Protein AF-A0A3B9Q5M1-F1 (afdb_monomer)

Radius of gyration: 22.34 Å; Cα contacts (8 Å, |Δi|>4): 831; chains: 1; bounding box: 57×41×60 Å

Foldseek 3Di:
DQKDFDDKDFDAQQKWKAADPDTFGGPDGRFIFRFMDGHPPAQKDQRIWIQDPVRDTTRQWMDRPLDIDGRGDLVVDQGLSVLSVLQCVCVNQVFPDFFAFAEAEEAEDLEPPPDDLVLLVVLLCVCLVVVFAYEYEYAQKWAACPQPPHDHGDIDGLLNRVSSLVSVVVSVVRRYAYEHAWHQLAPPHGGLPHFNQADPVLRFGDPPDALVVLLVRVVNSQVSVCSRNVDGGAEYEGRVQDHDLSNLLSVLVRYQEYEGQHKAWPDLDRGDPVDDDGCRPTDIDGHQDQAWDNQDSSRHTYHGEHLEEQADPDDDDPNFDSFLVSSLVRSLSSSSRRNGYYYYYYHSPHDSVRVVSNVVSSVVSVYHRDYPVVSVPDDDTDGD

Secondary structure (DSSP, 8-state):
--EEEEEEEE--TTPEEEETTEEEE----S-EEEEEEEPTTSSEEEEEEEE-TTS-EEEEEEEESS-EEESS-TTSSSSHHHHHHHHHHHHHHT--PPP--EEEEEEEEE-TTT--HHHHHHHHHHHHHTT--EEEEE-SEEEESS-SSSSTTEEEEGGG-HHHHHHHHHHHHTTEEEEE--SSS-SSS-TTTS-SSSBTTTTB--TT-SHHHHHHHHHHHHHHHHHHHSS---EE--GGG---HHHHHHHTTT-SEEES--EEES--PPP-TT-----TTS-EEE---SS-BSS-TTS-EEE---SEEE-TTPPPBTTB-SSHHHHHHHHHHHTTSTT-EEEEEEETTS-HHHHHHHHHHHHHTT-EE--HHHHHT--PPP--

Mean predicted aligned error: 4.21 Å

Solvent-accessible surface area (backbone atoms only — not comparable to full-atom values): 20475 Å² total; per-residue (Å²): 118,33,48,45,82,73,50,74,44,69,52,62,32,80,34,27,39,39,40,88,98,41,79,28,65,42,87,57,67,85,47,61,32,51,36,44,48,74,45,89,90,43,73,48,42,77,66,26,30,34,34,40,88,87,71,49,72,43,55,36,26,36,35,43,74,94,45,75,49,60,30,49,72,40,83,77,48,75,46,47,57,23,45,54,47,60,34,48,46,40,69,74,40,54,39,76,75,62,79,41,50,33,30,42,43,30,38,45,70,46,32,52,92,76,70,59,66,69,60,46,48,53,54,48,48,55,31,41,78,71,68,38,31,32,33,31,27,34,22,27,30,25,38,27,55,82,25,88,90,60,58,60,60,46,69,40,45,32,64,75,30,64,65,59,50,50,49,53,53,48,41,44,78,45,48,34,43,71,26,34,26,40,30,35,13,26,68,83,53,40,40,73,75,35,36,49,48,31,33,79,89,77,72,30,52,45,96,74,63,34,23,60,53,40,36,51,46,54,50,52,21,47,52,40,38,23,71,43,71,75,50,75,66,58,33,35,25,58,27,89,37,38,50,46,65,36,39,46,36,32,41,46,78,71,29,62,32,35,56,40,35,56,56,48,55,82,64,88,78,83,54,45,88,88,50,88,71,84,60,66,82,53,60,64,47,74,48,51,38,56,39,68,40,84,65,42,100,50,64,29,22,35,40,38,36,61,52,48,59,48,37,90,89,49,72,62,53,97,88,30,49,21,40,39,69,31,43,38,52,46,53,59,58,52,61,62,25,45,63,18,38,45,15,35,40,31,51,72,84,45,66,63,67,52,55,54,51,29,54,52,46,39,42,75,74,62,33,42,61,42,40,71,70,62,57,70,70,60,72,83,73,62,66,110

Sequence (384 aa):
MGFEYVEADIINPDVKILYKDQELPRLESDVYFNLVTIETGSRCEELASLQFSDSTNQPYAIRCGNFYYITHNPLANFYASYLVFADLLHDLLGTDSTELHRALLRFEDLTPGNVNYDVVREQVNFLYENGIPFAFGVIPVNTDPEGIWGEPGKTVYLYEDFMLQDLIKYMIEHGGTPIMHGYTHQHDSITGVDYEFWDGEKDTPFPEDDYTWASGRIAAGTEQYEKALGYAPVIWETPHYSASPNTYFALDKYFDVVYERVMVFNDMTVIDETTHQDFSKIPYVSQTFPYQIFNSIYGLRILPENLGYLEEGGEDEFGVPPTPQGKMQLSAMYSVVRDGVVSFMFHHWQPSQNFYDTITGIEELGYTFVGVDDLLQDVPPQWK

Structure (mmCIF, N/CA/C/O backbone):
data_AF-A0A3B9Q5M1-F1
#
_entry.id   AF-A0A3B9Q5M1-F1
#
loop_
_atom_site.group_PDB
_atom_site.id
_atom_site.type_symbol
_atom_site.label_atom_id
_atom_site.label_alt_id
_atom_site.label_comp_id
_atom_site.label_asym_id
_atom_site.label_entity_id
_atom_site.label_seq_id
_atom_site.pdbx_PDB_ins_code
_atom_site.Cartn_x
_atom_site.Cartn_y
_atom_site.Cartn_z
_atom_site.occupancy
_atom_site.B_iso_or_equiv
_atom_site.auth_seq_id
_atom_site.auth_comp_id
_atom_site.auth_asym_id
_atom_site.auth_atom_id
_atom_site.pdbx_PDB_model_num
ATOM 1 N N . MET A 1 1 ? -32.065 6.777 25.407 1.00 72.25 1 MET A N 1
ATOM 2 C CA . MET A 1 1 ? -31.662 5.633 24.551 1.00 72.25 1 MET A CA 1
ATOM 3 C C . MET A 1 1 ? -30.639 4.752 25.276 1.00 72.25 1 MET A C 1
ATOM 5 O O . MET A 1 1 ? -30.069 3.868 24.648 1.00 72.25 1 MET A O 1
ATOM 9 N N . GLY A 1 2 ? -30.486 4.919 26.601 1.00 90.25 2 GLY A N 1
ATOM 10 C CA . GLY A 1 2 ? -29.441 4.278 27.394 1.00 90.25 2 GLY A CA 1
ATOM 11 C C . GLY A 1 2 ? -28.126 5.065 27.397 1.00 90.25 2 GLY A C 1
ATOM 12 O O . GLY A 1 2 ? -27.177 4.651 28.047 1.00 90.25 2 GLY A O 1
ATOM 13 N N . PHE A 1 3 ? -28.076 6.191 26.685 1.00 94.50 3 PHE A N 1
ATOM 14 C CA . PHE A 1 3 ? -26.961 7.125 26.639 1.00 94.50 3 PHE A CA 1
ATOM 15 C C . PHE A 1 3 ? -27.500 8.542 26.397 1.00 94.50 3 PHE A C 1
ATOM 17 O O . PHE A 1 3 ? -28.585 8.704 25.815 1.00 94.50 3 PHE A O 1
ATOM 24 N N . GLU A 1 4 ? -26.731 9.542 26.821 1.00 94.44 4 GLU A N 1
ATOM 25 C CA . GLU A 1 4 ? -27.036 10.967 26.685 1.00 94.44 4 GLU A CA 1
ATOM 26 C C . GLU A 1 4 ? -25.868 11.706 26.028 1.00 94.44 4 GLU A C 1
ATOM 28 O O . GLU A 1 4 ? -24.706 11.459 26.349 1.00 94.44 4 GLU A O 1
ATOM 33 N N . TYR A 1 5 ? -26.184 12.621 25.110 1.00 94.31 5 TYR A N 1
ATOM 34 C CA . TYR A 1 5 ? -25.214 13.570 24.567 1.00 94.31 5 TYR A CA 1
ATOM 35 C C . TYR A 1 5 ? -24.783 14.553 25.655 1.00 94.31 5 TYR A C 1
ATOM 37 O O . TYR A 1 5 ? -25.630 15.093 26.369 1.00 94.31 5 TYR A O 1
ATOM 45 N N . VAL A 1 6 ? -23.478 14.791 25.749 1.00 93.50 6 VAL A N 1
ATOM 46 C CA . VAL A 1 6 ? -22.881 15.724 26.705 1.00 93.50 6 VAL A CA 1
ATOM 47 C C . VAL A 1 6 ? -22.583 17.041 26.005 1.00 93.50 6 VAL A C 1
ATOM 49 O O . VAL A 1 6 ? -23.209 18.059 26.298 1.00 93.50 6 VAL A O 1
ATOM 52 N N . GLU A 1 7 ? -21.655 17.012 25.053 1.00 92.81 7 GLU A N 1
ATOM 53 C CA . GLU A 1 7 ? -21.186 18.186 24.328 1.00 92.81 7 GLU A CA 1
ATOM 54 C C . GLU A 1 7 ? -20.497 17.799 23.019 1.00 92.81 7 GLU A C 1
ATOM 56 O O . GLU A 1 7 ? -20.204 16.630 22.767 1.00 92.81 7 GLU A O 1
ATOM 61 N N . ALA A 1 8 ? -20.256 18.804 22.184 1.00 91.56 8 ALA A N 1
ATOM 62 C CA . ALA A 1 8 ? -19.447 18.692 20.989 1.00 91.56 8 ALA A CA 1
ATOM 63 C C . ALA A 1 8 ? -18.211 19.549 21.225 1.00 91.56 8 ALA A C 1
ATOM 65 O O . ALA A 1 8 ? -18.343 20.766 21.373 1.00 91.56 8 ALA A O 1
ATOM 66 N N . ASP A 1 9 ? -17.045 18.917 21.274 1.00 87.31 9 ASP A N 1
ATOM 67 C CA . ASP A 1 9 ? -15.791 19.601 21.574 1.00 87.31 9 ASP A CA 1
ATOM 68 C C . ASP A 1 9 ? -14.680 19.185 20.610 1.00 87.31 9 ASP A C 1
ATOM 70 O O . ASP A 1 9 ? -14.706 18.095 20.028 1.00 87.31 9 ASP A O 1
ATOM 74 N N . ILE A 1 10 ? -13.713 20.081 20.427 1.00 83.25 10 ILE A N 1
ATOM 75 C CA . ILE A 1 10 ? -12.479 19.785 19.708 1.00 83.25 10 ILE A CA 1
ATOM 76 C C . ILE A 1 10 ? -11.522 19.130 20.694 1.00 83.25 10 ILE A C 1
ATOM 78 O O . ILE A 1 10 ? -11.052 19.758 21.642 1.00 83.25 10 ILE A O 1
ATOM 82 N N . ILE A 1 11 ? -11.191 17.868 20.442 1.00 79.62 11 ILE A N 1
ATOM 83 C CA . ILE A 1 11 ? -10.325 17.102 21.334 1.00 79.62 11 ILE A CA 1
ATOM 84 C C . ILE A 1 11 ? -8.899 17.088 20.789 1.00 79.62 11 ILE A C 1
ATOM 86 O O . ILE A 1 11 ? -8.649 16.544 19.710 1.00 79.62 11 ILE A O 1
ATOM 90 N N . ASN A 1 12 ? -7.973 17.642 21.580 1.00 74.06 12 ASN A N 1
ATOM 91 C CA . ASN A 1 12 ? -6.534 17.698 21.298 1.00 74.06 12 ASN A CA 1
ATOM 92 C C . ASN A 1 12 ? -5.971 16.296 20.931 1.00 74.06 12 ASN A C 1
ATOM 94 O O . ASN A 1 12 ? -6.384 15.311 21.555 1.00 74.06 12 ASN A O 1
ATOM 98 N N . PRO A 1 13 ? -5.050 16.172 19.952 1.00 67.75 13 PRO A N 1
ATOM 99 C CA . PRO A 1 13 ? -4.402 14.910 19.564 1.00 67.75 13 PRO A CA 1
ATOM 100 C C . PRO A 1 13 ? -3.705 14.138 20.692 1.00 67.75 13 PRO A C 1
ATOM 102 O O . PRO A 1 13 ? -3.518 12.934 20.557 1.00 67.75 13 PRO A O 1
ATOM 105 N N . ASP A 1 14 ? -3.388 14.771 21.828 1.00 80.94 14 ASP A N 1
ATOM 106 C CA . ASP A 1 14 ? -2.820 14.080 23.003 1.00 80.94 14 ASP A CA 1
ATOM 107 C C . ASP A 1 14 ? -3.757 13.001 23.601 1.00 80.94 14 ASP A C 1
ATOM 109 O O . ASP A 1 14 ? -3.365 12.254 24.501 1.00 80.94 14 ASP A O 1
ATOM 113 N N . VAL A 1 15 ? -5.006 12.928 23.129 1.00 86.62 15 VAL A N 1
ATOM 114 C CA . VAL A 1 15 ? -5.984 11.901 23.495 1.00 86.62 15 VAL A CA 1
ATOM 115 C C . VAL A 1 15 ? -5.773 10.627 22.687 1.00 86.62 15 VAL A C 1
ATOM 117 O O . VAL A 1 15 ? -5.698 10.649 21.459 1.00 86.62 15 VAL A O 1
ATOM 120 N N . LYS A 1 16 ? -5.776 9.492 23.382 1.00 92.12 16 LYS A N 1
ATOM 121 C CA . LYS A 1 16 ? -5.668 8.161 22.775 1.00 92.12 16 LYS A CA 1
ATOM 122 C C . LYS A 1 16 ? -7.033 7.498 22.682 1.00 92.12 16 LYS A C 1
ATOM 124 O O . LYS A 1 16 ? -7.903 7.757 23.512 1.00 92.12 16 LYS A O 1
ATOM 129 N N . ILE A 1 17 ? -7.207 6.606 21.712 1.00 94.50 17 ILE A N 1
ATOM 130 C CA . ILE A 1 17 ? -8.354 5.697 21.687 1.00 94.50 17 ILE A CA 1
ATOM 131 C C . ILE A 1 17 ? -7.918 4.376 22.320 1.00 94.50 17 ILE A C 1
ATOM 133 O O . ILE A 1 17 ? -7.025 3.706 21.809 1.00 94.50 17 ILE A O 1
ATOM 137 N N . LEU A 1 18 ? -8.539 4.008 23.436 1.00 96.25 18 LEU A N 1
ATOM 138 C CA . LEU A 1 18 ? -8.412 2.685 24.033 1.00 96.25 18 LEU A CA 1
ATOM 139 C C . LEU A 1 18 ? -9.390 1.755 23.325 1.00 96.25 18 LEU A C 1
ATOM 141 O O . LEU A 1 18 ? -10.607 1.967 23.378 1.00 96.25 18 LEU A O 1
ATOM 145 N N . TYR A 1 19 ? -8.861 0.739 22.657 1.00 97.31 19 TYR A N 1
ATOM 146 C CA . TYR A 1 19 ? -9.678 -0.239 21.959 1.00 97.31 19 TYR A CA 1
ATOM 147 C C . TYR A 1 19 ? -9.060 -1.625 22.070 1.00 97.31 19 TYR A C 1
ATOM 149 O O . TYR A 1 19 ? -7.887 -1.817 21.747 1.00 97.31 19 TYR A O 1
ATOM 157 N N . LYS A 1 20 ? -9.861 -2.588 22.546 1.00 93.50 20 LYS A N 1
ATOM 158 C CA . LYS A 1 20 ? -9.365 -3.897 22.997 1.00 93.50 20 LYS A CA 1
ATOM 159 C C . LYS A 1 20 ? -8.233 -3.685 24.022 1.00 93.50 20 LYS A C 1
ATOM 161 O O . LYS A 1 20 ? -8.415 -2.906 24.954 1.00 93.50 20 LYS A O 1
ATOM 166 N N . ASP A 1 21 ? -7.083 -4.324 23.832 1.00 89.38 21 ASP A N 1
ATOM 167 C CA . ASP A 1 21 ? -5.901 -4.191 24.694 1.00 89.38 21 ASP A CA 1
ATOM 168 C C . ASP A 1 21 ? -4.849 -3.209 24.132 1.00 89.38 21 ASP A C 1
ATOM 170 O O . ASP A 1 21 ? -3.697 -3.226 24.564 1.00 89.38 21 ASP A O 1
ATOM 174 N N . GLN A 1 22 ? -5.225 -2.359 23.165 1.00 94.56 22 GLN A N 1
ATOM 175 C CA . GLN A 1 22 ? -4.320 -1.415 22.503 1.00 94.56 22 GLN A CA 1
ATOM 176 C C . GLN A 1 22 ? -4.635 0.045 22.847 1.00 94.56 22 GLN A C 1
ATOM 178 O O . GLN A 1 22 ? -5.793 0.459 22.962 1.00 94.56 22 GLN A O 1
ATOM 183 N N . GLU A 1 23 ? -3.572 0.844 22.948 1.00 93.69 23 GLU A N 1
ATOM 184 C CA . GLU A 1 23 ? -3.643 2.302 22.992 1.00 93.69 23 GLU A CA 1
ATOM 185 C C . GLU A 1 23 ? -3.338 2.864 21.601 1.00 93.69 23 GLU A C 1
ATOM 187 O O . GLU A 1 23 ? -2.202 2.802 21.133 1.00 93.69 23 GLU A O 1
ATOM 192 N N . LEU A 1 24 ? -4.342 3.433 20.937 1.00 93.81 24 LEU A N 1
ATOM 193 C CA . LEU A 1 24 ? -4.197 3.953 19.582 1.00 93.81 24 LEU A CA 1
ATOM 194 C C . LEU A 1 24 ? -3.957 5.473 19.619 1.00 93.81 24 LEU A C 1
ATOM 196 O O . LEU A 1 24 ? -4.861 6.222 20.016 1.00 93.81 24 LEU A O 1
ATOM 200 N N . PRO A 1 25 ? -2.762 5.960 19.230 1.00 90.31 25 PRO A N 1
ATOM 201 C CA . PRO A 1 25 ? -2.472 7.387 19.177 1.00 90.31 25 PRO A CA 1
ATOM 202 C C . PRO A 1 25 ? -3.268 8.072 18.064 1.00 90.31 25 PRO A C 1
ATOM 204 O O . PRO A 1 25 ? -3.443 7.530 16.973 1.00 90.31 25 PRO A O 1
ATOM 207 N N . ARG A 1 26 ? -3.718 9.300 18.320 1.00 87.31 26 ARG A N 1
ATOM 208 C CA . ARG A 1 26 ? -4.351 10.149 17.310 1.00 87.31 26 ARG A CA 1
ATOM 209 C C . ARG A 1 26 ? -3.313 11.107 16.730 1.00 87.31 26 ARG A C 1
ATOM 211 O O . ARG A 1 26 ? -2.546 11.713 17.465 1.00 87.31 26 ARG A O 1
ATOM 218 N N . LEU A 1 27 ? -3.312 11.250 15.407 1.00 80.06 27 LEU A N 1
ATOM 219 C CA . LEU A 1 27 ? -2.513 12.266 14.699 1.00 80.06 27 LEU A CA 1
ATOM 220 C C . LEU A 1 27 ? -3.346 13.491 14.315 1.00 80.06 27 LEU A C 1
ATOM 222 O O . LEU A 1 27 ? -2.822 14.522 13.914 1.00 80.06 27 LEU A O 1
ATOM 226 N N . GLU A 1 28 ? -4.663 13.360 14.413 1.00 74.69 28 GLU A N 1
ATOM 227 C CA . GLU A 1 28 ? -5.617 14.356 13.964 1.00 74.69 28 GLU A CA 1
ATOM 228 C C . GLU A 1 28 ? -5.751 15.506 14.971 1.00 74.69 28 GLU A C 1
ATOM 230 O O . GLU A 1 28 ? -6.087 15.299 16.141 1.00 74.69 28 GLU A O 1
ATOM 235 N N . SER A 1 29 ? -5.526 16.733 14.500 1.00 71.19 29 SER A N 1
ATOM 236 C CA . SER A 1 29 ? -5.890 17.955 15.215 1.00 71.19 29 SER A CA 1
ATOM 237 C C . SER A 1 29 ? -7.267 18.449 14.775 1.00 71.19 29 SER A C 1
ATOM 239 O O . SER A 1 29 ? -7.758 18.104 13.703 1.00 71.19 29 SER A O 1
ATOM 241 N N . ASP A 1 30 ? -7.905 19.262 15.617 1.00 73.12 30 ASP A N 1
ATOM 242 C CA . ASP A 1 30 ? -9.091 20.047 15.243 1.00 73.12 30 ASP A CA 1
ATOM 243 C C . ASP A 1 30 ? -10.330 19.236 14.808 1.00 73.12 30 ASP A C 1
ATOM 245 O O . ASP A 1 30 ? -11.227 19.746 14.135 1.00 73.12 30 ASP A O 1
ATOM 249 N N . VAL A 1 31 ? -10.419 17.972 15.235 1.00 80.50 31 VAL A N 1
ATOM 250 C CA . VAL A 1 31 ? -11.575 17.103 14.980 1.00 80.50 31 VAL A CA 1
ATOM 251 C C . VAL A 1 31 ? -12.603 17.235 16.101 1.00 80.50 31 VAL A C 1
ATOM 253 O O . VAL A 1 31 ? -12.274 17.139 17.285 1.00 80.50 31 VAL A O 1
ATOM 256 N N . TYR A 1 32 ? -13.865 17.433 15.712 1.00 87.62 32 TYR A N 1
ATOM 257 C CA . TYR A 1 32 ? -14.998 17.501 16.631 1.00 87.62 32 TYR A CA 1
ATOM 258 C C . TYR A 1 32 ? -15.469 16.112 17.061 1.00 87.62 32 TYR A C 1
ATOM 260 O O . TYR A 1 32 ? -15.776 15.262 16.223 1.00 87.62 32 TYR A O 1
ATOM 268 N N . PHE A 1 33 ? -15.631 15.939 18.370 1.00 90.94 33 PHE A N 1
ATOM 269 C CA . PHE A 1 33 ? -16.214 14.756 18.990 1.00 90.94 33 PHE A CA 1
ATOM 270 C C . PHE A 1 33 ? -17.531 15.127 19.649 1.00 90.94 33 PHE A C 1
ATOM 272 O O . PHE A 1 33 ? -17.595 16.043 20.461 1.00 90.94 33 PHE A O 1
ATOM 279 N N . ASN A 1 34 ? -18.581 14.386 19.319 1.00 94.44 34 ASN A N 1
ATOM 280 C CA . ASN A 1 34 ? -19.896 14.487 19.934 1.00 94.44 34 ASN A CA 1
ATOM 281 C C . ASN A 1 34 ? -19.945 13.525 21.125 1.00 94.44 34 ASN A C 1
ATOM 283 O O . ASN A 1 34 ? -20.389 12.380 20.995 1.00 94.44 34 ASN A O 1
ATOM 287 N N . LEU A 1 35 ? -19.428 13.977 22.265 1.00 93.81 35 LEU A N 1
ATOM 288 C CA . LEU A 1 35 ? -19.249 13.187 23.477 1.00 93.81 35 LEU A CA 1
ATOM 289 C C . LEU A 1 35 ? -20.582 12.745 24.081 1.00 93.81 35 LEU A C 1
ATOM 291 O O . LEU A 1 35 ? -21.591 13.457 24.040 1.00 93.81 35 LEU A O 1
ATOM 295 N N . VAL A 1 36 ? -20.573 11.552 24.672 1.00 95.12 36 VAL A N 1
ATOM 296 C CA . VAL A 1 36 ? -21.750 10.919 25.270 1.00 95.12 36 VAL A CA 1
ATOM 297 C C . VAL A 1 36 ? -21.410 10.283 26.612 1.00 95.12 36 VAL A C 1
ATOM 299 O O . VAL A 1 36 ? -20.276 9.892 26.857 1.00 95.12 36 VAL A O 1
ATOM 302 N N . THR A 1 37 ? -22.419 10.119 27.463 1.00 95.06 37 THR A N 1
ATOM 303 C CA . THR A 1 37 ? -22.344 9.295 28.679 1.00 95.06 37 THR A CA 1
ATOM 304 C C . THR A 1 37 ? -23.327 8.139 28.592 1.00 95.06 37 THR A C 1
ATOM 306 O O . THR A 1 37 ? -24.384 8.259 27.972 1.00 95.06 37 THR A O 1
ATOM 309 N N . ILE A 1 38 ? -22.989 7.010 29.214 1.00 96.06 38 ILE A N 1
ATOM 310 C CA . ILE A 1 38 ? -23.856 5.830 29.275 1.00 96.06 38 ILE A CA 1
ATOM 311 C C . ILE A 1 38 ? -24.684 5.873 30.566 1.00 96.06 38 ILE A C 1
ATOM 313 O O . ILE A 1 38 ? -24.145 6.020 31.662 1.00 96.06 38 ILE A O 1
ATOM 317 N N . GLU A 1 39 ? -26.003 5.712 30.446 1.00 94.69 39 GLU A N 1
ATOM 318 C CA . GLU A 1 39 ? -26.915 5.651 31.590 1.00 94.69 39 GLU A CA 1
ATOM 319 C C . GLU A 1 39 ? -26.687 4.345 32.381 1.00 94.69 39 GLU A C 1
ATOM 321 O O . GLU A 1 39 ? -26.718 3.243 31.817 1.00 94.69 39 GLU A O 1
ATOM 326 N N . THR A 1 40 ? -26.506 4.442 33.703 1.00 92.12 40 THR A N 1
ATOM 327 C CA . THR A 1 40 ? -26.302 3.278 34.583 1.00 92.12 40 THR A CA 1
ATOM 328 C C . THR A 1 40 ? -27.459 2.281 34.489 1.00 92.12 40 THR A C 1
ATOM 330 O O . THR A 1 40 ? -28.619 2.633 34.700 1.00 92.12 40 THR A O 1
ATOM 333 N N . GLY A 1 41 ? -27.143 1.005 34.241 1.00 90.25 41 GLY A N 1
ATOM 334 C CA . GLY A 1 41 ? -28.138 -0.069 34.128 1.00 90.25 41 GLY A CA 1
ATOM 335 C C . GLY A 1 41 ? -28.889 -0.093 32.793 1.00 90.25 41 GLY A C 1
ATOM 336 O O . GLY A 1 41 ? -29.855 -0.845 32.650 1.00 90.25 41 GLY A O 1
ATOM 337 N N . SER A 1 42 ? -28.465 0.718 31.822 1.00 94.31 42 SER A N 1
ATOM 338 C CA . SER A 1 42 ? -28.964 0.631 30.456 1.00 94.31 42 SER A CA 1
ATOM 339 C C . SER A 1 42 ? -28.447 -0.618 29.733 1.00 94.31 42 SER A C 1
ATOM 341 O O . SER A 1 42 ? -27.626 -1.379 30.236 1.00 94.31 42 SER A O 1
ATOM 343 N N . ARG A 1 43 ? -28.951 -0.823 28.514 1.00 93.56 43 ARG A N 1
ATOM 344 C CA . ARG A 1 43 ? -28.485 -1.867 27.589 1.00 93.56 43 ARG A CA 1
ATOM 345 C C . ARG A 1 43 ? -27.283 -1.437 26.737 1.00 93.56 43 ARG A C 1
ATOM 347 O O . ARG A 1 43 ? -27.002 -2.101 25.743 1.00 93.56 43 ARG A O 1
ATOM 354 N N . CYS A 1 44 ? -26.713 -0.265 27.008 1.00 96.75 44 CYS A N 1
ATOM 355 C CA . CYS A 1 44 ? -25.612 0.272 26.226 1.00 96.75 44 CYS A CA 1
ATOM 356 C C . CYS A 1 44 ? -24.282 -0.268 26.745 1.00 96.75 44 CYS A C 1
ATOM 358 O O . CYS A 1 44 ? -24.041 -0.291 27.949 1.00 96.75 44 CYS A O 1
ATOM 360 N N . GLU A 1 45 ? -23.432 -0.678 25.817 1.00 95.88 45 GLU A N 1
ATOM 361 C CA . GLU A 1 45 ? -22.086 -1.175 26.055 1.00 95.88 45 GLU A CA 1
ATOM 362 C C . GLU A 1 45 ? -21.094 -0.183 25.457 1.00 95.88 45 GLU A C 1
ATOM 364 O O . GLU A 1 45 ? -21.284 0.301 24.337 1.00 95.88 45 GLU A O 1
ATOM 369 N N . GLU A 1 46 ? -20.046 0.122 26.211 1.00 96.69 46 GLU A N 1
ATOM 370 C CA . GLU A 1 46 ? -18.889 0.842 25.696 1.00 96.69 46 GLU A CA 1
ATOM 371 C C . GLU A 1 46 ? -18.012 -0.135 24.914 1.00 96.69 46 GLU A C 1
ATOM 373 O O . GLU A 1 46 ? -17.648 -1.193 25.424 1.00 96.69 46 GLU A O 1
ATOM 378 N N . LEU A 1 47 ? -17.719 0.204 23.661 1.00 97.25 47 LEU A N 1
ATOM 379 C CA . LEU A 1 47 ? -16.892 -0.602 22.765 1.00 97.25 47 LEU A CA 1
ATOM 380 C C . LEU A 1 47 ? -15.446 -0.099 22.728 1.00 97.25 47 LEU A C 1
ATOM 382 O O . LEU A 1 47 ? -14.530 -0.877 22.491 1.00 97.25 47 LEU A O 1
ATOM 386 N N . ALA A 1 48 ? -15.256 1.202 22.942 1.00 97.50 48 ALA A N 1
ATOM 387 C CA . ALA A 1 48 ? -13.969 1.880 22.931 1.00 97.50 48 ALA A CA 1
ATOM 388 C C . ALA A 1 48 ? -14.050 3.163 23.767 1.00 97.50 48 ALA A C 1
ATOM 390 O O . ALA A 1 48 ? -15.122 3.778 23.834 1.00 97.50 48 ALA A O 1
ATOM 391 N N . SER A 1 49 ? -12.916 3.613 24.307 1.00 96.12 49 SER A N 1
ATOM 392 C CA . SER A 1 49 ? -12.818 4.818 25.143 1.00 96.12 49 SER A CA 1
ATOM 393 C C . SER A 1 49 ? -11.838 5.835 24.560 1.00 96.12 49 SER A C 1
ATOM 395 O O . SER A 1 49 ? -10.810 5.468 24.007 1.00 96.12 49 SER A O 1
ATOM 397 N N . LEU A 1 50 ? -12.103 7.123 24.748 1.00 94.44 50 LEU A N 1
ATOM 398 C CA . LEU A 1 50 ? -11.107 8.187 24.661 1.00 94.44 50 LEU A CA 1
ATOM 399 C C . LEU A 1 50 ? -10.405 8.306 26.012 1.00 94.44 50 LEU A C 1
ATOM 401 O O . LEU A 1 50 ? -11.089 8.503 27.014 1.00 94.44 50 LEU A O 1
ATOM 405 N N . GLN A 1 51 ? -9.077 8.227 26.041 1.00 93.69 51 GLN A N 1
ATOM 406 C CA . GLN A 1 51 ? -8.267 8.488 27.230 1.00 93.69 51 GLN A CA 1
ATOM 407 C C . GLN A 1 51 ? -7.586 9.850 27.115 1.00 93.69 51 GLN A C 1
ATOM 409 O O . GLN A 1 51 ? -6.767 10.076 26.220 1.00 93.69 51 GLN A O 1
ATOM 414 N N . PHE A 1 52 ? -7.910 10.743 28.046 1.00 89.44 52 PHE A N 1
ATOM 415 C CA . PHE A 1 52 ? -7.333 12.080 28.140 1.00 89.44 52 PHE A CA 1
ATOM 416 C C . PHE A 1 52 ? -6.019 12.075 28.928 1.00 89.44 52 PHE A C 1
ATOM 418 O O . PHE A 1 52 ? -5.696 11.130 29.649 1.00 89.44 52 PHE A O 1
ATOM 425 N N . SER A 1 53 ? -5.252 13.162 28.820 1.00 86.12 53 SER A N 1
ATOM 426 C CA . SER A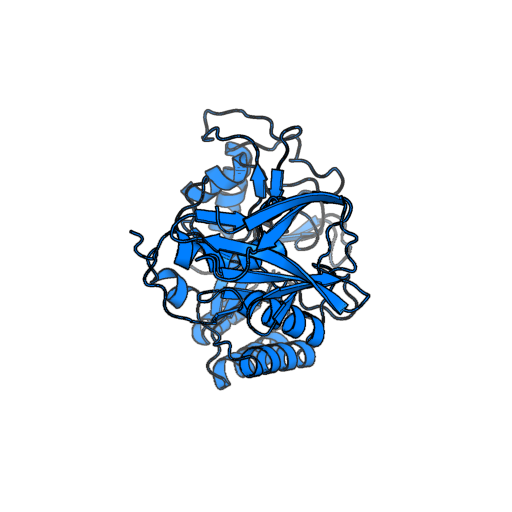 1 53 ? -3.938 13.302 29.464 1.00 86.12 53 SER A CA 1
ATOM 427 C C . SER A 1 53 ? -3.985 13.270 30.998 1.00 86.12 53 SER A C 1
ATOM 429 O O . SER A 1 53 ? -3.004 12.896 31.640 1.00 86.12 53 SER A O 1
ATOM 431 N N . ASP A 1 54 ? -5.128 13.599 31.601 1.00 87.25 54 ASP A N 1
ATOM 432 C CA . ASP A 1 54 ? -5.390 13.455 33.038 1.00 87.25 54 ASP A CA 1
ATOM 433 C C . ASP A 1 54 ? -5.859 12.040 33.436 1.00 87.25 54 ASP A C 1
ATOM 435 O O . ASP A 1 54 ? -6.250 11.812 34.582 1.00 87.25 54 ASP A O 1
ATOM 439 N N . SER A 1 55 ? -5.779 11.082 32.504 1.00 83.38 55 SER A N 1
ATOM 440 C CA . SER A 1 55 ? -6.231 9.691 32.634 1.00 83.38 55 SER A CA 1
ATOM 441 C C . SER A 1 55 ? -7.740 9.525 32.829 1.00 83.38 55 SER A C 1
ATOM 443 O O . SER A 1 55 ? -8.192 8.451 33.233 1.00 83.38 55 SER A O 1
ATOM 445 N N . THR A 1 56 ? -8.537 10.563 32.558 1.00 89.88 56 THR A N 1
ATOM 446 C CA . THR A 1 56 ? -9.989 10.406 32.472 1.00 89.88 56 THR A CA 1
ATOM 447 C C . THR A 1 56 ? -10.370 9.702 31.176 1.00 89.88 56 THR A C 1
ATOM 449 O O . THR A 1 56 ? -9.715 9.870 30.146 1.00 89.88 56 THR A O 1
ATOM 452 N N . ASN A 1 57 ? -11.440 8.908 31.239 1.00 92.81 57 ASN A N 1
ATOM 453 C CA . ASN A 1 57 ? -11.977 8.201 30.084 1.00 92.81 57 ASN A CA 1
ATOM 454 C C . ASN A 1 57 ? -13.371 8.729 29.737 1.00 92.81 57 ASN A C 1
ATOM 456 O O . ASN A 1 57 ? -14.181 8.986 30.631 1.00 92.81 57 ASN A O 1
ATOM 460 N N . GLN A 1 58 ? -13.655 8.846 28.443 1.00 93.56 58 GLN A N 1
ATOM 461 C CA . GLN A 1 58 ? -14.997 9.087 27.908 1.00 93.56 58 GLN A CA 1
ATOM 462 C C . GLN A 1 58 ? -15.327 8.024 26.856 1.00 93.56 58 GLN A C 1
ATOM 464 O O . GLN A 1 58 ? -14.426 7.630 26.118 1.00 93.56 58 GLN A O 1
ATOM 469 N N . PRO A 1 59 ? -16.587 7.584 26.723 1.00 95.81 59 PRO A N 1
ATOM 470 C CA . PRO A 1 59 ? -16.971 6.671 25.653 1.00 95.81 59 PRO A CA 1
ATOM 471 C C . PRO A 1 59 ? -16.629 7.241 24.269 1.00 95.81 59 PRO A C 1
ATOM 473 O O . PRO A 1 59 ? -17.039 8.352 23.941 1.00 95.81 59 PRO A O 1
ATOM 476 N N . TYR A 1 60 ? -15.906 6.469 23.453 1.00 95.38 60 TYR A N 1
ATOM 477 C CA . TYR A 1 60 ? -15.581 6.794 22.057 1.00 95.38 60 TYR A CA 1
ATOM 478 C C . TYR A 1 60 ? -16.591 6.173 21.082 1.00 95.38 60 TYR A C 1
ATOM 480 O O . TYR A 1 60 ? -17.117 6.851 20.191 1.00 95.38 60 TYR A O 1
ATOM 488 N N . ALA A 1 61 ? -16.859 4.880 21.275 1.00 97.19 61 ALA A N 1
ATOM 489 C CA . ALA A 1 61 ? -17.810 4.093 20.505 1.00 97.19 61 ALA A CA 1
ATOM 490 C C . ALA A 1 61 ? -18.703 3.291 21.455 1.00 97.19 61 ALA A C 1
ATOM 492 O O . ALA A 1 61 ? -18.218 2.696 22.419 1.00 97.19 61 ALA A O 1
ATOM 493 N N . ILE A 1 62 ? -20.008 3.264 21.186 1.00 97.06 62 ILE A N 1
ATOM 494 C CA . ILE A 1 62 ? -20.996 2.567 22.017 1.00 97.06 62 ILE A CA 1
ATOM 495 C C . ILE A 1 62 ? -21.968 1.749 21.168 1.00 97.06 62 ILE A C 1
ATOM 497 O O . ILE A 1 62 ? -22.268 2.096 20.022 1.00 97.06 62 ILE A O 1
ATOM 501 N N . ARG A 1 63 ? -22.529 0.700 21.773 1.00 96.38 63 ARG A N 1
ATOM 502 C CA . ARG A 1 63 ? -23.603 -0.117 21.201 1.00 96.38 63 ARG A CA 1
ATOM 503 C C . ARG A 1 63 ? -24.776 -0.234 22.159 1.00 96.38 63 ARG A C 1
ATOM 505 O O . ARG A 1 63 ? -24.622 -0.697 23.277 1.00 96.38 63 ARG A O 1
ATOM 512 N N . CYS A 1 64 ? -25.978 0.099 21.700 1.00 95.19 64 CYS A N 1
ATOM 513 C CA . CYS A 1 64 ? -27.216 0.064 22.480 1.00 95.19 64 CYS A CA 1
ATOM 514 C C . CYS A 1 64 ? -28.259 -0.859 21.828 1.00 95.19 64 CYS A C 1
ATOM 516 O O . CYS A 1 64 ? -29.260 -0.401 21.259 1.00 95.19 64 CYS A O 1
ATOM 518 N N . GLY A 1 65 ? -28.053 -2.175 21.918 1.00 90.56 65 GLY A N 1
ATOM 519 C CA . GLY A 1 65 ? -28.762 -3.152 21.083 1.00 90.56 65 GLY A CA 1
ATOM 520 C C . GLY A 1 65 ? -28.209 -3.120 19.655 1.00 90.56 65 GLY A C 1
ATOM 521 O O . GLY A 1 65 ? -27.011 -3.268 19.475 1.00 90.56 65 GLY A O 1
ATOM 522 N N . ASN A 1 66 ? -29.054 -2.864 18.652 1.00 89.44 66 ASN A N 1
ATOM 523 C CA . ASN A 1 66 ? -28.624 -2.772 17.242 1.00 89.44 66 ASN A CA 1
ATOM 524 C C . ASN A 1 66 ? -28.230 -1.346 16.813 1.00 89.44 66 ASN A C 1
ATOM 526 O O . ASN A 1 66 ? -28.091 -1.071 15.627 1.00 89.44 66 ASN A O 1
ATOM 530 N N . PHE A 1 67 ? -28.144 -0.412 17.759 1.00 92.69 67 PHE A N 1
ATOM 531 C CA . PHE A 1 67 ? -27.762 0.969 17.486 1.00 92.69 67 PHE A CA 1
ATOM 532 C C . PHE A 1 67 ? -26.302 1.171 17.876 1.00 92.69 67 PHE A C 1
ATOM 534 O O . PHE A 1 67 ? -25.963 0.956 19.039 1.00 92.69 67 PHE A O 1
ATOM 541 N N . TYR A 1 68 ? -25.477 1.593 16.923 1.00 95.06 68 TYR A N 1
ATOM 542 C CA . TYR A 1 68 ? -24.074 1.935 17.130 1.00 95.06 68 TYR A CA 1
ATOM 543 C C . TYR A 1 68 ? -23.908 3.447 17.046 1.00 95.06 68 TYR A C 1
ATOM 545 O O . TYR A 1 68 ? -24.561 4.106 16.234 1.00 95.06 68 TYR A O 1
ATOM 553 N N . TYR A 1 69 ? -23.030 3.988 17.879 1.00 95.12 69 TYR A N 1
ATOM 554 C CA . TYR A 1 69 ? -22.681 5.399 17.862 1.00 95.12 69 TYR A CA 1
ATOM 555 C C . TYR A 1 69 ? -21.178 5.555 18.031 1.00 95.12 69 TYR A C 1
ATOM 557 O O . TYR A 1 69 ? -20.597 4.979 18.948 1.00 95.12 69 TYR A O 1
ATOM 565 N N . ILE A 1 70 ? -20.579 6.334 17.136 1.00 95.12 70 ILE A N 1
ATOM 566 C CA . ILE A 1 70 ? -19.170 6.718 17.149 1.00 95.12 70 ILE A CA 1
ATOM 567 C C . ILE A 1 70 ? -19.154 8.237 17.242 1.00 95.12 70 ILE A C 1
ATOM 569 O O . ILE A 1 70 ? -19.920 8.925 16.566 1.00 95.12 70 ILE A O 1
ATOM 573 N N . THR A 1 71 ? -18.331 8.745 18.144 1.00 93.12 71 THR A N 1
ATOM 574 C CA . THR A 1 71 ? -18.353 10.151 18.564 1.00 93.12 71 THR A CA 1
ATOM 575 C C . THR A 1 71 ? -17.868 11.127 17.483 1.00 93.12 71 THR A C 1
ATOM 577 O O . THR A 1 71 ? -18.288 12.286 17.502 1.00 93.12 71 THR A O 1
ATOM 580 N N . HIS A 1 72 ? -17.087 10.684 16.491 1.00 89.06 72 HIS A N 1
ATOM 581 C CA . HIS A 1 72 ? -16.724 11.471 15.299 1.00 89.06 72 HIS A CA 1
ATOM 582 C C . HIS A 1 72 ? -16.829 10.660 14.002 1.00 89.06 72 HIS A C 1
ATOM 584 O O . HIS A 1 72 ? -17.172 9.481 14.021 1.00 89.06 72 HIS A O 1
ATOM 590 N N . ASN A 1 73 ? -16.548 11.305 12.862 1.00 89.81 73 ASN A N 1
ATOM 591 C CA . ASN A 1 73 ? -16.433 10.627 11.571 1.00 89.81 73 ASN A CA 1
ATOM 592 C C . ASN A 1 73 ? -15.124 9.809 11.512 1.00 89.81 73 ASN A C 1
ATOM 594 O O . ASN A 1 73 ? -14.063 10.412 11.333 1.00 89.81 73 ASN A O 1
ATOM 598 N N . PRO A 1 74 ? -15.172 8.465 11.573 1.00 89.88 74 PRO A N 1
ATOM 599 C CA . PRO A 1 74 ? -13.966 7.641 11.559 1.00 89.88 74 PRO A CA 1
ATOM 600 C C . PRO A 1 74 ? -13.285 7.586 10.183 1.00 89.88 74 PRO A C 1
ATOM 602 O O . PRO A 1 74 ? -12.199 7.037 10.074 1.00 89.88 74 PRO A O 1
ATOM 605 N N . LEU A 1 75 ? -13.910 8.145 9.139 1.00 88.12 75 LEU A N 1
ATOM 606 C CA . LEU A 1 75 ? -13.350 8.268 7.790 1.00 88.12 75 LEU A CA 1
ATOM 607 C C . LEU A 1 75 ? -12.742 9.654 7.529 1.00 88.12 75 LEU A C 1
ATOM 609 O O . LEU A 1 75 ? -12.357 9.948 6.402 1.00 88.12 75 LEU A O 1
ATOM 613 N N . ALA A 1 76 ? -12.696 10.533 8.536 1.00 83.31 76 ALA A N 1
ATOM 614 C CA . ALA A 1 76 ? -12.050 11.838 8.396 1.00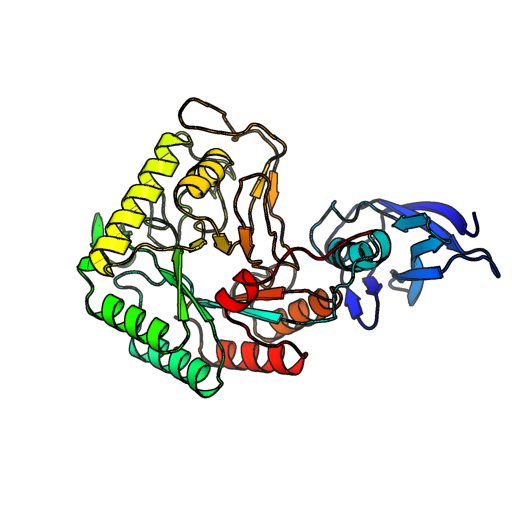 83.31 76 ALA A CA 1
ATOM 615 C C . ALA A 1 76 ? -10.526 11.712 8.236 1.00 83.31 76 ALA A C 1
ATOM 617 O O . ALA A 1 76 ? -9.924 12.555 7.582 1.00 83.31 76 ALA A O 1
ATOM 618 N N . ASN A 1 77 ? -9.931 10.659 8.812 1.00 79.94 77 ASN A N 1
ATOM 619 C CA . ASN A 1 77 ? -8.516 10.311 8.709 1.00 79.94 77 ASN A CA 1
ATOM 620 C C . ASN A 1 77 ? -8.359 8.785 8.761 1.00 79.94 77 ASN A C 1
ATOM 622 O O . ASN A 1 77 ? -8.977 8.132 9.602 1.00 79.94 77 ASN A O 1
ATOM 626 N N . PHE A 1 78 ? -7.497 8.214 7.920 1.00 86.00 78 PHE A N 1
ATOM 627 C CA . PHE A 1 78 ? -7.269 6.764 7.838 1.00 86.00 78 PHE A CA 1
ATOM 628 C C . PHE A 1 78 ? -6.203 6.291 8.845 1.00 86.00 78 PHE A C 1
ATOM 630 O O . PHE A 1 78 ? -5.156 5.785 8.458 1.00 86.00 78 PHE A O 1
ATOM 637 N N . TYR A 1 79 ? -6.453 6.502 10.146 1.00 88.06 79 TYR A N 1
ATOM 638 C CA . TYR A 1 79 ? -5.541 6.111 11.238 1.00 88.06 79 TYR A CA 1
ATOM 639 C C . TYR A 1 79 ? -6.291 5.467 12.426 1.00 88.06 79 TYR A C 1
ATOM 641 O O . TYR A 1 79 ? -7.188 4.660 12.209 1.00 88.06 79 TYR A O 1
ATOM 649 N N . ALA A 1 80 ? -5.978 5.793 13.686 1.00 90.69 80 ALA A N 1
ATOM 650 C CA . ALA A 1 80 ? -6.548 5.138 14.877 1.00 90.69 80 ALA A CA 1
ATOM 651 C C . ALA A 1 80 ? -8.083 4.979 14.882 1.00 90.69 80 ALA A C 1
ATOM 653 O O . ALA A 1 80 ? -8.600 3.890 15.124 1.00 90.69 80 ALA A O 1
ATOM 654 N N . SER A 1 81 ? -8.822 6.053 14.602 1.00 91.38 81 SER A N 1
ATOM 655 C CA . SER A 1 81 ? -10.290 6.044 14.553 1.00 91.38 81 SER A CA 1
ATOM 656 C C . SER A 1 81 ? -10.844 5.117 13.474 1.00 91.38 81 SER A C 1
ATOM 658 O O . SER A 1 81 ? -11.835 4.417 13.703 1.00 91.38 81 SER A O 1
ATOM 660 N N . TYR A 1 82 ? -10.173 5.105 12.325 1.00 93.44 82 TYR A N 1
ATOM 661 C CA . TYR A 1 82 ? -10.476 4.256 11.189 1.00 93.44 82 TYR A CA 1
ATOM 662 C C . TYR A 1 82 ? -10.241 2.779 11.509 1.00 93.44 82 TYR A C 1
ATOM 664 O O . TYR A 1 82 ? -11.090 1.965 11.165 1.00 93.44 82 TYR A O 1
ATOM 672 N N . LEU A 1 83 ? -9.178 2.429 12.243 1.00 95.88 83 LEU A N 1
ATOM 673 C CA . LEU A 1 83 ? -8.918 1.045 12.669 1.00 95.88 83 LEU A CA 1
ATOM 674 C C . LEU A 1 83 ? -10.003 0.508 13.606 1.00 95.88 83 LEU A C 1
ATOM 676 O O . LEU A 1 83 ? -10.485 -0.610 13.426 1.00 95.88 83 LEU A O 1
ATOM 680 N N . VAL A 1 84 ? -10.442 1.318 14.576 1.00 96.25 84 VAL A N 1
ATOM 681 C CA . VAL A 1 84 ? -11.567 0.936 15.444 1.00 96.25 84 VAL A CA 1
ATOM 682 C C . VAL A 1 84 ? -12.829 0.732 14.615 1.00 96.25 84 VAL A C 1
ATOM 684 O O . VAL A 1 84 ? -13.532 -0.261 14.783 1.00 96.25 84 VAL A O 1
ATOM 687 N N . PHE A 1 85 ? -13.121 1.653 13.696 1.00 96.06 85 PHE A N 1
ATOM 688 C CA . PHE A 1 85 ? -14.295 1.534 12.841 1.00 96.06 85 PHE A CA 1
ATOM 689 C C . PHE A 1 85 ? -14.237 0.304 11.931 1.00 96.06 85 PHE A C 1
ATOM 691 O O . PHE A 1 85 ? -15.228 -0.416 11.848 1.00 96.06 85 PHE A O 1
ATOM 698 N N . ALA A 1 86 ? -13.085 0.038 11.314 1.00 96.06 86 ALA A N 1
ATOM 699 C CA . ALA A 1 86 ? -12.828 -1.135 10.489 1.00 96.06 86 ALA A CA 1
ATOM 700 C C . ALA A 1 86 ? -13.160 -2.432 11.236 1.00 96.06 86 ALA A C 1
ATOM 702 O O . ALA A 1 86 ? -13.922 -3.247 10.725 1.00 96.06 86 ALA A O 1
ATOM 703 N N . ASP A 1 87 ? -12.679 -2.592 12.471 1.00 96.94 87 ASP A N 1
ATOM 704 C CA . ASP A 1 87 ? -12.993 -3.783 13.264 1.00 96.94 87 ASP A CA 1
ATOM 705 C C . ASP A 1 87 ? -14.475 -3.846 13.678 1.00 96.94 87 ASP A C 1
ATOM 707 O O . ASP A 1 87 ? -15.095 -4.910 13.633 1.00 96.94 87 ASP A O 1
ATOM 711 N N . LEU A 1 88 ? -15.077 -2.709 14.047 1.00 96.25 88 LEU A N 1
ATOM 712 C CA . LEU A 1 88 ? -16.487 -2.647 14.448 1.00 96.25 88 LEU A CA 1
ATOM 713 C C . LEU A 1 88 ? -17.464 -2.941 13.300 1.00 96.25 88 LEU A C 1
ATOM 715 O O . LEU A 1 88 ? -18.601 -3.343 13.571 1.00 96.25 88 LEU A O 1
ATOM 719 N N . LEU A 1 89 ? -17.052 -2.780 12.036 1.00 94.88 89 LEU A N 1
ATOM 720 C CA . LEU A 1 89 ? -17.876 -3.143 10.879 1.00 94.88 89 LEU A CA 1
ATOM 721 C C . LEU A 1 89 ? -18.254 -4.628 10.889 1.00 94.88 89 LEU A C 1
ATOM 723 O O . LEU A 1 89 ? -19.379 -4.953 10.509 1.00 94.88 89 LEU A O 1
ATOM 727 N N . HIS A 1 90 ? -17.391 -5.515 11.394 1.00 94.94 90 HIS A N 1
ATOM 728 C CA . HIS A 1 90 ? -17.721 -6.936 11.541 1.00 94.94 90 HIS A CA 1
ATOM 729 C C . HIS A 1 90 ? -18.933 -7.157 12.440 1.00 94.94 90 HIS A C 1
ATOM 731 O O . HIS A 1 90 ? -19.837 -7.923 12.104 1.00 94.94 90 HIS A O 1
ATOM 737 N N . ASP A 1 91 ? -18.984 -6.457 13.574 1.00 93.94 91 ASP A N 1
ATOM 738 C CA . ASP A 1 91 ? -20.078 -6.598 14.531 1.00 93.94 91 ASP A CA 1
ATOM 739 C C . ASP A 1 91 ? -21.345 -5.886 14.040 1.00 93.94 91 ASP A C 1
ATOM 741 O O . ASP A 1 91 ? -22.451 -6.391 14.241 1.00 93.94 91 ASP A O 1
ATOM 745 N N . LEU A 1 92 ? -21.188 -4.739 13.367 1.00 93.75 92 LEU A N 1
ATOM 746 C CA . LEU A 1 92 ? -22.285 -3.976 12.768 1.00 93.75 92 LEU A CA 1
ATOM 747 C C . LEU A 1 92 ? -22.991 -4.769 11.656 1.00 93.75 92 LEU A C 1
ATOM 749 O O . LEU A 1 92 ? -24.221 -4.804 11.613 1.00 93.75 92 LEU A O 1
ATOM 753 N N . LEU A 1 93 ? -22.215 -5.390 10.765 1.00 93.00 93 LEU A N 1
ATOM 754 C CA . LEU A 1 93 ? -22.699 -6.159 9.614 1.00 93.00 93 LEU A CA 1
ATOM 755 C C . LEU A 1 93 ? -22.951 -7.638 9.955 1.00 93.00 93 LEU A C 1
ATOM 757 O O . LEU A 1 93 ? -23.521 -8.381 9.156 1.00 93.00 93 LEU A O 1
ATOM 761 N N . GLY A 1 94 ? -22.543 -8.077 11.148 1.00 92.81 94 GLY A N 1
ATOM 762 C CA . GLY A 1 94 ? -22.730 -9.439 11.635 1.00 92.81 94 GLY A CA 1
ATOM 763 C C . GLY A 1 94 ? -21.966 -10.491 10.831 1.00 92.81 94 GLY A C 1
ATOM 764 O O . GLY A 1 94 ? -22.527 -11.564 10.588 1.00 92.81 94 GLY A O 1
ATOM 765 N N . THR A 1 95 ? -20.734 -10.178 10.423 1.00 92.56 95 THR A N 1
ATOM 766 C CA . THR A 1 95 ? -19.879 -11.058 9.611 1.00 92.56 95 THR A CA 1
ATOM 767 C C . THR A 1 95 ? -19.411 -12.295 10.375 1.00 92.56 95 THR A C 1
ATOM 769 O O . THR A 1 95 ? -19.338 -12.277 11.604 1.00 92.56 95 THR A O 1
ATOM 772 N N . ASP A 1 96 ? -19.018 -13.344 9.656 1.00 88.00 96 ASP A N 1
ATOM 773 C CA . ASP A 1 96 ? -18.421 -14.572 10.196 1.00 88.00 96 ASP A CA 1
ATOM 774 C C . ASP A 1 96 ? -16.878 -14.595 10.167 1.00 88.00 96 ASP A C 1
ATOM 776 O O . ASP A 1 96 ? -16.278 -15.664 10.306 1.00 88.00 96 ASP A O 1
ATOM 780 N N . SER A 1 97 ? -16.233 -13.427 10.032 1.00 88.06 97 SER A N 1
ATOM 781 C CA . SER A 1 97 ? -14.771 -13.294 10.020 1.00 88.06 97 SER A CA 1
ATOM 782 C C . SER A 1 97 ? -14.122 -13.944 11.244 1.00 88.06 97 SER A C 1
ATOM 784 O O . SER A 1 97 ? -14.513 -13.711 12.391 1.00 88.06 97 SER A O 1
ATOM 786 N N . THR A 1 98 ? -13.097 -14.751 10.980 1.00 88.88 98 THR A N 1
ATOM 787 C CA . THR A 1 98 ? -12.222 -15.331 12.004 1.00 88.88 98 THR A CA 1
ATOM 788 C C . THR A 1 98 ? -11.058 -14.384 12.257 1.00 88.88 98 THR A C 1
ATOM 790 O O . THR A 1 98 ? -10.571 -13.758 11.321 1.00 88.88 98 THR A O 1
ATOM 793 N N . GLU A 1 99 ? -10.612 -14.287 13.510 1.00 93.00 99 GLU A N 1
ATOM 794 C CA . GLU A 1 99 ? -9.437 -13.483 13.835 1.00 93.00 99 GLU A CA 1
ATOM 795 C C . GLU A 1 99 ? -8.172 -14.102 13.220 1.00 93.00 99 GLU A C 1
ATOM 797 O O . GLU A 1 99 ? -7.843 -15.258 13.498 1.00 93.00 99 GLU A O 1
ATOM 802 N N . LEU A 1 100 ? -7.508 -13.342 12.350 1.00 93.38 100 LEU A N 1
ATOM 803 C CA . LEU A 1 100 ? -6.338 -13.713 11.565 1.00 93.38 100 LEU A CA 1
ATOM 804 C C . LEU A 1 100 ? -5.456 -12.476 11.357 1.00 93.38 100 LEU A C 1
ATOM 806 O O . LEU A 1 100 ? -5.839 -11.558 10.637 1.00 93.38 100 LEU A O 1
ATOM 810 N N . HIS A 1 101 ? -4.249 -12.505 11.921 1.00 96.00 101 HIS A N 1
ATOM 811 C CA . HIS A 1 101 ? -3.250 -11.443 11.777 1.00 96.00 101 HIS A CA 1
ATOM 812 C C . HIS A 1 101 ? -2.217 -11.854 10.734 1.00 96.00 101 HIS A C 1
ATOM 814 O O . HIS A 1 101 ? -1.402 -12.751 10.966 1.00 96.00 101 HIS A O 1
ATOM 820 N N . ARG A 1 102 ? -2.272 -11.237 9.553 1.00 97.94 102 ARG A N 1
ATOM 821 C CA . ARG A 1 102 ? -1.410 -11.593 8.415 1.00 97.94 102 ARG A CA 1
ATOM 822 C C . ARG A 1 102 ? -0.475 -10.458 8.052 1.00 97.94 102 ARG A C 1
ATOM 824 O O . ARG A 1 102 ? -0.856 -9.297 8.147 1.00 97.94 102 ARG A O 1
ATOM 831 N N . ALA A 1 103 ? 0.730 -10.803 7.629 1.00 98.62 103 ALA A N 1
ATOM 832 C CA . ALA A 1 103 ? 1.720 -9.849 7.172 1.00 98.62 103 ALA A CA 1
ATOM 833 C C . ALA A 1 103 ? 2.118 -10.136 5.724 1.00 98.62 103 ALA A C 1
ATOM 835 O O . ALA A 1 103 ? 2.206 -11.288 5.298 1.00 98.62 103 ALA A O 1
ATOM 836 N N . LEU A 1 104 ? 2.374 -9.069 4.986 1.00 98.62 104 LEU A N 1
ATOM 837 C CA . LEU A 1 104 ? 3.005 -9.083 3.684 1.00 98.62 104 LEU A CA 1
ATOM 838 C C . LEU A 1 104 ? 4.302 -8.278 3.738 1.00 98.62 104 LEU A C 1
ATOM 840 O O . LEU A 1 104 ? 4.505 -7.412 4.593 1.00 98.62 104 LEU A O 1
ATOM 844 N N . LEU A 1 105 ? 5.177 -8.581 2.796 1.00 98.06 105 LEU A N 1
ATOM 845 C CA . LEU A 1 105 ? 6.444 -7.906 2.602 1.00 98.06 105 LEU A CA 1
ATOM 846 C C . LEU A 1 105 ? 6.678 -7.757 1.101 1.00 98.06 105 LEU A C 1
ATOM 848 O O . LEU A 1 105 ? 6.509 -8.729 0.356 1.00 98.06 105 LEU A O 1
ATOM 852 N N . ARG A 1 106 ? 7.161 -6.586 0.678 1.00 98.06 106 ARG A N 1
ATOM 853 C CA . ARG A 1 106 ? 7.604 -6.354 -0.697 1.00 98.06 106 ARG A CA 1
ATOM 854 C C . ARG A 1 106 ? 9.001 -5.731 -0.773 1.00 98.06 106 ARG A C 1
ATOM 856 O O . ARG A 1 106 ? 9.262 -4.734 -0.111 1.00 98.06 106 ARG A O 1
ATOM 863 N N . PHE A 1 107 ? 9.883 -6.274 -1.615 1.00 98.50 107 PHE A N 1
ATOM 864 C CA . PHE A 1 107 ? 11.073 -5.539 -2.068 1.00 98.50 107 PHE A CA 1
ATOM 865 C C . PHE A 1 107 ? 10.694 -4.530 -3.149 1.00 98.50 107 PHE A C 1
ATOM 867 O O . PHE A 1 107 ? 9.991 -4.898 -4.083 1.00 98.50 107 PHE A O 1
ATOM 874 N N . GLU A 1 108 ? 11.188 -3.303 -3.085 1.00 95.81 108 GLU A N 1
ATOM 875 C CA . GLU A 1 108 ? 10.861 -2.272 -4.082 1.00 95.81 108 GLU A CA 1
ATOM 876 C C . GLU A 1 108 ? 12.053 -1.939 -4.984 1.00 95.81 108 GLU A C 1
ATOM 878 O O . GLU A 1 108 ? 13.206 -2.243 -4.657 1.00 95.81 108 GLU A O 1
ATOM 883 N N . ASP A 1 109 ? 11.748 -1.334 -6.131 1.00 96.69 109 ASP A N 1
ATOM 884 C CA . ASP A 1 109 ? 12.701 -0.744 -7.071 1.00 96.69 109 ASP A CA 1
ATOM 885 C C . ASP A 1 109 ? 13.762 -1.671 -7.665 1.00 96.69 109 ASP A C 1
ATOM 887 O O . ASP A 1 109 ? 14.879 -1.242 -7.956 1.00 96.69 109 ASP A O 1
ATOM 891 N N . LEU A 1 110 ? 13.448 -2.941 -7.936 1.00 98.00 110 LEU A N 1
ATOM 892 C CA . LEU A 1 110 ? 14.378 -3.768 -8.706 1.00 98.00 110 LEU A CA 1
ATOM 893 C C . LEU A 1 110 ? 14.385 -3.302 -10.167 1.00 98.00 110 LEU A C 1
ATOM 895 O O . LEU A 1 110 ? 13.446 -3.561 -10.922 1.00 98.00 110 LEU A O 1
ATOM 899 N N . THR A 1 111 ? 15.469 -2.651 -10.590 1.00 96.75 111 THR A N 1
ATOM 900 C CA . THR A 1 111 ? 15.627 -2.129 -11.954 1.00 96.75 111 THR A CA 1
ATOM 901 C C . THR A 1 111 ? 17.026 -2.425 -12.506 1.00 96.75 111 THR A C 1
ATOM 903 O O . THR A 1 111 ? 17.978 -2.610 -11.741 1.00 96.75 111 THR A O 1
ATOM 906 N N . PRO A 1 112 ? 17.223 -2.518 -13.835 1.00 95.19 112 PRO A N 1
ATOM 907 C CA . PRO A 1 112 ? 18.549 -2.763 -14.394 1.00 95.19 112 PRO A CA 1
ATOM 908 C C . PRO A 1 112 ? 19.596 -1.776 -13.871 1.00 95.19 112 PRO A C 1
ATOM 910 O O . PRO A 1 112 ? 19.453 -0.565 -14.010 1.00 95.19 112 PRO A O 1
ATOM 913 N N . GLY A 1 113 ? 20.688 -2.289 -13.305 1.00 89.50 113 GLY A N 1
ATOM 914 C CA . GLY A 1 113 ? 21.826 -1.476 -12.871 1.00 89.50 113 GLY A CA 1
ATOM 915 C C . GLY A 1 113 ? 21.783 -0.878 -11.457 1.00 89.50 113 GLY A C 1
ATOM 916 O O . GLY A 1 113 ? 22.799 -0.300 -11.074 1.00 89.50 113 GLY A O 1
ATOM 917 N N . ASN A 1 114 ? 20.712 -1.036 -10.665 1.00 91.88 114 ASN A N 1
ATOM 918 C CA . ASN A 1 114 ? 20.704 -0.599 -9.253 1.00 91.88 114 ASN A CA 1
ATOM 919 C C . ASN A 1 114 ? 20.858 -1.751 -8.237 1.00 91.88 114 ASN A C 1
ATOM 921 O O . ASN A 1 114 ? 21.061 -1.506 -7.047 1.00 91.88 114 ASN A O 1
ATOM 925 N N . VAL A 1 115 ? 20.811 -3.007 -8.694 1.00 95.31 115 VAL A N 1
ATOM 926 C CA . VAL A 1 115 ? 20.742 -4.173 -7.807 1.00 95.31 115 VAL A CA 1
ATOM 927 C C . VAL A 1 115 ? 22.115 -4.721 -7.412 1.00 95.31 115 VAL A C 1
ATOM 929 O O . VAL A 1 115 ? 22.966 -5.012 -8.254 1.00 95.31 115 VAL A O 1
ATOM 932 N N . ASN A 1 116 ? 22.306 -4.959 -6.110 1.00 96.44 116 ASN A N 1
ATOM 933 C CA . ASN A 1 116 ? 23.401 -5.780 -5.595 1.00 96.44 116 ASN A CA 1
ATOM 934 C C . ASN A 1 116 ? 22.946 -7.241 -5.454 1.00 96.44 116 ASN A C 1
ATOM 936 O O . ASN A 1 116 ? 22.310 -7.616 -4.470 1.00 96.44 116 ASN A O 1
ATOM 940 N N . TYR A 1 117 ? 23.295 -8.071 -6.438 1.00 97.19 117 TYR A N 1
ATOM 941 C CA . TYR A 1 117 ? 22.815 -9.451 -6.542 1.00 97.19 117 TYR A CA 1
ATOM 942 C C . TYR A 1 117 ? 23.160 -10.340 -5.343 1.00 97.19 117 TYR A C 1
ATOM 944 O O . TYR A 1 117 ? 22.342 -11.174 -4.962 1.00 97.19 117 TYR A O 1
ATOM 952 N N . ASP A 1 118 ? 24.345 -10.178 -4.750 1.00 97.31 118 ASP A N 1
ATOM 953 C CA . ASP A 1 118 ? 24.774 -11.011 -3.621 1.00 97.31 118 ASP A CA 1
ATOM 954 C C . ASP A 1 118 ? 23.960 -10.681 -2.364 1.00 97.31 118 ASP A C 1
ATOM 956 O O . ASP A 1 118 ? 23.498 -11.587 -1.672 1.00 97.31 118 ASP A O 1
ATOM 960 N N . VAL A 1 119 ? 23.721 -9.388 -2.118 1.00 98.31 119 VAL A N 1
ATOM 961 C CA . VAL A 1 119 ? 22.918 -8.911 -0.981 1.00 98.31 119 VAL A CA 1
ATOM 962 C C . VAL A 1 119 ? 21.467 -9.366 -1.112 1.00 98.31 119 VAL A C 1
ATOM 964 O O . VAL A 1 119 ? 20.921 -9.926 -0.165 1.00 98.31 119 VAL A O 1
ATOM 967 N N . VAL A 1 120 ? 20.858 -9.205 -2.293 1.00 98.62 120 VAL A N 1
ATOM 968 C CA . VAL A 1 120 ? 19.469 -9.643 -2.503 1.00 98.62 120 VAL A CA 1
ATOM 969 C C . VAL A 1 120 ? 19.342 -11.157 -2.357 1.00 98.62 120 VAL A C 1
ATOM 971 O O . VAL A 1 120 ? 18.399 -11.634 -1.736 1.00 98.62 120 VAL A O 1
ATOM 974 N N . ARG A 1 121 ? 20.305 -11.945 -2.856 1.00 98.62 121 ARG A N 1
ATOM 975 C CA . ARG A 1 121 ? 20.290 -13.404 -2.653 1.00 98.62 121 ARG A CA 1
ATOM 976 C C . ARG A 1 121 ? 20.409 -13.791 -1.185 1.00 98.62 121 ARG A C 1
ATOM 978 O O . ARG A 1 121 ? 19.750 -14.740 -0.778 1.00 98.62 121 ARG A O 1
ATOM 985 N N . GLU A 1 122 ? 21.219 -13.087 -0.398 1.00 98.69 122 GLU A N 1
ATOM 986 C CA . GLU A 1 122 ? 21.302 -13.311 1.049 1.00 98.69 122 GLU A CA 1
ATOM 987 C C . GLU A 1 122 ? 19.951 -13.051 1.729 1.00 98.69 122 GLU A C 1
ATOM 989 O O . GLU A 1 122 ? 19.459 -13.911 2.458 1.00 98.69 122 GLU A O 1
ATOM 994 N N . GLN A 1 123 ? 19.322 -11.915 1.424 1.00 98.75 123 GLN A N 1
ATOM 995 C CA . GLN A 1 123 ? 18.012 -11.545 1.964 1.00 98.75 123 GLN A CA 1
ATOM 996 C C . GLN A 1 123 ? 16.932 -12.567 1.567 1.00 98.75 123 GLN A C 1
ATOM 998 O O . GLN A 1 123 ? 16.165 -13.019 2.412 1.00 98.75 123 GLN A O 1
ATOM 1003 N N . VAL A 1 124 ? 16.905 -12.996 0.302 1.00 98.88 124 VAL A N 1
ATOM 1004 C CA . VAL A 1 124 ? 15.968 -14.014 -0.208 1.00 98.88 124 VAL A CA 1
ATOM 1005 C C . VAL A 1 124 ? 16.213 -15.379 0.437 1.00 98.88 124 VAL A C 1
ATOM 1007 O O . VAL A 1 124 ? 15.257 -16.075 0.768 1.00 98.88 124 VAL A O 1
ATOM 1010 N N . ASN A 1 125 ? 17.473 -15.764 0.659 1.00 98.81 125 ASN A N 1
ATOM 1011 C CA . ASN A 1 125 ? 17.799 -17.008 1.359 1.00 98.81 125 ASN A CA 1
ATOM 1012 C C . ASN A 1 125 ? 17.290 -16.993 2.792 1.00 98.81 125 ASN A C 1
ATOM 1014 O O . ASN A 1 125 ? 16.702 -17.979 3.223 1.00 98.81 125 ASN A O 1
ATOM 1018 N N . PHE A 1 126 ? 17.464 -15.876 3.500 1.00 98.81 126 PHE A N 1
ATOM 1019 C CA . PHE A 1 126 ? 16.897 -15.710 4.832 1.00 98.81 126 PHE A CA 1
ATOM 1020 C C . PHE A 1 126 ? 15.375 -15.919 4.820 1.00 98.81 126 PHE A C 1
ATOM 1022 O O . PHE A 1 126 ? 14.868 -16.695 5.627 1.00 98.81 126 PHE A O 1
ATOM 1029 N N . LEU A 1 127 ? 14.649 -15.294 3.887 1.00 98.81 127 LEU A N 1
ATOM 1030 C CA . LEU A 1 127 ? 13.196 -15.473 3.777 1.00 98.81 127 LEU A CA 1
ATOM 1031 C C . LEU A 1 127 ? 12.820 -16.931 3.500 1.00 98.81 127 LEU A C 1
ATOM 1033 O O . LEU A 1 127 ? 11.996 -17.510 4.205 1.00 98.81 127 LEU A O 1
ATOM 1037 N N . TYR A 1 128 ? 13.468 -17.549 2.514 1.00 98.75 128 TYR A N 1
ATOM 1038 C CA . TYR A 1 128 ? 13.179 -18.917 2.100 1.00 98.75 128 TYR A CA 1
ATOM 1039 C C . TYR A 1 128 ? 13.477 -19.945 3.198 1.00 98.75 128 TYR A C 1
ATOM 1041 O O . TYR A 1 128 ? 12.671 -20.844 3.440 1.00 98.75 128 TYR A O 1
ATOM 1049 N N . GLU A 1 129 ? 14.604 -19.806 3.903 1.00 98.56 129 GLU A N 1
ATOM 1050 C CA . GLU A 1 129 ? 14.983 -20.687 5.015 1.00 98.56 129 GLU A CA 1
ATOM 1051 C C . GLU A 1 129 ? 14.012 -20.593 6.200 1.00 98.56 129 GLU A C 1
ATOM 1053 O O . GLU A 1 129 ? 13.811 -21.589 6.900 1.00 98.56 129 GLU A O 1
ATOM 1058 N N . ASN A 1 130 ? 13.378 -19.432 6.395 1.00 98.38 130 ASN A N 1
ATOM 1059 C CA . ASN A 1 130 ? 12.350 -19.219 7.414 1.00 98.38 130 ASN A CA 1
ATOM 1060 C C . ASN A 1 130 ? 10.921 -19.464 6.895 1.00 98.38 130 ASN A C 1
ATOM 1062 O O . ASN A 1 130 ? 9.967 -19.362 7.660 1.00 98.38 130 ASN A O 1
ATOM 1066 N N . GLY A 1 131 ? 10.757 -19.848 5.623 1.00 98.25 131 GLY A N 1
ATOM 1067 C CA . GLY A 1 131 ? 9.452 -20.144 5.031 1.00 98.25 131 GLY A CA 1
ATOM 1068 C C . GLY A 1 131 ? 8.555 -18.917 4.865 1.00 98.25 131 GLY A C 1
ATOM 1069 O O . GLY A 1 131 ? 7.338 -19.061 4.929 1.00 98.25 131 GLY A O 1
ATOM 1070 N N . ILE A 1 132 ? 9.148 -17.738 4.670 1.00 98.75 132 ILE A N 1
ATOM 1071 C CA . ILE A 1 132 ? 8.461 -16.448 4.566 1.00 98.75 132 ILE A CA 1
ATOM 1072 C C . ILE A 1 132 ? 8.247 -16.107 3.085 1.00 98.75 132 ILE A C 1
ATOM 1074 O O . ILE A 1 132 ? 9.222 -15.821 2.382 1.00 98.75 132 ILE A O 1
ATOM 1078 N N . PRO A 1 133 ? 7.000 -16.124 2.582 1.00 98.56 133 PRO A N 1
ATOM 1079 C CA . PRO A 1 133 ? 6.694 -15.637 1.244 1.00 98.56 133 PRO A CA 1
ATOM 1080 C C . PRO A 1 133 ? 6.866 -14.119 1.165 1.00 98.56 133 PRO A C 1
ATOM 1082 O O . PRO A 1 133 ? 6.720 -13.407 2.159 1.00 98.56 133 PRO A O 1
ATOM 1085 N N . PHE A 1 134 ? 7.141 -13.612 -0.031 1.00 98.81 134 PHE A N 1
ATOM 1086 C CA . PHE A 1 134 ? 7.325 -12.179 -0.250 1.00 98.81 134 PHE A CA 1
ATOM 1087 C C . PHE A 1 134 ? 6.908 -11.775 -1.660 1.00 98.81 134 PHE A C 1
ATOM 1089 O O . PHE A 1 134 ? 6.713 -12.614 -2.541 1.00 98.81 134 PHE A O 1
ATOM 1096 N N . ALA A 1 135 ? 6.793 -10.475 -1.890 1.00 98.75 135 ALA A N 1
ATOM 1097 C CA . ALA A 1 135 ? 6.632 -9.895 -3.212 1.00 98.75 135 ALA A CA 1
ATOM 1098 C C . ALA A 1 135 ? 7.832 -9.014 -3.583 1.00 98.75 135 ALA A C 1
ATOM 1100 O O . ALA A 1 135 ? 8.652 -8.670 -2.730 1.00 98.75 135 ALA A O 1
ATOM 1101 N N . PHE A 1 136 ? 7.965 -8.648 -4.856 1.00 98.75 136 PHE A N 1
ATOM 1102 C CA . PHE A 1 136 ? 8.999 -7.707 -5.282 1.00 98.75 136 PHE A CA 1
ATOM 1103 C C . PHE A 1 136 ? 8.598 -6.912 -6.531 1.00 98.75 136 PHE A C 1
ATOM 1105 O O . PHE A 1 136 ? 8.160 -7.492 -7.524 1.00 98.75 136 PHE A O 1
ATOM 1112 N N . GLY A 1 137 ? 8.760 -5.592 -6.472 1.00 98.19 137 GLY A N 1
ATOM 1113 C CA . GLY A 1 137 ? 8.499 -4.648 -7.553 1.00 98.19 137 GLY A CA 1
ATOM 1114 C C . GLY A 1 137 ? 9.653 -4.601 -8.551 1.00 98.19 137 GLY A C 1
ATOM 1115 O O . GLY A 1 137 ? 10.810 -4.429 -8.171 1.00 98.19 137 GLY A O 1
ATOM 1116 N N . VAL A 1 138 ? 9.339 -4.773 -9.834 1.00 98.62 138 VAL A N 1
ATOM 1117 C CA . VAL A 1 138 ? 10.294 -4.739 -10.944 1.00 98.62 138 VAL A CA 1
ATOM 1118 C C . VAL A 1 138 ? 9.953 -3.583 -11.872 1.00 98.62 138 VAL A C 1
ATOM 1120 O O . VAL A 1 138 ? 8.840 -3.518 -12.400 1.00 98.62 138 VAL A O 1
ATOM 1123 N N . ILE A 1 139 ? 10.941 -2.732 -12.138 1.00 98.44 139 ILE A N 1
ATOM 1124 C CA . ILE A 1 139 ? 10.853 -1.655 -13.123 1.00 98.44 139 ILE A CA 1
ATOM 1125 C C . ILE A 1 139 ? 11.576 -2.131 -14.392 1.00 98.44 139 ILE A C 1
ATOM 1127 O O . ILE A 1 139 ? 12.791 -2.355 -14.371 1.00 98.44 139 ILE A O 1
ATOM 1131 N N . PRO A 1 140 ? 10.872 -2.340 -15.516 1.00 97.88 140 PRO A N 1
ATOM 1132 C CA . PRO A 1 140 ? 11.464 -2.992 -16.680 1.00 97.88 140 PRO A CA 1
ATOM 1133 C C . PRO A 1 140 ? 12.440 -2.106 -17.468 1.00 97.88 140 PRO A C 1
ATOM 1135 O O . PRO A 1 140 ? 13.188 -2.626 -18.303 1.00 97.88 140 PRO A O 1
ATOM 1138 N N . VAL A 1 141 ? 12.443 -0.788 -17.249 1.00 97.31 141 VAL A N 1
ATOM 1139 C CA . VAL A 1 141 ? 13.323 0.149 -17.956 1.00 97.31 141 VAL A CA 1
ATOM 1140 C C . VAL A 1 141 ? 13.926 1.156 -16.988 1.00 97.31 141 VAL A C 1
ATOM 1142 O O . VAL A 1 141 ? 13.207 1.939 -16.375 1.00 97.31 141 VAL A O 1
ATOM 1145 N N . ASN A 1 142 ? 15.257 1.167 -16.914 1.00 95.62 142 ASN A N 1
ATOM 1146 C CA . ASN A 1 142 ? 16.017 2.190 -16.208 1.00 95.62 142 ASN A CA 1
ATOM 1147 C C . ASN A 1 142 ? 16.447 3.288 -17.184 1.00 95.62 142 ASN A C 1
ATOM 1149 O O . ASN A 1 142 ? 17.053 2.997 -18.220 1.00 95.62 142 ASN A O 1
ATOM 1153 N N . THR A 1 143 ? 16.177 4.544 -16.848 1.00 93.56 143 THR A N 1
ATOM 1154 C CA . THR A 1 143 ? 16.719 5.702 -17.552 1.00 93.56 143 THR A CA 1
ATOM 1155 C C . THR A 1 143 ? 17.143 6.794 -16.572 1.00 93.56 143 THR A C 1
ATOM 1157 O O . THR A 1 143 ? 16.486 7.042 -15.565 1.00 93.56 143 THR A O 1
ATOM 1160 N N . ASP A 1 144 ? 18.244 7.467 -16.902 1.00 90.12 144 ASP A N 1
ATOM 1161 C CA . ASP A 1 144 ? 18.792 8.600 -16.149 1.00 90.12 144 ASP A CA 1
ATOM 1162 C C . ASP A 1 144 ? 19.082 9.748 -17.134 1.00 90.12 144 ASP A C 1
ATOM 1164 O O . ASP A 1 144 ? 20.182 9.831 -17.695 1.00 90.12 144 ASP A O 1
ATOM 1168 N N . PRO A 1 145 ? 18.082 10.600 -17.442 1.00 89.31 145 PRO A N 1
ATOM 1169 C CA . PRO A 1 145 ? 18.223 11.685 -18.414 1.00 89.31 145 PRO A CA 1
ATOM 1170 C C . PRO A 1 145 ? 19.335 12.677 -18.057 1.00 89.31 145 PRO A C 1
ATOM 1172 O O . PRO A 1 145 ? 20.025 13.180 -18.947 1.00 89.31 145 PRO A O 1
ATOM 1175 N N . GLU A 1 146 ? 19.536 12.932 -16.764 1.00 87.50 146 GLU A N 1
ATOM 1176 C CA . GLU A 1 146 ? 20.502 13.909 -16.254 1.00 87.50 146 GLU A CA 1
ATOM 1177 C C . GLU A 1 146 ? 21.905 13.317 -16.033 1.00 87.50 146 GLU A C 1
ATOM 1179 O O . GLU A 1 146 ? 22.892 14.057 -16.010 1.00 87.50 146 GLU A O 1
ATOM 1184 N N . GLY A 1 147 ? 22.018 11.991 -15.927 1.00 84.62 147 GLY A N 1
ATOM 1185 C CA . GLY A 1 147 ? 23.268 11.281 -15.656 1.00 84.62 147 GLY A CA 1
ATOM 1186 C C . GLY A 1 147 ? 23.764 11.479 -14.225 1.00 84.62 147 GLY A C 1
ATOM 1187 O O . GLY A 1 147 ? 24.968 11.630 -14.010 1.00 84.62 147 GLY A O 1
ATOM 1188 N N . ILE A 1 148 ? 22.851 11.533 -13.252 1.00 84.69 148 ILE A N 1
ATOM 1189 C CA . ILE A 1 148 ? 23.196 11.684 -11.832 1.00 84.69 148 ILE A CA 1
ATOM 1190 C C . ILE A 1 148 ? 23.909 10.433 -11.304 1.00 84.69 148 ILE A C 1
ATOM 1192 O O . ILE A 1 148 ? 24.856 10.549 -10.520 1.00 84.69 148 ILE A O 1
ATOM 1196 N N . TRP A 1 149 ? 23.498 9.244 -11.750 1.00 81.50 149 TRP A N 1
ATOM 1197 C CA . TRP A 1 149 ? 24.062 7.954 -11.336 1.00 81.50 149 TRP A CA 1
ATOM 1198 C C . TRP A 1 149 ? 24.750 7.203 -12.478 1.00 81.50 149 TRP A C 1
ATOM 1200 O O . TRP A 1 149 ? 25.518 6.270 -12.230 1.00 81.50 149 TRP A O 1
ATOM 1210 N N . GLY A 1 150 ? 24.516 7.616 -13.726 1.00 78.31 150 GLY A N 1
ATOM 1211 C CA . GLY A 1 150 ? 25.061 6.963 -14.909 1.00 78.31 150 GLY A CA 1
ATOM 1212 C C . GLY A 1 150 ? 25.547 7.909 -16.005 1.00 78.31 150 GLY A C 1
ATOM 1213 O O . GLY A 1 150 ? 26.053 9.003 -15.772 1.00 78.31 150 GLY A O 1
ATOM 1214 N N . GLU A 1 151 ? 25.449 7.428 -17.241 1.00 81.44 151 GLU A N 1
ATOM 1215 C CA . GLU A 1 151 ? 25.691 8.238 -18.433 1.00 81.44 151 GLU A CA 1
ATOM 1216 C C . GLU A 1 151 ? 24.395 8.989 -18.788 1.00 81.44 151 GLU A C 1
ATOM 1218 O O . GLU A 1 151 ? 23.362 8.329 -18.909 1.00 81.44 151 GLU A O 1
ATOM 1223 N N . PRO A 1 152 ? 24.428 10.325 -18.982 1.00 87.38 152 PRO A N 1
ATOM 1224 C CA . PRO A 1 152 ? 23.228 11.099 -19.292 1.00 87.38 152 PRO A CA 1
ATOM 1225 C C . PRO A 1 152 ? 22.463 10.551 -20.499 1.00 87.38 152 PRO A C 1
ATOM 1227 O O . PRO A 1 152 ? 23.031 10.364 -21.579 1.00 87.38 152 PRO A O 1
ATOM 1230 N N . GLY A 1 153 ? 21.165 10.314 -20.318 1.00 84.50 153 GLY A N 1
ATOM 1231 C CA . GLY A 1 153 ? 20.265 9.810 -21.355 1.00 84.50 153 GLY A CA 1
ATOM 1232 C C . GLY A 1 153 ? 20.459 8.333 -21.698 1.00 84.50 153 GLY A C 1
ATOM 1233 O O . GLY A 1 153 ? 19.892 7.858 -22.684 1.00 84.50 153 GLY A O 1
ATOM 1234 N N . LYS A 1 154 ? 21.261 7.591 -20.925 1.00 88.12 154 LYS A N 1
ATOM 1235 C CA . LYS A 1 154 ? 21.390 6.148 -21.109 1.00 88.12 154 LYS A CA 1
ATOM 1236 C C . LYS A 1 154 ? 20.142 5.447 -20.582 1.00 88.12 154 LYS A C 1
ATOM 1238 O O . LYS A 1 154 ? 19.817 5.536 -19.403 1.00 88.12 154 LYS A O 1
ATOM 1243 N N . THR A 1 155 ? 19.511 4.683 -21.465 1.00 92.94 155 THR A N 1
ATOM 1244 C CA . THR A 1 155 ? 18.417 3.769 -21.133 1.00 92.94 155 THR A CA 1
ATOM 1245 C C . THR A 1 155 ? 18.936 2.335 -21.136 1.00 92.94 155 THR A C 1
ATOM 1247 O O . THR A 1 155 ? 19.626 1.933 -22.076 1.00 92.94 155 THR A O 1
ATOM 1250 N N . VAL A 1 156 ? 18.614 1.570 -20.095 1.00 94.56 156 VAL A N 1
ATOM 1251 C CA . VAL A 1 156 ? 18.921 0.141 -19.976 1.00 94.56 156 VAL A CA 1
ATOM 1252 C C . VAL A 1 156 ? 17.619 -0.614 -19.776 1.00 94.56 156 VAL A C 1
ATOM 1254 O O . VAL A 1 156 ? 16.845 -0.315 -18.869 1.00 94.56 156 VAL A O 1
ATOM 1257 N N . TYR A 1 157 ? 17.381 -1.603 -20.627 1.00 97.00 157 TYR A N 1
ATOM 1258 C CA . TYR A 1 157 ? 16.165 -2.404 -20.576 1.00 97.00 157 TYR A CA 1
ATOM 1259 C C . TYR A 1 157 ? 16.403 -3.704 -19.810 1.00 97.00 157 TYR A C 1
ATOM 1261 O O . TYR A 1 157 ? 17.477 -4.302 -19.897 1.00 97.00 157 TYR A O 1
ATOM 1269 N N . LEU A 1 158 ? 15.374 -4.217 -19.135 1.00 97.62 158 LEU A N 1
ATOM 1270 C CA . LEU A 1 158 ? 15.454 -5.473 -18.387 1.00 97.62 158 LEU A CA 1
ATOM 1271 C C . LEU A 1 158 ? 15.896 -6.655 -19.257 1.00 97.62 158 LEU A C 1
ATOM 1273 O O . LEU A 1 158 ? 16.655 -7.506 -18.799 1.00 97.62 158 LEU A O 1
ATOM 1277 N N . TYR A 1 159 ? 15.508 -6.680 -20.538 1.00 96.94 159 TYR A N 1
ATOM 1278 C CA . TYR A 1 159 ? 15.924 -7.736 -21.470 1.00 96.94 159 TYR A CA 1
ATOM 1279 C C . TYR A 1 159 ? 17.441 -7.729 -21.764 1.00 96.94 159 TYR A C 1
ATOM 1281 O O . TYR A 1 159 ? 17.962 -8.717 -22.283 1.00 96.94 159 TYR A O 1
ATOM 1289 N N . GLU A 1 160 ? 18.148 -6.639 -21.448 1.00 96.94 160 GLU A N 1
ATOM 1290 C CA . GLU A 1 160 ? 19.599 -6.478 -21.624 1.00 96.94 160 GLU A CA 1
ATOM 1291 C C . GLU A 1 160 ? 20.382 -6.887 -20.368 1.00 96.94 160 GLU A C 1
ATOM 1293 O O . GLU A 1 160 ? 21.555 -7.254 -20.473 1.00 96.94 160 GLU A O 1
ATOM 1298 N N . ASP A 1 161 ? 19.739 -6.873 -19.195 1.00 96.56 161 ASP A N 1
ATOM 1299 C CA . ASP A 1 161 ? 20.341 -7.251 -17.916 1.00 96.56 161 ASP A CA 1
ATOM 1300 C C . ASP A 1 161 ? 20.026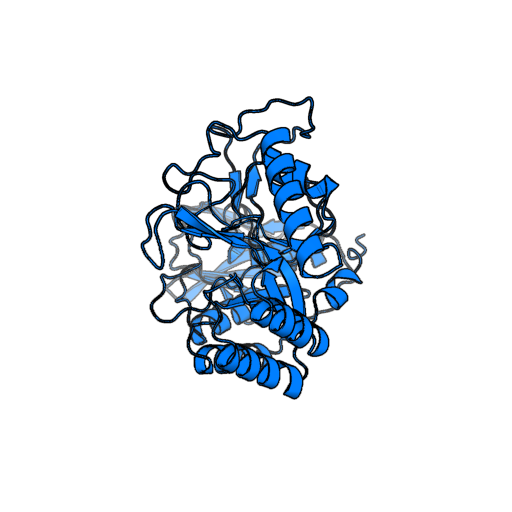 -8.710 -17.551 1.00 96.56 161 ASP A C 1
ATOM 1302 O O . ASP A 1 161 ? 19.097 -9.033 -16.807 1.00 96.56 161 ASP A O 1
ATOM 1306 N N . PHE A 1 162 ? 20.828 -9.627 -18.095 1.00 96.56 162 PHE A N 1
ATOM 1307 C CA . PHE A 1 162 ? 20.669 -11.060 -17.836 1.00 96.56 162 PHE A CA 1
ATOM 1308 C C . PHE A 1 162 ? 20.913 -11.450 -16.372 1.00 96.56 162 PHE A C 1
ATOM 1310 O O . PHE A 1 162 ? 20.407 -12.484 -15.939 1.00 96.56 162 PHE A O 1
ATOM 1317 N N . MET A 1 163 ? 21.682 -10.656 -15.617 1.00 97.75 163 MET A N 1
ATOM 1318 C CA . MET A 1 163 ? 21.945 -10.937 -14.204 1.00 97.75 163 MET A CA 1
ATOM 1319 C C . MET A 1 163 ? 20.714 -10.620 -13.359 1.00 97.75 163 MET A C 1
ATOM 1321 O O . MET A 1 163 ? 20.337 -11.429 -12.512 1.00 97.75 163 MET A O 1
ATOM 1325 N N . LEU A 1 164 ? 20.040 -9.502 -13.642 1.00 98.19 164 LEU A N 1
ATOM 1326 C CA . LEU A 1 164 ? 18.767 -9.182 -13.006 1.00 98.19 164 LEU A CA 1
ATOM 1327 C C . LEU A 1 164 ? 17.663 -10.170 -13.404 1.00 98.19 164 LEU A C 1
ATOM 1329 O O . LEU A 1 164 ? 16.925 -10.632 -12.539 1.00 98.19 164 LEU A O 1
ATOM 1333 N N . GLN A 1 165 ? 17.585 -10.582 -14.674 1.00 98.38 165 GLN A N 1
ATOM 1334 C CA . GLN A 1 165 ? 16.648 -11.637 -15.089 1.00 98.38 165 GLN A CA 1
ATOM 1335 C C . GLN A 1 165 ? 16.876 -12.960 -14.335 1.00 98.38 165 GLN A C 1
ATOM 1337 O O . GLN A 1 165 ? 15.911 -13.641 -13.984 1.00 98.38 165 GLN A O 1
ATOM 1342 N N . ASP A 1 166 ? 18.135 -13.349 -14.102 1.00 98.44 166 ASP A N 1
ATOM 1343 C CA . ASP A 1 166 ? 18.473 -14.546 -13.320 1.00 98.44 166 ASP A CA 1
ATOM 1344 C C . ASP A 1 166 ? 18.100 -14.386 -11.840 1.00 98.44 166 ASP A C 1
ATOM 1346 O O . ASP A 1 166 ? 17.533 -15.301 -11.245 1.00 98.44 166 ASP A O 1
ATOM 1350 N N . LEU A 1 167 ? 18.345 -13.208 -11.259 1.00 98.75 167 LEU A N 1
ATOM 1351 C CA . LEU A 1 167 ? 17.923 -12.900 -9.895 1.00 98.75 167 LEU A CA 1
ATOM 1352 C C . LEU A 1 167 ? 16.395 -12.951 -9.744 1.00 98.75 167 LEU A C 1
ATOM 1354 O O . LEU A 1 167 ? 15.912 -13.547 -8.791 1.00 98.75 167 LEU A O 1
ATOM 1358 N N . ILE A 1 168 ? 15.630 -12.397 -10.687 1.00 98.62 168 ILE A N 1
ATOM 1359 C CA . ILE A 1 168 ? 14.159 -12.443 -10.657 1.00 98.62 168 ILE A CA 1
ATOM 1360 C C . ILE A 1 168 ? 13.663 -13.893 -10.682 1.00 98.62 168 ILE A C 1
ATOM 1362 O O . ILE A 1 168 ? 12.814 -14.271 -9.876 1.00 98.62 168 ILE A O 1
ATOM 1366 N N . LYS A 1 169 ? 14.221 -14.738 -11.560 1.00 98.44 169 LYS A N 1
ATOM 1367 C CA . LYS A 1 169 ? 13.890 -16.175 -11.591 1.00 98.44 169 LYS A CA 1
ATOM 1368 C C . LYS A 1 169 ? 14.225 -16.851 -10.268 1.00 98.44 169 LYS A C 1
ATOM 1370 O O . LYS A 1 169 ? 13.412 -17.610 -9.753 1.00 98.44 169 LYS A O 1
ATOM 1375 N N . TYR A 1 170 ? 15.382 -16.526 -9.699 1.00 98.81 170 TYR A N 1
ATOM 1376 C CA . TYR A 1 170 ? 15.782 -17.024 -8.392 1.00 98.81 170 TYR A CA 1
ATOM 1377 C C . TYR A 1 170 ? 14.794 -16.622 -7.294 1.00 98.81 170 TYR A C 1
ATOM 1379 O O . TYR A 1 170 ? 14.366 -17.482 -6.534 1.00 98.81 170 TYR A O 1
ATOM 1387 N N . MET A 1 171 ? 14.388 -15.351 -7.229 1.00 98.75 171 MET A N 1
ATOM 1388 C CA . MET A 1 171 ? 13.412 -14.863 -6.249 1.00 98.75 171 MET A CA 1
ATOM 1389 C C . MET A 1 171 ? 12.088 -15.628 -6.356 1.00 98.75 171 MET A C 1
ATOM 1391 O O . MET A 1 171 ? 11.558 -16.058 -5.337 1.00 98.75 171 MET A O 1
ATOM 1395 N N . ILE A 1 172 ? 11.611 -15.889 -7.576 1.00 98.31 172 ILE A N 1
ATOM 1396 C CA . ILE A 1 172 ? 10.384 -16.665 -7.828 1.00 98.31 172 ILE A CA 1
ATOM 1397 C C . ILE A 1 172 ? 10.518 -18.113 -7.356 1.00 98.31 172 ILE A C 1
ATOM 1399 O O . ILE A 1 172 ? 9.642 -18.626 -6.664 1.00 98.31 172 ILE A O 1
ATOM 1403 N N . GLU A 1 173 ? 11.632 -18.772 -7.680 1.00 98.31 173 G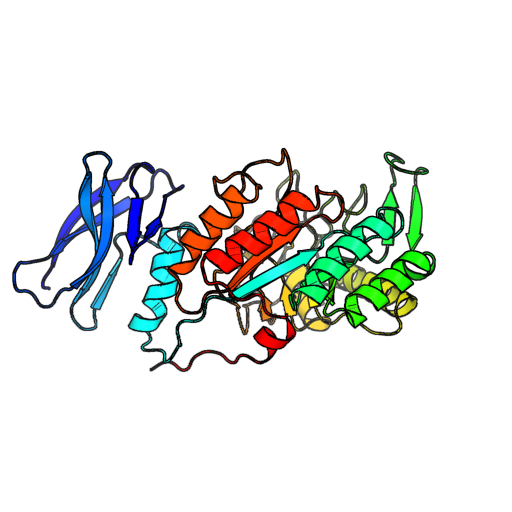LU A N 1
ATOM 1404 C CA . GLU A 1 173 ? 11.911 -20.144 -7.232 1.00 98.31 173 GLU A CA 1
ATOM 1405 C C . GLU A 1 173 ? 12.006 -20.269 -5.699 1.00 98.31 173 GLU A C 1
ATOM 1407 O O . GLU A 1 173 ? 11.872 -21.373 -5.172 1.00 98.31 173 GLU A O 1
ATOM 1412 N N . HIS A 1 174 ? 12.192 -19.148 -4.992 1.00 98.56 174 HIS A N 1
ATOM 1413 C CA . HIS A 1 174 ? 12.339 -19.066 -3.537 1.00 98.56 174 HIS A CA 1
ATOM 1414 C C . HIS A 1 174 ? 11.144 -18.383 -2.843 1.00 98.56 174 HIS A C 1
ATOM 1416 O O . HIS A 1 174 ? 11.277 -17.902 -1.721 1.00 98.56 174 HIS A O 1
ATOM 1422 N N . GLY A 1 175 ? 9.963 -18.374 -3.475 1.00 97.31 175 GLY A N 1
ATOM 1423 C CA . GLY A 1 175 ? 8.711 -17.919 -2.849 1.00 97.31 175 GLY A CA 1
ATOM 1424 C C . GLY A 1 175 ? 8.369 -16.442 -3.064 1.00 97.31 175 GLY A C 1
ATOM 1425 O O . GLY A 1 175 ? 7.449 -15.932 -2.425 1.00 97.31 175 GLY A O 1
ATOM 1426 N N . GLY A 1 176 ? 9.090 -15.763 -3.956 1.00 98.25 176 GLY A N 1
ATOM 1427 C CA . GLY A 1 176 ? 8.826 -14.387 -4.355 1.00 98.25 176 GLY A CA 1
ATOM 1428 C C . GLY A 1 176 ? 7.732 -14.270 -5.419 1.00 98.25 176 GLY A C 1
ATOM 1429 O O . GLY A 1 176 ? 7.739 -14.991 -6.416 1.00 98.25 176 GLY A O 1
ATOM 1430 N N . THR A 1 177 ? 6.834 -13.301 -5.259 1.00 98.44 177 THR A N 1
ATOM 1431 C CA . THR A 1 177 ? 5.831 -12.925 -6.267 1.00 98.44 177 THR A CA 1
ATOM 1432 C C . THR A 1 177 ? 6.256 -11.637 -6.977 1.00 98.44 177 THR A C 1
ATOM 1434 O O . THR A 1 177 ? 6.377 -10.605 -6.314 1.00 98.44 177 THR A O 1
ATOM 1437 N N . PRO A 1 178 ? 6.486 -11.646 -8.300 1.00 97.94 178 PRO A N 1
ATOM 1438 C CA . PRO A 1 178 ? 6.873 -10.439 -9.008 1.00 97.94 178 PRO A CA 1
ATOM 1439 C C . PRO A 1 178 ? 5.681 -9.496 -9.201 1.00 97.94 178 PRO A C 1
ATOM 1441 O O . PRO A 1 178 ? 4.571 -9.927 -9.517 1.00 97.94 178 PRO A O 1
ATOM 1444 N N . ILE A 1 179 ? 5.946 -8.201 -9.085 1.00 98.19 179 ILE A N 1
ATOM 1445 C CA . ILE A 1 179 ? 4.996 -7.110 -9.292 1.00 98.19 179 ILE A CA 1
ATOM 1446 C C . ILE A 1 179 ? 5.592 -6.155 -10.318 1.00 98.19 179 ILE A C 1
ATOM 1448 O O . ILE A 1 179 ? 6.791 -5.876 -10.291 1.00 98.19 179 ILE A O 1
ATOM 1452 N N . MET A 1 180 ? 4.775 -5.667 -11.246 1.00 98.19 180 MET A N 1
ATOM 1453 C CA . MET A 1 180 ? 5.217 -4.630 -12.170 1.00 98.19 180 MET A CA 1
ATOM 1454 C C . MET A 1 180 ? 5.093 -3.264 -11.502 1.00 98.19 180 MET A C 1
ATOM 1456 O O . MET A 1 180 ? 3.985 -2.838 -11.183 1.00 98.19 180 MET A O 1
ATOM 1460 N N . HIS A 1 181 ? 6.226 -2.591 -11.314 1.00 98.19 181 HIS A N 1
ATOM 1461 C CA . HIS A 1 181 ? 6.294 -1.316 -10.611 1.00 98.19 181 HIS A CA 1
ATOM 1462 C C . HIS A 1 181 ? 6.463 -0.148 -11.591 1.00 98.19 181 HIS A C 1
ATOM 1464 O O . HIS A 1 181 ? 7.533 0.438 -11.731 1.00 98.19 181 HIS A O 1
ATOM 1470 N N . GLY A 1 182 ? 5.413 0.147 -12.358 1.00 97.81 182 GLY A N 1
ATOM 1471 C CA . GLY A 1 182 ? 5.493 1.122 -13.448 1.00 97.81 182 GLY A CA 1
ATOM 1472 C C . GLY A 1 182 ? 6.222 0.611 -14.697 1.00 97.81 182 GLY A C 1
ATOM 1473 O O . GLY A 1 182 ? 6.658 -0.539 -14.786 1.00 97.81 182 GLY A O 1
ATOM 1474 N N . TYR A 1 183 ? 6.338 1.477 -15.708 1.00 97.81 183 TYR A N 1
ATOM 1475 C CA . TYR A 1 183 ? 7.140 1.202 -16.905 1.00 97.81 183 TYR A CA 1
ATOM 1476 C C . TYR A 1 183 ? 8.582 1.669 -16.710 1.00 97.81 183 TYR A C 1
ATOM 1478 O O . TYR A 1 183 ? 9.517 0.887 -16.888 1.00 97.81 183 TYR A O 1
ATOM 1486 N N . THR A 1 184 ? 8.761 2.932 -16.335 1.00 96.75 184 THR A N 1
ATOM 1487 C CA . THR A 1 184 ? 10.087 3.495 -16.042 1.00 96.75 184 THR A CA 1
ATOM 1488 C C . THR A 1 184 ? 10.196 4.021 -14.623 1.00 96.75 184 THR A C 1
ATOM 1490 O O . THR A 1 184 ? 11.291 4.434 -14.253 1.00 96.75 184 THR A O 1
ATOM 1493 N N . HIS A 1 185 ? 9.094 4.062 -13.863 1.00 95.81 185 HIS A N 1
ATOM 1494 C CA . HIS A 1 185 ? 9.038 4.666 -12.533 1.00 95.81 185 HIS A CA 1
ATOM 1495 C C . HIS A 1 185 ? 9.639 6.082 -12.522 1.00 95.81 185 HIS A C 1
ATOM 1497 O O . HIS A 1 185 ? 10.519 6.406 -11.725 1.00 95.81 185 HIS A O 1
ATOM 1503 N N . GLN A 1 186 ? 9.259 6.870 -13.531 1.00 94.19 186 GLN A N 1
ATOM 1504 C CA . GLN A 1 186 ? 9.630 8.275 -13.695 1.00 94.19 186 GLN A CA 1
ATOM 1505 C C . GLN A 1 186 ? 8.816 8.910 -14.825 1.00 94.19 186 GLN A C 1
ATOM 1507 O O . GLN A 1 186 ? 8.380 8.198 -15.747 1.00 94.19 186 GLN A O 1
ATOM 1512 N N . HIS A 1 187 ? 8.655 10.231 -14.769 1.00 93.12 187 HIS A N 1
ATOM 1513 C CA . HIS A 1 187 ? 8.061 11.036 -15.832 1.00 93.12 187 HIS A CA 1
ATOM 1514 C C . HIS A 1 187 ? 9.141 11.684 -16.703 1.00 93.12 187 HIS A C 1
ATOM 1516 O O . HIS A 1 187 ? 9.215 11.347 -17.889 1.00 93.12 187 HIS A O 1
ATOM 1522 N N . ASP A 1 188 ? 10.004 12.507 -16.092 1.00 86.62 188 ASP A N 1
ATOM 1523 C CA . ASP A 1 188 ? 11.056 13.271 -16.782 1.00 86.62 188 ASP A CA 1
ATOM 1524 C C . ASP A 1 188 ? 12.460 13.137 -16.150 1.00 86.62 188 ASP A C 1
ATOM 1526 O O . ASP A 1 188 ? 13.437 13.658 -16.702 1.00 86.62 188 ASP A O 1
ATOM 1530 N N . SER A 1 189 ? 12.592 12.464 -15.001 1.00 89.00 189 SER A N 1
ATOM 1531 C CA . SER A 1 189 ? 13.862 12.355 -14.269 1.00 89.00 189 SER A CA 1
ATOM 1532 C C . SER A 1 189 ? 14.359 10.907 -14.129 1.00 89.00 189 SER A C 1
ATOM 1534 O O . SER A 1 189 ? 14.369 10.154 -15.104 1.00 89.00 189 SER A O 1
ATOM 1536 N N . ILE A 1 190 ? 14.888 10.528 -12.965 1.00 90.25 190 ILE A N 1
ATOM 1537 C CA . ILE A 1 190 ? 15.589 9.257 -12.765 1.00 90.25 190 ILE A CA 1
ATOM 1538 C C . ILE A 1 190 ? 14.587 8.170 -12.382 1.00 90.25 190 ILE A C 1
ATOM 1540 O O . ILE A 1 190 ? 13.775 8.353 -11.473 1.00 90.25 190 ILE A O 1
ATOM 1544 N N . THR A 1 191 ? 14.692 7.012 -13.035 1.00 91.81 191 THR A N 1
ATOM 1545 C CA . THR A 1 191 ? 13.950 5.802 -12.659 1.00 91.81 191 THR A CA 1
ATOM 1546 C C . THR A 1 191 ? 14.091 5.480 -11.167 1.00 91.81 191 THR A C 1
ATOM 1548 O O . THR A 1 191 ? 15.204 5.434 -10.643 1.00 91.81 191 THR A O 1
ATOM 1551 N N . GLY A 1 192 ? 12.960 5.209 -10.510 1.00 89.44 192 GLY A N 1
ATOM 1552 C CA . GLY A 1 192 ? 12.885 4.839 -9.089 1.00 89.44 192 GLY A CA 1
ATOM 1553 C C . GLY A 1 192 ? 12.855 6.039 -8.136 1.00 89.44 192 GLY A C 1
ATOM 1554 O O . GLY A 1 192 ? 12.602 5.882 -6.953 1.00 89.44 192 GLY A O 1
ATOM 1555 N N . VAL A 1 193 ? 13.087 7.261 -8.626 1.00 89.25 193 VAL A N 1
ATOM 1556 C CA . VAL A 1 193 ? 13.007 8.477 -7.793 1.00 89.25 193 VAL A CA 1
ATOM 1557 C C . VAL A 1 193 ? 11.689 9.204 -8.009 1.00 89.25 193 VAL A C 1
ATOM 1559 O O . VAL A 1 193 ? 11.077 9.688 -7.063 1.00 89.25 193 VAL A O 1
ATOM 1562 N N . ASP A 1 194 ? 11.254 9.287 -9.257 1.00 90.31 194 ASP A N 1
ATOM 1563 C CA . ASP A 1 194 ? 10.164 10.156 -9.682 1.00 90.31 194 ASP A CA 1
ATOM 1564 C C . ASP A 1 194 ? 8.834 9.420 -9.780 1.00 90.31 194 ASP A C 1
ATOM 1566 O O . ASP A 1 194 ? 8.761 8.193 -9.871 1.00 90.31 194 ASP A O 1
ATOM 1570 N N . TYR A 1 195 ? 7.767 10.199 -9.781 1.00 95.94 195 TYR A N 1
ATOM 1571 C CA . TYR A 1 195 ? 6.430 9.725 -10.064 1.00 95.94 195 TYR A CA 1
ATOM 1572 C C . TYR A 1 195 ? 6.292 9.444 -11.557 1.00 95.94 195 TYR A C 1
ATOM 1574 O O . TYR A 1 195 ? 6.865 10.129 -12.399 1.00 95.94 195 TYR A O 1
ATOM 1582 N N . GLU A 1 196 ? 5.494 8.439 -11.909 1.00 97.75 196 GLU A N 1
ATOM 1583 C CA . GLU A 1 196 ? 5.236 8.132 -13.318 1.00 97.75 196 GLU A CA 1
ATOM 1584 C C . GLU A 1 196 ? 3.912 8.720 -13.825 1.00 97.75 196 GLU A C 1
ATOM 1586 O O . GLU A 1 196 ? 3.817 9.115 -14.987 1.00 97.75 196 GLU A O 1
ATOM 1591 N N . PHE A 1 197 ? 2.902 8.806 -12.953 1.00 98.12 197 PHE A N 1
ATOM 1592 C CA . PHE A 1 197 ? 1.529 9.200 -13.302 1.00 98.12 197 PHE A CA 1
ATOM 1593 C C . PHE A 1 197 ? 1.017 10.414 -12.508 1.00 98.12 197 PHE A C 1
ATOM 1595 O O . PHE A 1 197 ? -0.182 10.696 -12.506 1.00 98.12 197 PHE A O 1
ATOM 1602 N N . TRP A 1 198 ? 1.909 11.135 -11.825 1.00 97.88 198 TRP A N 1
ATOM 1603 C CA . TRP A 1 198 ? 1.562 12.238 -10.930 1.00 97.88 198 TRP A CA 1
ATOM 1604 C C . TRP A 1 198 ? 2.676 13.282 -10.864 1.00 97.88 198 TRP A C 1
ATOM 1606 O O . TRP A 1 198 ? 3.841 12.928 -10.784 1.00 97.88 198 TRP A O 1
ATOM 1616 N N . ASP A 1 199 ? 2.339 14.566 -10.839 1.00 96.81 199 ASP A N 1
ATOM 1617 C CA . ASP A 1 199 ? 3.295 15.633 -10.541 1.00 96.81 199 ASP A CA 1
ATOM 1618 C C . ASP A 1 199 ? 3.403 15.779 -9.017 1.00 96.81 199 ASP A C 1
ATOM 1620 O O . ASP A 1 199 ? 2.586 16.454 -8.386 1.00 96.81 199 ASP A O 1
ATOM 1624 N N . GLY A 1 200 ? 4.405 15.127 -8.420 1.00 93.69 200 GLY A N 1
ATOM 1625 C CA . GLY A 1 200 ? 4.627 15.145 -6.971 1.00 93.69 200 GLY A CA 1
ATOM 1626 C C . GLY A 1 200 ? 4.967 16.528 -6.398 1.00 93.69 200 GLY A C 1
ATOM 1627 O O . GLY A 1 200 ? 4.712 16.777 -5.222 1.00 93.69 200 GLY A O 1
ATOM 1628 N N . GLU A 1 201 ? 5.496 17.458 -7.203 1.00 93.88 201 GLU A N 1
ATOM 1629 C CA . GLU A 1 201 ? 5.788 18.822 -6.738 1.00 93.88 201 GLU A CA 1
ATOM 1630 C C . GLU A 1 201 ? 4.521 19.673 -6.633 1.00 93.88 201 GLU A C 1
ATOM 1632 O O . GLU A 1 201 ? 4.382 20.495 -5.721 1.00 93.88 201 GLU A O 1
ATOM 1637 N N . LYS A 1 202 ? 3.610 19.523 -7.601 1.00 95.94 202 LYS A N 1
ATOM 1638 C CA . LYS A 1 202 ? 2.356 20.287 -7.659 1.00 95.94 202 LYS A CA 1
ATOM 1639 C C . LYS A 1 202 ? 1.176 19.572 -7.015 1.00 95.94 202 LYS A C 1
ATOM 1641 O O . LYS A 1 202 ? 0.128 20.202 -6.867 1.00 95.94 202 LYS A O 1
ATOM 1646 N N . ASP A 1 203 ? 1.354 18.305 -6.660 1.00 95.94 203 ASP A N 1
ATOM 1647 C CA . ASP A 1 203 ? 0.336 17.418 -6.114 1.00 95.94 203 ASP A CA 1
ATOM 1648 C C . ASP A 1 203 ? -0.912 17.358 -7.016 1.00 95.94 203 ASP A C 1
ATOM 1650 O O . ASP A 1 203 ? -2.035 17.696 -6.633 1.00 95.94 203 ASP A O 1
ATOM 1654 N N . THR A 1 204 ? -0.691 17.033 -8.294 1.00 97.06 204 THR A N 1
ATOM 1655 C CA . THR A 1 204 ? -1.731 17.018 -9.336 1.00 97.06 204 THR A CA 1
ATOM 1656 C C . THR A 1 204 ? -1.354 16.056 -10.476 1.00 97.06 204 THR A C 1
ATOM 1658 O O . THR A 1 204 ? -0.170 15.778 -10.643 1.00 97.06 204 THR A O 1
ATOM 1661 N N . PRO A 1 205 ? -2.288 15.542 -11.301 1.00 97.56 205 PRO A N 1
ATOM 1662 C CA . PRO A 1 205 ? -1.917 14.778 -12.492 1.00 97.56 205 PRO A CA 1
ATOM 1663 C C . PRO A 1 205 ? -1.103 15.627 -13.481 1.00 97.56 205 PRO A C 1
ATOM 1665 O O . PRO A 1 205 ? -1.299 16.843 -13.582 1.00 97.56 205 PRO A O 1
ATOM 1668 N N . PHE A 1 206 ? -0.232 14.988 -14.263 1.00 97.44 206 PHE A N 1
ATOM 1669 C CA . PHE A 1 206 ? 0.498 15.670 -15.336 1.00 97.44 206 PHE A CA 1
ATOM 1670 C C . PHE A 1 206 ? -0.448 16.265 -16.402 1.00 97.44 206 PHE A C 1
ATOM 1672 O O . PHE A 1 206 ? -1.569 15.786 -16.571 1.00 97.44 206 PHE A O 1
ATOM 1679 N N . PRO A 1 207 ? -0.027 17.299 -17.163 1.00 96.38 207 PRO A N 1
ATOM 1680 C CA . PRO A 1 207 ? -0.866 17.923 -18.194 1.00 96.38 207 PRO A CA 1
ATOM 1681 C C . PRO A 1 207 ? -1.388 16.972 -19.282 1.00 96.38 207 PRO A C 1
ATOM 1683 O O . PRO A 1 207 ? -2.429 17.244 -19.880 1.00 96.38 207 PRO A O 1
ATOM 1686 N N . GLU A 1 208 ? -0.648 15.907 -19.572 1.00 96.38 208 GLU A N 1
ATOM 1687 C CA . GLU A 1 208 ? -0.997 14.851 -20.522 1.00 96.38 208 GLU A CA 1
ATOM 1688 C C . GLU A 1 208 ? -1.770 13.675 -19.907 1.00 96.38 208 GLU A C 1
ATOM 1690 O O . GLU A 1 208 ? -2.043 12.713 -20.623 1.00 96.38 208 GLU A O 1
ATOM 1695 N N . ASP A 1 209 ? -2.116 13.733 -18.615 1.00 98.12 209 ASP A N 1
ATOM 1696 C CA . ASP A 1 209 ? -2.887 12.687 -17.943 1.00 98.12 209 ASP A CA 1
ATOM 1697 C C . ASP A 1 209 ? -4.230 12.462 -18.649 1.00 98.12 209 ASP A C 1
ATOM 1699 O O . ASP A 1 209 ? -5.154 13.277 -18.592 1.00 98.12 209 ASP A O 1
ATOM 1703 N N . ASP A 1 210 ? -4.330 11.324 -19.326 1.00 98.00 210 ASP A N 1
ATOM 1704 C CA . ASP A 1 210 ? -5.561 10.778 -19.864 1.00 98.00 210 ASP A CA 1
ATOM 1705 C C . ASP A 1 210 ? -5.469 9.248 -19.940 1.00 98.00 210 ASP A C 1
ATOM 1707 O O . ASP A 1 210 ? -4.400 8.643 -19.803 1.00 98.00 210 ASP A O 1
ATOM 1711 N N . TYR A 1 211 ? -6.618 8.614 -20.171 1.00 98.25 211 TYR A N 1
ATOM 1712 C CA . TYR A 1 211 ? -6.728 7.161 -20.257 1.00 98.25 211 TYR A CA 1
ATOM 1713 C C . TYR A 1 211 ? -5.776 6.539 -21.293 1.00 98.25 211 TYR A C 1
ATOM 1715 O O . TYR A 1 211 ? -5.169 5.495 -21.056 1.00 98.25 211 TYR A O 1
ATOM 1723 N N . THR A 1 212 ? -5.660 7.157 -22.470 1.00 98.00 212 THR A N 1
ATOM 1724 C CA . THR A 1 212 ? -4.890 6.621 -23.599 1.00 98.00 212 THR A CA 1
ATOM 1725 C C . THR A 1 212 ? -3.392 6.750 -23.352 1.00 98.00 212 THR A C 1
ATOM 1727 O O . THR A 1 212 ? -2.641 5.822 -23.655 1.00 98.00 212 THR A O 1
ATOM 1730 N N . TRP A 1 213 ? -2.953 7.872 -22.787 1.00 97.88 213 TRP A N 1
ATOM 1731 C CA . TRP A 1 213 ? -1.575 8.090 -22.372 1.00 97.88 213 TRP A CA 1
ATOM 1732 C C . TRP A 1 213 ? -1.155 7.069 -21.312 1.00 97.88 213 TRP A C 1
ATOM 1734 O O . TRP A 1 213 ? -0.166 6.357 -21.514 1.00 97.88 213 TRP A O 1
ATOM 1744 N N . ALA A 1 214 ? -1.950 6.921 -20.248 1.00 98.38 214 ALA A N 1
ATOM 1745 C CA . ALA A 1 214 ? -1.678 5.962 -19.184 1.00 98.38 214 ALA A CA 1
ATOM 1746 C C . ALA A 1 214 ? -1.641 4.520 -19.719 1.00 98.38 214 ALA A C 1
ATOM 1748 O O . ALA A 1 214 ? -0.659 3.804 -19.519 1.00 98.38 214 ALA A O 1
ATOM 1749 N N . SER A 1 215 ? -2.657 4.120 -20.493 1.00 98.44 215 SER A N 1
ATOM 1750 C CA . SER A 1 215 ? -2.724 2.806 -21.150 1.00 98.44 215 SER A CA 1
ATOM 1751 C C . SER A 1 215 ? -1.515 2.543 -22.056 1.00 98.44 215 SER A C 1
ATOM 1753 O O . SER A 1 215 ? -0.996 1.428 -22.074 1.00 98.44 215 SER A O 1
ATOM 1755 N N . GLY A 1 216 ? -1.021 3.559 -22.771 1.00 98.38 216 GLY A N 1
ATOM 1756 C CA . GLY A 1 216 ? 0.180 3.455 -23.599 1.00 98.38 216 GLY A CA 1
ATOM 1757 C C . GLY A 1 216 ? 1.443 3.163 -22.786 1.00 98.38 216 GLY A C 1
ATOM 1758 O O . GLY A 1 216 ? 2.230 2.298 -23.176 1.00 98.38 216 GLY A O 1
ATOM 1759 N N . ARG A 1 217 ? 1.621 3.834 -21.641 1.00 98.12 217 ARG A N 1
ATOM 1760 C CA . ARG A 1 217 ? 2.749 3.577 -20.730 1.00 98.12 217 ARG A CA 1
ATOM 1761 C C . ARG A 1 217 ? 2.667 2.186 -20.104 1.00 98.12 217 ARG A C 1
ATOM 1763 O O . ARG A 1 217 ? 3.645 1.441 -20.155 1.00 98.12 217 ARG A O 1
ATOM 1770 N N . ILE A 1 218 ? 1.490 1.806 -19.604 1.00 98.56 218 ILE A N 1
ATOM 1771 C CA . ILE A 1 218 ? 1.230 0.478 -19.028 1.00 98.56 218 ILE A CA 1
ATOM 1772 C C . ILE A 1 218 ? 1.542 -0.629 -20.049 1.00 98.56 218 ILE A C 1
ATOM 1774 O O . ILE A 1 218 ? 2.266 -1.582 -19.744 1.00 98.56 218 ILE A O 1
ATOM 1778 N N . ALA A 1 219 ? 1.061 -0.481 -21.287 1.00 98.44 219 ALA A N 1
ATOM 1779 C CA . ALA A 1 219 ? 1.318 -1.434 -22.363 1.00 98.44 219 ALA A CA 1
ATOM 1780 C C . ALA A 1 219 ? 2.811 -1.538 -22.709 1.00 98.44 219 ALA A C 1
ATOM 1782 O O . ALA A 1 219 ? 3.325 -2.645 -22.867 1.00 98.44 219 ALA A O 1
ATOM 1783 N N . ALA A 1 220 ? 3.518 -0.406 -22.799 1.00 98.25 220 ALA A N 1
ATOM 1784 C CA . ALA A 1 220 ? 4.945 -0.386 -23.113 1.00 98.25 220 ALA A CA 1
ATOM 1785 C C . ALA A 1 220 ? 5.776 -1.106 -22.044 1.00 98.25 220 ALA A C 1
ATOM 1787 O O . ALA A 1 220 ? 6.663 -1.896 -22.376 1.00 98.25 220 ALA A O 1
ATOM 1788 N N . GLY A 1 221 ? 5.473 -0.880 -20.765 1.00 97.88 221 GLY A N 1
ATOM 1789 C CA . GLY A 1 221 ? 6.162 -1.582 -19.691 1.00 97.88 221 GLY A CA 1
ATOM 1790 C C . GLY A 1 221 ? 5.835 -3.071 -19.647 1.00 97.88 221 GLY A C 1
ATOM 1791 O O . GLY A 1 221 ? 6.754 -3.872 -19.489 1.00 97.88 221 GLY A O 1
ATOM 1792 N N . THR A 1 222 ? 4.574 -3.446 -19.883 1.00 98.19 222 THR A N 1
ATOM 1793 C CA . THR A 1 222 ? 4.158 -4.854 -19.978 1.00 98.19 222 THR A CA 1
ATOM 1794 C C . THR A 1 222 ? 4.929 -5.561 -21.095 1.00 98.19 222 THR A C 1
ATOM 1796 O O . THR A 1 222 ? 5.481 -6.638 -20.881 1.00 98.19 222 THR A O 1
ATOM 1799 N N . GLU A 1 223 ? 5.073 -4.919 -22.260 1.00 98.12 223 GLU A N 1
ATOM 1800 C CA . GLU A 1 223 ? 5.859 -5.445 -23.381 1.00 98.12 223 GLU A CA 1
ATOM 1801 C C . GLU A 1 223 ? 7.337 -5.645 -23.005 1.00 98.12 223 GLU A C 1
ATOM 1803 O O . GLU A 1 223 ? 7.915 -6.691 -23.312 1.00 98.12 223 GLU A O 1
ATOM 1808 N N . GLN A 1 224 ? 7.971 -4.673 -22.335 1.00 98.06 224 GLN A N 1
ATOM 1809 C CA . GLN A 1 224 ? 9.377 -4.813 -21.934 1.00 98.06 224 GLN A CA 1
ATOM 1810 C C . GLN A 1 224 ? 9.574 -5.889 -20.862 1.00 98.06 224 GLN A C 1
ATOM 1812 O O . GLN A 1 224 ? 10.557 -6.634 -20.924 1.00 98.06 224 GLN A O 1
ATOM 1817 N N . TYR A 1 225 ? 8.636 -6.001 -19.922 1.00 98.12 225 TYR A N 1
ATOM 1818 C CA . TYR A 1 225 ? 8.626 -7.038 -18.898 1.00 98.12 225 TYR A CA 1
ATOM 1819 C C . TYR A 1 225 ? 8.514 -8.434 -19.533 1.00 98.12 225 TYR A C 1
ATOM 1821 O O . TYR A 1 225 ? 9.384 -9.287 -19.333 1.00 98.12 225 TYR A O 1
ATOM 1829 N N . GLU A 1 226 ? 7.503 -8.647 -20.382 1.00 97.69 226 GLU A N 1
ATOM 1830 C CA . GLU A 1 226 ? 7.276 -9.910 -21.096 1.00 97.69 226 GLU A CA 1
ATOM 1831 C C . GLU A 1 226 ? 8.462 -10.299 -21.972 1.00 97.69 226 GLU A C 1
ATOM 1833 O O . GLU A 1 226 ? 8.885 -11.457 -21.991 1.00 97.69 226 GLU A O 1
ATOM 1838 N N . LYS A 1 227 ? 9.036 -9.328 -22.684 1.00 97.88 227 LYS A N 1
ATOM 1839 C CA . LYS A 1 227 ? 10.203 -9.547 -23.536 1.00 97.88 227 LYS A CA 1
ATOM 1840 C C . LYS A 1 227 ? 11.409 -10.053 -22.746 1.00 97.88 227 LYS A C 1
ATOM 1842 O O . LYS A 1 227 ? 12.178 -10.855 -23.277 1.00 97.88 227 LYS A O 1
ATOM 1847 N N . ALA A 1 228 ? 11.595 -9.582 -21.514 1.00 97.50 228 ALA A N 1
ATOM 1848 C CA . ALA A 1 228 ? 12.714 -9.984 -20.672 1.00 97.50 228 ALA A CA 1
ATOM 1849 C C . ALA A 1 228 ? 12.477 -11.329 -19.969 1.00 97.50 228 ALA A C 1
ATOM 1851 O O . ALA A 1 228 ? 13.390 -12.149 -19.879 1.00 97.50 228 ALA A O 1
ATOM 1852 N N . LEU A 1 229 ? 11.263 -11.567 -19.469 1.00 97.06 229 LEU A N 1
ATOM 1853 C CA . LEU A 1 229 ? 10.989 -12.673 -18.544 1.00 97.06 229 LEU A CA 1
ATOM 1854 C C . LEU A 1 229 ? 10.214 -13.835 -19.180 1.00 97.06 229 LEU A C 1
ATOM 1856 O O . LEU A 1 229 ? 10.280 -14.961 -18.686 1.00 97.06 229 LEU A O 1
ATOM 1860 N N . GLY A 1 230 ? 9.558 -13.602 -20.318 1.00 96.94 230 GLY A N 1
ATOM 1861 C CA . GLY A 1 230 ? 8.807 -14.607 -21.071 1.00 96.94 230 GLY A CA 1
ATOM 1862 C C . GLY A 1 230 ? 7.393 -14.877 -20.548 1.00 96.94 230 GLY A C 1
ATOM 1863 O O . GLY A 1 230 ? 6.761 -15.827 -21.008 1.00 96.94 230 GLY A O 1
ATOM 1864 N N . TYR A 1 231 ? 6.903 -14.074 -19.603 1.00 95.62 231 TYR A N 1
ATOM 1865 C CA . TYR A 1 231 ? 5.540 -14.112 -19.072 1.00 95.62 231 TYR A CA 1
ATOM 1866 C C . TYR A 1 231 ? 5.056 -12.697 -18.740 1.00 95.62 231 TYR A C 1
ATOM 1868 O O . TYR A 1 231 ? 5.866 -11.803 -18.491 1.00 95.62 231 TYR A O 1
ATOM 1876 N N . ALA A 1 232 ? 3.735 -12.515 -18.751 1.00 94.00 232 ALA A N 1
ATOM 1877 C CA . ALA A 1 232 ? 3.091 -11.253 -18.410 1.00 94.00 232 ALA A CA 1
ATOM 1878 C C . ALA A 1 232 ? 3.118 -11.016 -16.891 1.00 94.00 232 ALA A C 1
ATOM 1880 O O . ALA A 1 232 ? 2.922 -11.974 -16.134 1.00 94.00 232 ALA A O 1
ATOM 1881 N N . PRO A 1 233 ? 3.323 -9.772 -16.433 1.00 94.19 233 PRO A N 1
ATOM 1882 C CA . PRO A 1 233 ? 3.048 -9.415 -15.052 1.00 94.19 233 PRO A CA 1
ATOM 1883 C C . PRO A 1 233 ? 1.537 -9.490 -14.789 1.00 94.19 233 PRO A C 1
ATOM 1885 O O . PRO A 1 233 ? 0.733 -9.211 -15.675 1.00 94.19 233 PRO A O 1
ATOM 1888 N N . VAL A 1 234 ? 1.150 -9.875 -13.572 1.00 95.56 234 VAL A N 1
ATOM 1889 C CA . VAL A 1 234 ? -0.268 -10.059 -13.187 1.00 95.56 234 VAL A CA 1
ATOM 1890 C C . VAL A 1 234 ? -0.699 -9.195 -12.002 1.00 95.56 234 VAL A C 1
ATOM 1892 O O . VAL A 1 234 ? -1.887 -9.103 -11.708 1.00 95.56 234 VAL A O 1
ATOM 1895 N N . ILE A 1 235 ? 0.259 -8.548 -11.337 1.00 98.25 235 ILE A N 1
ATOM 1896 C CA . ILE A 1 235 ? 0.033 -7.612 -10.236 1.00 98.25 235 ILE A CA 1
ATOM 1897 C C . ILE A 1 235 ? 0.777 -6.327 -10.571 1.00 98.25 235 ILE A C 1
ATOM 1899 O O . ILE A 1 235 ? 1.913 -6.369 -11.059 1.00 98.25 235 ILE A O 1
ATOM 1903 N N . TRP A 1 236 ? 0.132 -5.204 -10.285 1.00 98.62 236 TRP A N 1
ATOM 1904 C CA . TRP A 1 236 ? 0.677 -3.878 -10.509 1.00 98.62 236 TRP A CA 1
ATOM 1905 C C . TRP A 1 236 ? 0.937 -3.131 -9.204 1.00 98.62 236 TRP A C 1
ATOM 1907 O O . TRP A 1 236 ? 0.249 -3.310 -8.198 1.00 98.62 236 TRP A O 1
ATOM 1917 N N . GLU A 1 237 ? 1.928 -2.258 -9.258 1.00 98.25 237 GLU A N 1
ATOM 1918 C CA . GLU A 1 237 ? 2.198 -1.248 -8.258 1.00 98.25 237 GLU A CA 1
ATOM 1919 C C . GLU A 1 237 ? 2.503 0.076 -8.955 1.00 98.25 237 GLU A C 1
ATOM 1921 O O . GLU A 1 237 ? 3.480 0.212 -9.697 1.00 98.25 237 GLU A O 1
ATOM 1926 N N . THR A 1 238 ? 1.669 1.072 -8.702 1.00 98.12 238 THR A N 1
ATOM 1927 C CA . THR A 1 238 ? 1.824 2.416 -9.237 1.00 98.12 238 THR A CA 1
ATOM 1928 C C . THR A 1 238 ? 3.021 3.080 -8.565 1.00 98.12 238 THR A C 1
ATOM 1930 O O . THR A 1 238 ? 3.053 3.133 -7.335 1.00 98.12 238 THR A O 1
ATOM 1933 N N . PRO A 1 239 ? 3.981 3.621 -9.336 1.00 97.75 239 PRO A N 1
ATOM 1934 C CA . PRO A 1 239 ? 5.081 4.418 -8.803 1.00 97.75 239 PRO A CA 1
ATOM 1935 C C . PRO A 1 239 ? 4.606 5.464 -7.792 1.00 97.75 239 PRO A C 1
ATOM 1937 O O . PRO A 1 239 ? 3.737 6.284 -8.112 1.00 97.75 239 PRO A O 1
ATOM 1940 N N . HIS A 1 240 ? 5.136 5.397 -6.564 1.00 95.50 240 HIS A N 1
ATOM 1941 C CA . HIS A 1 240 ? 4.735 6.235 -5.418 1.00 95.50 240 HIS A CA 1
ATOM 1942 C C . HIS A 1 240 ? 3.224 6.242 -5.098 1.00 95.50 240 HIS A C 1
ATOM 1944 O O . HIS A 1 240 ? 2.685 7.204 -4.542 1.00 95.50 240 HIS A O 1
ATOM 1950 N N . TYR A 1 241 ? 2.506 5.188 -5.488 1.00 96.56 241 TYR A N 1
ATOM 1951 C CA . TYR A 1 241 ? 1.061 4.996 -5.300 1.00 96.56 241 TYR A CA 1
ATOM 1952 C C . TYR A 1 241 ? 0.179 6.153 -5.781 1.00 96.56 241 TYR A C 1
ATOM 1954 O O . TYR A 1 241 ? -0.945 6.323 -5.302 1.00 96.56 241 TYR A O 1
ATOM 1962 N N . SER A 1 242 ? 0.688 6.973 -6.705 1.00 97.62 242 SER A N 1
ATOM 1963 C CA . SER A 1 242 ? 0.010 8.199 -7.106 1.00 97.62 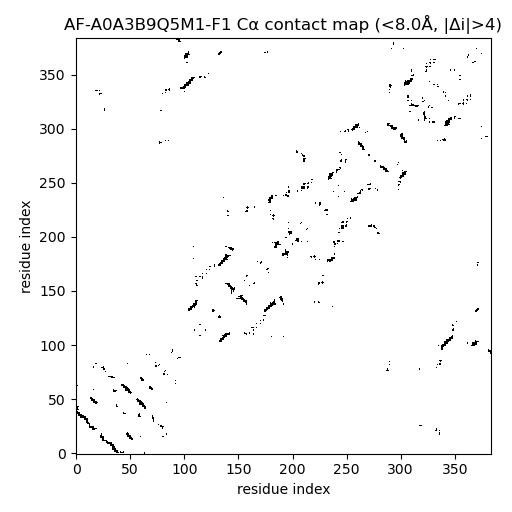242 SER A CA 1
ATOM 1964 C C . SER A 1 242 ? -0.348 8.206 -8.578 1.00 97.62 242 SER A C 1
ATOM 1966 O O . SER A 1 242 ? 0.501 8.132 -9.466 1.00 97.62 242 SER A O 1
ATOM 1968 N N . ALA A 1 243 ? -1.650 8.288 -8.815 1.00 97.75 243 ALA A N 1
ATOM 1969 C CA . ALA A 1 243 ? -2.271 8.242 -10.123 1.00 97.75 243 ALA A CA 1
ATOM 1970 C C . ALA A 1 243 ? -3.685 8.828 -10.042 1.00 97.75 243 ALA A C 1
ATOM 1972 O O . ALA A 1 243 ? -4.354 8.749 -9.008 1.00 97.75 243 ALA A O 1
ATOM 1973 N N . SER A 1 244 ? -4.163 9.391 -11.150 1.00 98.00 244 SER A N 1
ATOM 1974 C CA . SER A 1 244 ? -5.564 9.786 -11.288 1.00 98.00 244 SER A CA 1
ATOM 1975 C C . SER A 1 244 ? -6.452 8.582 -11.661 1.00 98.00 244 SER A C 1
ATOM 1977 O O . SER A 1 244 ? -5.946 7.529 -12.071 1.00 98.00 244 SER A O 1
ATOM 1979 N N . PRO A 1 245 ? -7.791 8.719 -11.611 1.00 98.00 245 PRO A N 1
ATOM 1980 C CA . PRO A 1 245 ? -8.705 7.699 -12.117 1.00 98.00 245 PRO A CA 1
ATOM 1981 C C . PRO A 1 245 ? -8.480 7.346 -13.592 1.00 98.00 245 PRO A C 1
ATOM 1983 O O . PRO A 1 245 ? -8.782 6.220 -13.977 1.00 98.00 245 PRO A O 1
ATOM 1986 N N . ASN A 1 246 ? -7.915 8.248 -14.410 1.00 98.25 246 ASN A N 1
ATOM 1987 C CA . ASN A 1 246 ? -7.558 7.927 -15.796 1.00 98.25 246 ASN A CA 1
ATOM 1988 C C . ASN A 1 246 ? -6.612 6.717 -15.857 1.00 98.25 246 ASN A C 1
ATOM 1990 O O . ASN A 1 246 ? -6.834 5.798 -16.646 1.00 98.25 246 ASN A O 1
ATOM 1994 N N . THR A 1 247 ? -5.610 6.688 -14.978 1.00 98.38 247 THR A N 1
ATOM 1995 C CA . THR A 1 247 ? -4.642 5.592 -14.874 1.00 98.38 247 THR A CA 1
ATOM 1996 C C . THR A 1 247 ? -5.243 4.365 -14.193 1.00 98.38 247 THR A C 1
ATOM 1998 O O . THR A 1 247 ? -5.099 3.268 -14.724 1.00 98.38 247 THR A O 1
ATOM 2001 N N . TYR A 1 248 ? -5.981 4.507 -13.083 1.00 97.81 248 TYR A N 1
ATOM 2002 C CA . TYR A 1 248 ? -6.573 3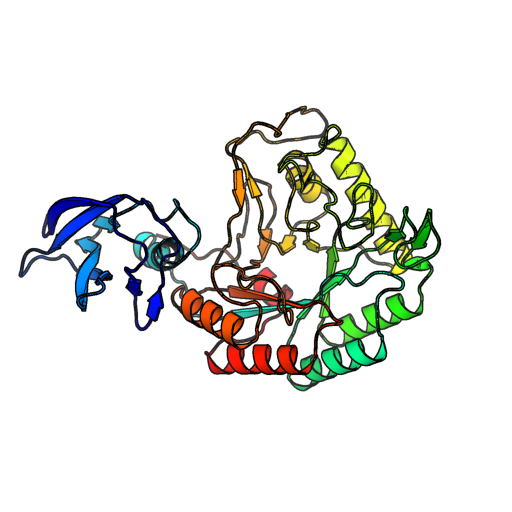.340 -12.405 1.00 97.81 248 TYR A CA 1
ATOM 2003 C C . TYR A 1 248 ? -7.573 2.572 -13.282 1.00 97.81 248 TYR A C 1
ATOM 2005 O O . TYR A 1 248 ? -7.533 1.345 -13.322 1.00 97.81 248 TYR A O 1
ATOM 2013 N N . PHE A 1 249 ? -8.423 3.262 -14.050 1.00 97.94 249 PHE A N 1
ATOM 2014 C CA . PHE A 1 249 ? -9.306 2.592 -15.013 1.00 97.94 249 PHE A CA 1
ATOM 2015 C C . PHE A 1 249 ? -8.549 2.034 -16.229 1.00 97.94 249 PHE A C 1
ATOM 2017 O O . PHE A 1 249 ? -9.012 1.083 -16.862 1.00 97.94 249 PHE A O 1
ATOM 2024 N N . ALA A 1 250 ? -7.395 2.604 -16.592 1.00 98.12 250 ALA A N 1
ATOM 2025 C CA . ALA A 1 250 ? -6.533 2.009 -17.608 1.00 98.12 250 ALA A CA 1
ATOM 2026 C C . ALA A 1 250 ? -5.901 0.702 -17.104 1.00 98.12 250 ALA A C 1
ATOM 2028 O O . ALA A 1 250 ? -5.843 -0.257 -17.870 1.00 98.12 250 ALA A O 1
ATOM 2029 N N . LEU A 1 251 ? -5.497 0.638 -15.829 1.00 98.19 251 LEU A N 1
ATOM 2030 C CA . LEU A 1 251 ? -4.914 -0.554 -15.204 1.00 98.19 251 LEU A CA 1
ATOM 2031 C C . LEU A 1 251 ? -5.854 -1.760 -15.225 1.00 98.19 251 LEU A C 1
ATOM 2033 O O . LEU A 1 251 ? -5.387 -2.850 -15.537 1.00 98.19 251 LEU A O 1
ATOM 2037 N N . ASP A 1 252 ? -7.158 -1.565 -15.004 1.00 95.94 252 ASP A N 1
ATOM 2038 C CA . ASP A 1 252 ? -8.184 -2.630 -15.020 1.00 95.94 252 ASP A CA 1
ATOM 2039 C C . ASP A 1 252 ? -8.252 -3.405 -16.357 1.00 95.94 252 ASP A C 1
ATOM 2041 O O . ASP A 1 252 ? -8.749 -4.525 -16.424 1.00 95.94 252 ASP A O 1
ATOM 2045 N N . LYS A 1 253 ? -7.700 -2.856 -17.454 1.00 94.19 253 LYS A N 1
ATOM 2046 C CA . LYS A 1 253 ? -7.564 -3.594 -18.726 1.00 94.19 253 LYS A CA 1
ATOM 2047 C C . LYS A 1 253 ? -6.376 -4.560 -18.782 1.00 94.19 253 LYS A C 1
ATOM 2049 O O . LYS A 1 253 ? -6.347 -5.404 -19.680 1.00 94.19 253 LYS A O 1
ATOM 2054 N N . TYR A 1 254 ? -5.394 -4.410 -17.897 1.00 96.50 254 TYR A N 1
ATOM 2055 C CA . TYR A 1 254 ? -4.126 -5.150 -17.915 1.00 96.50 254 TYR A CA 1
ATOM 2056 C C . TYR A 1 254 ? -3.916 -5.992 -16.655 1.00 96.50 254 TYR A C 1
ATOM 2058 O O . TYR A 1 254 ? -3.284 -7.043 -16.735 1.00 96.50 254 TYR A O 1
ATOM 2066 N N . PHE A 1 255 ? -4.448 -5.548 -15.516 1.00 98.12 255 PHE A N 1
ATOM 2067 C CA . PHE A 1 255 ? -4.241 -6.157 -14.209 1.00 98.12 255 PHE A CA 1
ATOM 2068 C C . PHE A 1 255 ? -5.561 -6.280 -13.461 1.00 98.12 255 PHE A C 1
ATOM 2070 O O . PHE A 1 255 ? -6.350 -5.343 -13.437 1.00 98.12 255 PHE A O 1
ATOM 2077 N N . ASP A 1 256 ? -5.748 -7.408 -12.779 1.00 96.12 256 ASP A N 1
ATOM 2078 C CA . ASP A 1 256 ? -6.877 -7.609 -11.864 1.00 96.12 256 ASP A CA 1
ATOM 2079 C C . ASP A 1 256 ? -6.537 -7.159 -10.428 1.00 96.12 256 ASP A C 1
ATOM 2081 O O . ASP A 1 256 ? -7.420 -7.008 -9.579 1.00 96.12 256 ASP A O 1
ATOM 2085 N N . VAL A 1 257 ? -5.242 -6.995 -10.124 1.00 98.25 257 VAL A N 1
ATOM 2086 C CA . VAL A 1 257 ? -4.721 -6.801 -8.767 1.00 98.25 257 VAL A CA 1
ATOM 2087 C C . VAL A 1 257 ? -3.699 -5.672 -8.739 1.00 98.25 257 VAL A C 1
ATOM 2089 O O . VAL A 1 257 ? -2.735 -5.673 -9.507 1.00 98.25 257 VAL A O 1
ATOM 2092 N N . VAL A 1 258 ? -3.867 -4.764 -7.781 1.00 98.25 258 VAL A N 1
ATOM 2093 C CA . VAL A 1 258 ? -2.841 -3.808 -7.361 1.00 98.25 258 VAL A CA 1
ATOM 2094 C C . VAL A 1 258 ? -2.410 -4.076 -5.924 1.00 98.25 258 VAL A C 1
ATOM 2096 O O . VAL A 1 258 ? -3.203 -4.541 -5.103 1.00 98.25 258 VAL A O 1
ATOM 2099 N N . TYR A 1 259 ? -1.153 -3.784 -5.611 1.00 98.12 259 TYR A N 1
ATOM 2100 C CA . TYR A 1 259 ? -0.610 -3.876 -4.257 1.00 98.12 259 TYR A CA 1
ATOM 2101 C C . TYR A 1 259 ? -0.004 -2.525 -3.866 1.00 98.12 259 TYR A C 1
ATOM 2103 O O . TYR A 1 259 ? 1.161 -2.256 -4.136 1.00 98.12 259 TYR A O 1
ATOM 2111 N N . GLU A 1 260 ? -0.820 -1.656 -3.265 1.00 96.19 260 GLU A N 1
ATOM 2112 C CA . GLU A 1 260 ? -0.499 -0.234 -3.087 1.00 96.19 260 GLU A CA 1
ATOM 2113 C C . GLU A 1 260 ? -1.493 0.507 -2.171 1.00 96.19 260 GLU A C 1
ATOM 2115 O O . GLU A 1 260 ? -2.508 -0.045 -1.733 1.00 96.19 260 GLU A O 1
ATOM 2120 N N . ARG A 1 261 ? -1.225 1.801 -1.936 1.00 94.56 261 ARG A N 1
ATOM 2121 C CA . ARG A 1 261 ? -2.149 2.769 -1.314 1.00 94.56 261 ARG A CA 1
ATOM 2122 C C . ARG A 1 261 ? -2.909 3.570 -2.379 1.00 94.56 261 ARG A C 1
ATOM 2124 O O . ARG A 1 261 ? -2.494 4.659 -2.759 1.00 94.56 261 ARG A O 1
ATOM 2131 N N . VAL A 1 262 ? -4.043 3.050 -2.844 1.00 94.44 262 VAL A N 1
ATOM 2132 C CA . VAL A 1 262 ? -4.834 3.675 -3.923 1.00 94.44 262 VAL A CA 1
ATOM 2133 C C . VAL A 1 262 ? -5.387 5.056 -3.533 1.00 94.44 262 VAL A C 1
ATOM 2135 O O . VAL A 1 262 ? -5.949 5.245 -2.448 1.00 94.44 262 VAL A O 1
ATOM 2138 N N . MET A 1 263 ? -5.312 6.010 -4.466 1.00 95.69 263 MET A N 1
ATOM 2139 C CA . MET A 1 263 ? -5.980 7.313 -4.367 1.00 95.69 263 MET A CA 1
ATOM 2140 C C . MET A 1 263 ? -7.440 7.235 -4.829 1.00 95.69 263 MET A C 1
ATOM 2142 O O . MET A 1 263 ? -7.752 6.852 -5.958 1.00 95.69 263 MET A O 1
ATOM 2146 N N . VAL A 1 264 ? -8.358 7.674 -3.973 1.00 94.38 264 VAL A N 1
ATOM 2147 C CA . VAL A 1 264 ? -9.798 7.722 -4.244 1.00 94.38 264 VAL A CA 1
ATOM 2148 C C . VAL A 1 264 ? -10.222 9.169 -4.455 1.00 94.38 264 VAL A C 1
ATOM 2150 O O . VAL A 1 264 ? -10.177 9.979 -3.529 1.00 94.38 264 VAL A O 1
ATOM 2153 N N . PHE A 1 265 ? -10.651 9.490 -5.674 1.00 96.19 265 PHE A N 1
ATOM 2154 C CA . PHE A 1 265 ? -11.111 10.827 -6.042 1.00 96.19 265 PHE A CA 1
ATOM 2155 C C . PHE A 1 265 ? -12.589 11.012 -5.694 1.00 96.19 265 PHE A C 1
ATOM 2157 O O . PHE A 1 265 ? -13.386 10.078 -5.764 1.00 96.19 265 PHE A O 1
ATOM 2164 N N . ASN A 1 266 ? -12.980 12.238 -5.344 1.00 95.12 266 ASN A N 1
ATOM 2165 C CA . ASN A 1 266 ? -14.375 12.622 -5.126 1.00 95.12 266 ASN A CA 1
ATOM 2166 C C . ASN A 1 266 ? -15.116 12.821 -6.462 1.00 95.12 266 ASN A C 1
ATOM 2168 O O . ASN A 1 266 ? -15.711 13.868 -6.723 1.00 95.12 266 ASN A O 1
ATOM 2172 N N . ASP A 1 267 ? -15.029 11.810 -7.319 1.00 94.25 267 ASP A N 1
ATOM 2173 C CA . ASP A 1 267 ? -15.671 11.711 -8.618 1.00 94.25 267 ASP A CA 1
ATOM 2174 C C . ASP A 1 267 ? -15.888 10.222 -8.924 1.00 94.25 267 ASP A C 1
ATOM 2176 O O . ASP A 1 267 ? -15.003 9.398 -8.712 1.00 94.25 267 ASP A O 1
ATOM 2180 N N . MET A 1 268 ? -17.092 9.872 -9.376 1.00 91.94 268 MET A N 1
ATOM 2181 C CA . MET A 1 268 ? -17.504 8.485 -9.631 1.00 91.94 268 MET A CA 1
ATOM 2182 C C . MET A 1 268 ? -17.639 8.186 -11.131 1.00 91.94 268 MET A C 1
ATOM 2184 O O . MET A 1 268 ? -18.280 7.207 -11.517 1.00 91.94 268 MET A O 1
ATOM 2188 N N . THR A 1 269 ? -17.113 9.060 -11.989 1.00 94.44 269 THR A N 1
ATOM 2189 C CA . THR A 1 269 ? -17.139 8.883 -13.438 1.00 94.44 269 THR A CA 1
ATOM 2190 C C . THR A 1 269 ? -16.253 7.703 -13.809 1.00 94.44 269 THR A C 1
ATOM 2192 O O . THR A 1 269 ? -15.062 7.690 -13.513 1.00 94.44 269 THR A O 1
ATOM 2195 N N . VAL A 1 270 ? -16.842 6.710 -14.473 1.00 95.44 270 VAL A N 1
ATOM 2196 C CA . VAL A 1 270 ? -16.088 5.600 -15.064 1.00 95.44 270 VAL A CA 1
ATOM 2197 C C . VAL A 1 270 ? -15.363 6.125 -16.296 1.00 95.44 270 VAL A C 1
ATOM 2199 O O . VAL A 1 270 ? -16.005 6.692 -17.182 1.00 95.44 270 VAL A O 1
ATOM 2202 N N . ILE A 1 271 ? -14.044 5.951 -16.336 1.00 96.56 271 ILE A N 1
ATOM 2203 C CA . ILE A 1 271 ? -13.197 6.434 -17.427 1.00 96.56 271 ILE A CA 1
ATOM 2204 C C . ILE A 1 271 ? -12.930 5.306 -18.424 1.00 96.56 271 ILE A C 1
ATOM 2206 O O . ILE A 1 271 ? -12.651 4.171 -18.049 1.00 96.56 271 ILE A O 1
ATOM 2210 N N . ASP A 1 272 ? -12.984 5.639 -19.709 1.00 95.94 272 ASP A N 1
ATOM 2211 C CA . ASP A 1 272 ? -12.531 4.795 -20.809 1.00 95.94 272 ASP A CA 1
ATOM 2212 C C . ASP A 1 272 ? -11.786 5.629 -21.867 1.00 95.94 272 ASP A C 1
ATOM 2214 O O . ASP A 1 272 ? -11.627 6.842 -21.737 1.00 95.94 272 ASP A O 1
ATOM 2218 N N . GLU A 1 273 ? -11.368 4.986 -22.956 1.00 94.75 273 GLU A N 1
ATOM 2219 C CA . GLU A 1 273 ? -10.672 5.606 -24.096 1.00 94.75 273 GLU A CA 1
ATOM 2220 C C . GLU A 1 273 ? -11.451 6.731 -24.806 1.00 94.75 273 GLU A C 1
ATOM 2222 O O . GLU A 1 273 ? -10.874 7.470 -25.603 1.00 94.75 273 GLU A O 1
ATOM 2227 N N . THR A 1 274 ? -12.755 6.863 -24.550 1.00 95.56 274 THR A N 1
ATOM 2228 C CA . THR A 1 274 ? -13.612 7.917 -25.116 1.00 95.56 274 THR A CA 1
ATOM 2229 C C . THR A 1 274 ? -13.906 9.043 -24.126 1.00 95.56 274 THR A C 1
ATOM 2231 O O . THR A 1 274 ? -14.513 10.053 -24.495 1.00 95.56 274 THR A O 1
ATOM 2234 N N . THR A 1 275 ? -13.477 8.876 -22.876 1.00 93.94 275 THR A N 1
ATOM 2235 C CA . THR A 1 275 ? -13.753 9.784 -21.772 1.00 93.94 275 THR A CA 1
ATOM 2236 C C . THR A 1 275 ? -12.555 10.701 -21.553 1.00 93.94 275 THR A C 1
ATOM 2238 O O . THR A 1 275 ? -11.420 10.255 -21.424 1.00 93.94 275 THR A O 1
ATOM 2241 N N . HIS A 1 276 ? -12.810 12.007 -21.499 1.00 91.62 276 HIS A N 1
ATOM 2242 C CA . HIS A 1 276 ? -11.794 13.019 -21.219 1.00 91.62 276 HIS A CA 1
ATOM 2243 C C . HIS A 1 276 ? -12.209 13.792 -19.972 1.00 91.62 276 HIS A C 1
ATOM 2245 O O . HIS A 1 276 ? -13.108 14.634 -20.036 1.00 91.62 276 HIS A O 1
ATOM 2251 N N . GLN A 1 277 ? -11.563 13.485 -18.850 1.00 95.12 277 GLN A N 1
ATOM 2252 C CA . GLN A 1 277 ? -11.826 14.098 -17.556 1.00 95.12 277 GLN A CA 1
ATOM 2253 C C . GLN A 1 277 ? -10.518 14.639 -16.975 1.00 95.12 277 GLN A C 1
ATOM 2255 O O . GLN A 1 277 ? -9.520 13.929 -16.893 1.00 95.12 277 GLN A O 1
ATOM 2260 N N . ASP A 1 278 ? -10.549 15.908 -16.575 1.00 96.31 278 ASP A N 1
ATOM 2261 C CA . ASP A 1 278 ? -9.446 16.573 -15.885 1.00 96.31 278 ASP A CA 1
ATOM 2262 C C . ASP A 1 278 ? -9.624 16.395 -14.371 1.00 96.31 278 ASP A C 1
ATOM 2264 O O . ASP A 1 278 ? -10.594 16.889 -13.784 1.00 96.31 278 ASP A O 1
ATOM 2268 N N . PHE A 1 279 ? -8.685 15.681 -13.749 1.00 97.31 279 PHE A N 1
ATOM 2269 C CA . PHE A 1 279 ? -8.674 15.409 -12.312 1.00 97.31 279 PHE A CA 1
ATOM 2270 C C . PHE A 1 279 ? -7.827 16.398 -11.499 1.00 97.31 279 PHE A C 1
ATOM 2272 O O . PHE A 1 279 ? -7.826 16.320 -10.273 1.00 97.31 279 PHE A O 1
ATOM 2279 N N . SER A 1 280 ? -7.191 17.394 -12.131 1.00 96.44 280 SER A N 1
ATOM 2280 C CA . SER A 1 280 ? -6.269 18.337 -11.469 1.00 96.44 280 SER A CA 1
ATOM 2281 C C . SER A 1 280 ? -6.887 19.204 -10.371 1.00 96.44 280 SER A C 1
ATOM 2283 O O . SER A 1 280 ? -6.177 19.809 -9.570 1.00 96.44 280 SER A O 1
ATOM 2285 N N . LYS A 1 281 ? -8.221 19.295 -10.327 1.00 95.88 281 LYS A N 1
ATOM 2286 C CA . LYS A 1 281 ? -8.978 20.098 -9.348 1.00 95.88 281 LYS A CA 1
ATOM 2287 C C . LYS A 1 281 ? -10.009 19.287 -8.575 1.00 95.88 281 LYS A C 1
ATOM 2289 O O . LYS A 1 281 ? -10.878 19.874 -7.926 1.00 95.88 281 LYS A O 1
ATOM 2294 N N . ILE A 1 282 ? -9.952 17.964 -8.678 1.00 97.06 282 ILE A N 1
ATOM 2295 C CA . ILE A 1 282 ? -10.873 17.072 -7.985 1.00 97.06 282 ILE A CA 1
ATOM 2296 C C . ILE A 1 282 ? -10.190 16.616 -6.693 1.00 97.06 282 ILE A C 1
ATOM 2298 O O . ILE A 1 282 ? -9.116 16.024 -6.761 1.00 97.06 282 ILE A O 1
ATOM 2302 N N . PRO A 1 283 ? -10.781 16.887 -5.514 1.00 96.00 283 PRO A N 1
ATOM 2303 C CA . PRO A 1 283 ? -10.232 16.406 -4.255 1.00 96.00 283 PRO A CA 1
ATOM 2304 C C . PRO A 1 283 ? -10.157 14.881 -4.233 1.00 96.00 283 PRO A C 1
ATOM 2306 O O . PRO A 1 283 ? -11.076 14.210 -4.705 1.00 96.00 283 PRO A O 1
ATOM 2309 N N . TYR A 1 284 ? -9.115 14.347 -3.616 1.00 95.00 284 TYR A N 1
ATOM 2310 C CA . TYR A 1 284 ? -8.936 12.919 -3.397 1.00 95.00 284 TYR A CA 1
ATOM 2311 C C . TYR A 1 284 ? -8.471 12.653 -1.970 1.00 95.00 284 TYR A C 1
ATOM 2313 O O . TYR A 1 284 ? -8.128 13.565 -1.216 1.00 95.00 284 TYR A O 1
ATOM 2321 N N . VAL A 1 285 ? -8.460 11.376 -1.617 1.00 92.25 285 VAL A N 1
ATOM 2322 C CA . VAL A 1 285 ? -7.808 10.862 -0.418 1.00 92.25 285 VAL A CA 1
ATOM 2323 C C . VAL A 1 285 ? -6.970 9.643 -0.783 1.00 92.25 285 VAL A C 1
ATOM 2325 O O . VAL A 1 285 ? -7.384 8.856 -1.631 1.00 92.25 285 VAL A O 1
ATOM 2328 N N . SER A 1 286 ? -5.820 9.457 -0.138 1.00 88.94 286 SER A N 1
ATOM 2329 C CA . SER A 1 286 ? -5.126 8.164 -0.150 1.00 88.94 286 SER A CA 1
ATOM 2330 C C . SER A 1 286 ? -5.632 7.334 1.027 1.00 88.94 286 SER A C 1
ATOM 2332 O O . SER A 1 286 ? -5.715 7.840 2.150 1.00 88.94 286 SER A O 1
ATOM 2334 N N . GLN A 1 287 ? -6.050 6.096 0.762 1.00 85.75 287 GLN A N 1
ATOM 2335 C CA . GLN A 1 287 ? -6.604 5.214 1.788 1.00 85.75 287 GLN A CA 1
ATOM 2336 C C . GLN A 1 287 ? -5.602 4.128 2.164 1.00 85.75 287 GLN A C 1
ATOM 2338 O O . GLN A 1 287 ? -5.218 3.299 1.342 1.00 85.75 287 GLN A O 1
ATOM 2343 N N . THR A 1 288 ? -5.235 4.100 3.441 1.00 89.00 288 THR A N 1
ATOM 2344 C CA . THR A 1 288 ? -4.368 3.072 4.016 1.00 89.00 288 THR A CA 1
ATOM 2345 C C . THR A 1 288 ? -5.228 1.940 4.573 1.00 89.00 288 THR A C 1
ATOM 2347 O O . THR A 1 288 ? -5.659 1.979 5.727 1.00 89.00 288 THR A O 1
ATOM 2350 N N . PHE A 1 289 ? -5.572 0.957 3.742 1.00 93.88 289 PHE A N 1
ATOM 2351 C CA . PHE A 1 289 ? -6.478 -0.113 4.160 1.00 93.88 289 PHE A CA 1
ATOM 2352 C C . PHE A 1 289 ? -5.807 -1.083 5.149 1.00 93.88 289 PHE A C 1
ATOM 2354 O O . PHE A 1 289 ? -4.703 -1.553 4.883 1.00 93.88 289 PHE A O 1
ATOM 2361 N N . PRO A 1 290 ? -6.469 -1.455 6.263 1.00 95.38 290 PRO A N 1
ATOM 2362 C CA . PRO A 1 290 ? -5.991 -2.515 7.150 1.00 95.38 290 PRO A CA 1
ATOM 2363 C C . PRO A 1 290 ? -6.380 -3.918 6.652 1.00 95.38 290 PRO A C 1
ATOM 2365 O O . PRO A 1 290 ? -6.115 -4.901 7.330 1.00 95.38 290 PRO A O 1
ATOM 2368 N N . TYR A 1 291 ? -7.049 -4.020 5.502 1.00 93.81 291 TYR A N 1
ATOM 2369 C CA . TYR A 1 291 ? -7.563 -5.247 4.894 1.00 93.81 291 TYR A CA 1
ATOM 2370 C C . TYR A 1 291 ? -7.502 -5.134 3.367 1.00 93.81 291 TYR A C 1
ATOM 2372 O O . TYR A 1 291 ? -7.391 -4.040 2.819 1.00 93.81 291 TYR A O 1
ATOM 2380 N N . GLN A 1 292 ? -7.605 -6.258 2.661 1.00 94.88 292 GLN A N 1
ATOM 2381 C CA . GLN A 1 292 ? -7.706 -6.236 1.200 1.00 94.88 292 GLN A CA 1
ATOM 2382 C C . GLN A 1 292 ? -9.069 -5.719 0.724 1.00 94.88 292 GLN A C 1
ATOM 2384 O O . GLN A 1 292 ? -10.104 -5.979 1.344 1.00 94.88 292 GLN A O 1
ATOM 2389 N N . ILE A 1 293 ? -9.086 -5.055 -0.430 1.00 95.94 293 ILE A N 1
ATOM 2390 C CA . ILE A 1 293 ? -10.318 -4.688 -1.131 1.00 95.94 293 ILE A CA 1
ATOM 2391 C C . ILE A 1 293 ? -10.544 -5.681 -2.259 1.00 95.94 293 ILE A C 1
ATOM 2393 O O . ILE A 1 293 ? -9.750 -5.761 -3.187 1.00 95.94 293 ILE A O 1
ATOM 2397 N N . PHE A 1 294 ? -11.648 -6.422 -2.197 1.00 95.81 294 PHE A N 1
ATOM 2398 C CA . PHE A 1 294 ? -11.964 -7.446 -3.197 1.00 95.81 294 PHE A CA 1
ATOM 2399 C C . PHE A 1 294 ? -12.415 -6.875 -4.543 1.00 95.81 294 PHE A C 1
ATOM 2401 O O . PHE A 1 294 ? -12.234 -7.525 -5.564 1.00 95.81 294 PHE A O 1
ATOM 2408 N N . ASN A 1 295 ? -13.036 -5.695 -4.534 1.00 93.50 295 ASN A N 1
ATOM 2409 C CA . ASN A 1 295 ? -13.464 -4.988 -5.735 1.00 93.50 295 ASN A CA 1
ATOM 2410 C C . ASN A 1 295 ? -13.543 -3.491 -5.428 1.00 93.50 295 ASN A C 1
ATOM 2412 O O . ASN A 1 295 ? -14.435 -3.050 -4.695 1.00 93.50 295 ASN A O 1
ATOM 2416 N N . SER A 1 296 ? -12.579 -2.727 -5.930 1.00 94.88 296 SER A N 1
ATOM 2417 C CA . SER A 1 296 ? -12.534 -1.277 -5.759 1.00 94.88 296 SER A CA 1
ATOM 2418 C C . SER A 1 296 ? -13.494 -0.565 -6.717 1.00 94.88 296 SER A C 1
ATOM 2420 O O . SER A 1 296 ? -14.089 -1.166 -7.611 1.00 94.88 296 SER A O 1
ATOM 2422 N N . ILE A 1 297 ? -13.629 0.754 -6.559 1.00 94.19 297 ILE A N 1
ATOM 2423 C CA . ILE A 1 297 ? -14.395 1.588 -7.499 1.00 94.19 297 ILE A CA 1
ATOM 2424 C C . ILE A 1 297 ? -13.782 1.627 -8.909 1.00 94.19 297 ILE A C 1
ATOM 2426 O O . ILE A 1 297 ? -14.470 2.017 -9.849 1.00 94.19 297 ILE A O 1
ATOM 2430 N N . TYR A 1 298 ? -12.519 1.210 -9.050 1.00 96.12 298 TYR A N 1
ATOM 2431 C CA . TYR A 1 298 ? -11.792 1.162 -10.316 1.00 96.12 298 TYR A CA 1
ATOM 2432 C C . TYR A 1 298 ? -11.783 -0.234 -10.957 1.00 96.12 298 TYR A C 1
ATOM 2434 O O . TYR A 1 298 ? -11.127 -0.409 -11.970 1.00 96.12 298 TYR A O 1
ATOM 2442 N N . GLY A 1 299 ? -12.483 -1.222 -10.380 1.00 95.75 299 GLY A N 1
ATOM 2443 C CA . GLY A 1 299 ? -12.509 -2.613 -10.873 1.00 95.75 299 GLY A CA 1
ATOM 2444 C C . GLY A 1 299 ? -11.390 -3.508 -10.324 1.00 95.75 299 GLY A C 1
ATOM 2445 O O . GLY A 1 299 ? -11.503 -4.728 -10.337 1.00 95.75 299 GLY A O 1
ATOM 2446 N N . LEU A 1 300 ? -10.368 -2.904 -9.718 1.00 96.69 300 LEU A N 1
ATOM 2447 C CA . LEU A 1 300 ? -9.179 -3.595 -9.220 1.00 96.69 300 LEU A CA 1
ATOM 2448 C C . LEU A 1 300 ? -9.395 -4.222 -7.837 1.00 96.69 300 LEU A C 1
ATOM 2450 O O . LEU A 1 300 ? -10.030 -3.613 -6.963 1.00 96.69 300 LEU A O 1
ATOM 2454 N N . ARG A 1 301 ? -8.778 -5.382 -7.597 1.00 97.69 301 ARG A N 1
ATOM 2455 C CA . ARG A 1 301 ? -8.508 -5.897 -6.248 1.00 97.69 301 ARG A CA 1
ATOM 2456 C C . ARG A 1 301 ? -7.299 -5.169 -5.659 1.00 97.69 301 ARG A C 1
ATOM 2458 O O . ARG A 1 301 ? -6.299 -5.008 -6.346 1.00 97.69 301 ARG A O 1
ATOM 2465 N N . ILE A 1 302 ? -7.367 -4.765 -4.392 1.00 97.75 302 ILE A N 1
ATOM 2466 C CA . ILE A 1 302 ? -6.284 -4.035 -3.713 1.00 97.75 302 ILE A CA 1
ATOM 2467 C C . ILE A 1 302 ? -5.730 -4.895 -2.581 1.00 97.75 302 ILE A C 1
ATOM 2469 O O . ILE A 1 302 ? -6.461 -5.236 -1.647 1.00 97.75 302 ILE A O 1
ATOM 2473 N N . LEU A 1 303 ? -4.442 -5.218 -2.652 1.00 98.00 303 LEU A N 1
ATOM 2474 C CA . LEU A 1 303 ? -3.669 -5.735 -1.526 1.00 98.00 303 LEU A CA 1
ATOM 2475 C C . LEU A 1 303 ? -3.107 -4.544 -0.737 1.00 98.00 303 LEU A C 1
ATOM 2477 O O . LEU A 1 303 ? -2.589 -3.610 -1.353 1.00 98.00 303 LEU A O 1
ATOM 2481 N N . PRO A 1 304 ? -3.242 -4.532 0.598 1.00 96.19 304 PRO A N 1
ATOM 2482 C CA . PRO A 1 304 ? -2.947 -3.340 1.376 1.00 96.19 304 PRO A CA 1
ATOM 2483 C C . PRO A 1 304 ? -1.444 -3.124 1.539 1.00 96.19 304 PRO A C 1
ATOM 2485 O O . PRO A 1 304 ? -0.722 -4.062 1.857 1.00 96.19 304 PRO A O 1
ATOM 2488 N N . GLU A 1 305 ? -1.004 -1.871 1.427 1.00 94.94 305 GLU A N 1
ATOM 2489 C CA . GLU A 1 305 ? 0.264 -1.373 1.968 1.00 94.94 305 GLU A CA 1
ATOM 2490 C C . GLU A 1 305 ? -0.066 -0.374 3.085 1.00 94.94 305 GLU A C 1
ATOM 2492 O O . GLU A 1 305 ? -0.861 0.546 2.873 1.00 94.94 305 GLU A O 1
ATOM 2497 N N . ASN A 1 306 ? 0.433 -0.605 4.305 1.00 95.44 306 ASN A N 1
ATOM 2498 C CA . ASN A 1 306 ? -0.031 0.160 5.466 1.00 95.44 306 ASN A CA 1
ATOM 2499 C C . ASN A 1 306 ? 0.961 0.332 6.619 1.00 95.44 306 ASN A C 1
ATOM 2501 O O . ASN A 1 306 ? 0.643 1.024 7.593 1.00 95.44 306 ASN A O 1
ATOM 2505 N N . LEU A 1 307 ? 2.155 -0.244 6.507 1.00 96.44 307 LEU A N 1
ATOM 2506 C CA . LEU A 1 307 ? 3.249 -0.005 7.436 1.00 96.44 307 LEU A CA 1
ATOM 2507 C C . LEU A 1 307 ? 4.281 0.965 6.859 1.00 96.44 307 LEU A C 1
ATOM 2509 O O . LEU A 1 307 ? 5.094 1.460 7.635 1.00 96.44 307 LEU A O 1
ATOM 2513 N N . GLY A 1 308 ? 4.261 1.259 5.558 1.00 95.00 308 GLY A N 1
ATOM 2514 C CA . GLY A 1 308 ? 5.181 2.172 4.888 1.00 95.00 308 GLY A CA 1
ATOM 2515 C C . GLY A 1 308 ? 6.577 1.583 4.664 1.00 95.00 308 GLY A C 1
ATOM 2516 O O . GLY A 1 308 ? 6.838 0.414 4.967 1.00 95.00 308 GLY A O 1
ATOM 2517 N N . TYR A 1 309 ? 7.527 2.417 4.244 1.00 95.62 309 TYR A N 1
ATOM 2518 C CA . TYR A 1 309 ? 8.886 1.991 3.897 1.00 95.62 309 TYR A CA 1
ATOM 2519 C C . TYR A 1 309 ? 9.798 1.768 5.106 1.00 95.62 309 TYR A C 1
ATOM 2521 O O . TYR A 1 309 ? 9.756 2.514 6.084 1.00 95.62 309 TYR A O 1
ATOM 2529 N N . LEU A 1 310 ? 10.631 0.727 5.078 1.00 97.38 310 LEU A N 1
ATOM 2530 C CA . LEU A 1 310 ? 11.689 0.506 6.070 1.00 97.38 310 LEU A CA 1
ATOM 2531 C C . LEU A 1 310 ? 13.014 1.085 5.555 1.00 97.38 310 LEU A C 1
ATOM 2533 O O . LEU A 1 310 ? 13.601 0.542 4.622 1.00 97.38 310 LEU A O 1
ATOM 2537 N N . GLU A 1 311 ? 13.507 2.152 6.184 1.00 95.81 311 GLU A N 1
ATOM 2538 C CA . GLU A 1 311 ? 14.695 2.881 5.728 1.00 95.81 311 GLU A CA 1
ATOM 2539 C C . GLU A 1 311 ? 15.438 3.550 6.886 1.00 95.81 311 GLU A C 1
ATOM 2541 O O . GLU A 1 311 ? 14.871 4.303 7.680 1.00 95.81 311 GLU A O 1
ATOM 2546 N N . GLU A 1 312 ? 16.746 3.309 6.981 1.00 91.94 312 GLU A N 1
ATOM 2547 C CA . GLU A 1 312 ? 17.559 3.973 7.996 1.00 91.94 312 GLU A CA 1
ATOM 2548 C C . GLU A 1 312 ? 17.746 5.457 7.653 1.00 91.94 312 GLU A C 1
ATOM 2550 O O . GLU A 1 312 ? 18.321 5.805 6.626 1.00 91.94 312 GLU A O 1
ATOM 2555 N N . GLY A 1 313 ? 17.297 6.338 8.551 1.00 92.31 313 GLY A N 1
ATOM 2556 C CA . GLY A 1 313 ? 17.408 7.788 8.371 1.00 92.31 313 GLY A CA 1
ATOM 2557 C C . GLY A 1 313 ? 16.332 8.404 7.475 1.00 92.31 313 GLY A C 1
ATOM 2558 O O . GLY A 1 313 ? 16.425 9.596 7.192 1.00 92.31 313 GLY A O 1
ATOM 2559 N N . GLY A 1 314 ? 15.331 7.622 7.062 1.00 93.06 314 GLY A N 1
ATOM 2560 C CA . GLY A 1 314 ? 14.158 8.136 6.364 1.00 93.06 314 GLY A CA 1
ATOM 2561 C C . GLY A 1 314 ? 13.230 8.949 7.273 1.00 93.06 314 GLY A C 1
ATOM 2562 O O . GLY A 1 314 ? 13.324 8.893 8.502 1.00 93.06 314 GLY A O 1
ATOM 2563 N N . GLU A 1 315 ? 12.322 9.693 6.649 1.00 94.50 315 GLU A N 1
ATOM 2564 C CA . GLU A 1 315 ? 11.323 10.526 7.327 1.00 94.50 315 GLU A CA 1
ATOM 2565 C C . GLU A 1 315 ? 10.204 9.685 7.958 1.00 94.50 315 GLU A C 1
ATOM 2567 O O . GLU A 1 315 ? 9.895 8.587 7.486 1.00 94.50 315 GLU A O 1
ATOM 2572 N N . ASP A 1 316 ? 9.578 10.217 9.009 1.00 93.31 316 ASP A N 1
ATOM 2573 C CA . ASP A 1 316 ? 8.464 9.560 9.694 1.00 93.31 316 ASP A CA 1
ATOM 2574 C C . ASP A 1 316 ? 7.267 9.345 8.744 1.00 93.31 316 ASP A C 1
ATOM 2576 O O . ASP A 1 316 ? 6.768 10.287 8.125 1.00 93.31 316 ASP A O 1
ATOM 2580 N N . GLU A 1 317 ? 6.725 8.125 8.710 1.00 87.50 317 GLU A N 1
ATOM 2581 C CA . GLU A 1 317 ? 5.444 7.812 8.069 1.00 87.50 317 GLU A CA 1
ATOM 2582 C C . GLU A 1 317 ? 4.404 7.493 9.138 1.00 87.50 317 GLU A C 1
ATOM 2584 O O . GLU A 1 317 ? 4.671 6.777 10.101 1.00 87.50 317 GLU A O 1
ATOM 2589 N N . PHE A 1 318 ? 3.196 8.041 8.989 1.00 85.81 318 PHE A N 1
ATOM 2590 C CA . PHE A 1 318 ? 2.115 7.858 9.964 1.00 85.81 318 PHE A CA 1
ATOM 2591 C C . PHE A 1 318 ? 2.518 8.241 11.405 1.00 85.81 318 PHE A C 1
ATOM 2593 O O . PHE A 1 318 ? 2.059 7.651 12.382 1.00 85.81 318 PHE A O 1
ATOM 2600 N N . GLY A 1 319 ? 3.395 9.240 11.549 1.00 87.38 319 GLY A N 1
ATOM 2601 C CA . GLY A 1 319 ? 3.886 9.702 12.850 1.00 87.38 319 GLY A CA 1
ATOM 2602 C C . GLY A 1 319 ? 4.793 8.702 13.575 1.00 87.38 319 GLY A C 1
ATOM 2603 O O . GLY A 1 319 ? 4.937 8.806 14.795 1.00 87.38 319 GLY A O 1
ATOM 2604 N N . VAL A 1 320 ? 5.374 7.734 12.857 1.00 92.06 320 VAL A N 1
ATOM 2605 C CA . VAL A 1 320 ? 6.399 6.827 13.382 1.00 92.06 320 VAL A CA 1
ATOM 2606 C C . VAL A 1 320 ? 7.637 6.807 12.480 1.00 92.06 320 VAL A C 1
ATOM 2608 O O . VAL A 1 320 ? 7.510 6.908 11.259 1.00 92.06 320 VAL A O 1
ATOM 2611 N N . PRO A 1 321 ? 8.841 6.615 13.043 1.00 95.31 321 PRO A N 1
ATOM 2612 C CA . PRO A 1 321 ? 10.053 6.513 12.242 1.00 95.31 321 PRO A CA 1
ATOM 2613 C C . PRO A 1 321 ? 10.073 5.217 11.413 1.00 95.31 321 PRO A C 1
ATOM 2615 O O . PRO A 1 321 ? 9.645 4.173 11.924 1.00 95.31 321 PRO A O 1
ATOM 2618 N N . PRO A 1 322 ? 10.640 5.222 10.191 1.00 96.94 322 PRO A N 1
ATOM 2619 C CA . PRO A 1 322 ? 10.698 4.077 9.271 1.00 96.94 322 PRO A CA 1
ATOM 2620 C C . PRO A 1 322 ? 11.758 3.044 9.693 1.00 96.94 322 PRO A C 1
ATOM 2622 O O . PRO A 1 322 ? 12.632 2.640 8.937 1.00 96.94 322 PRO A O 1
ATOM 2625 N N . THR A 1 323 ? 11.681 2.603 10.944 1.00 97.50 323 THR A N 1
ATOM 2626 C CA . THR A 1 323 ? 12.629 1.708 11.621 1.00 97.50 323 THR A CA 1
ATOM 2627 C C . THR A 1 323 ? 11.926 0.418 12.042 1.00 97.50 323 THR A C 1
ATOM 2629 O O . THR A 1 323 ? 10.697 0.423 12.146 1.00 97.50 323 THR A O 1
ATOM 2632 N N . PRO A 1 324 ? 12.655 -0.661 12.390 1.00 98.25 324 PRO A N 1
ATOM 2633 C CA . PRO A 1 324 ? 12.027 -1.895 12.873 1.00 98.25 324 PRO A CA 1
ATOM 2634 C C . PRO A 1 324 ? 11.061 -1.659 14.042 1.00 98.25 324 PRO A C 1
ATOM 2636 O O . PRO A 1 324 ? 9.931 -2.147 14.041 1.00 98.25 324 PRO A O 1
ATOM 2639 N N . GLN A 1 325 ? 11.455 -0.810 14.998 1.00 97.44 325 GLN A N 1
ATOM 2640 C CA . GLN A 1 325 ? 10.605 -0.435 16.128 1.00 97.44 325 GLN A CA 1
ATOM 2641 C C . GLN A 1 325 ? 9.328 0.297 15.683 1.00 97.44 325 GLN A C 1
ATOM 2643 O O . GLN A 1 325 ? 8.256 0.033 16.225 1.00 97.44 325 GLN A O 1
ATOM 2648 N N . GLY A 1 326 ? 9.425 1.195 14.699 1.00 96.75 326 GLY A N 1
ATOM 2649 C CA . GLY A 1 326 ? 8.262 1.885 14.139 1.00 96.75 326 GLY A CA 1
ATOM 2650 C C . GLY A 1 326 ? 7.306 0.931 13.419 1.00 96.75 326 GLY A C 1
ATOM 2651 O O . GLY A 1 326 ? 6.095 1.007 13.627 1.00 96.75 326 GLY A O 1
ATOM 2652 N N . LYS A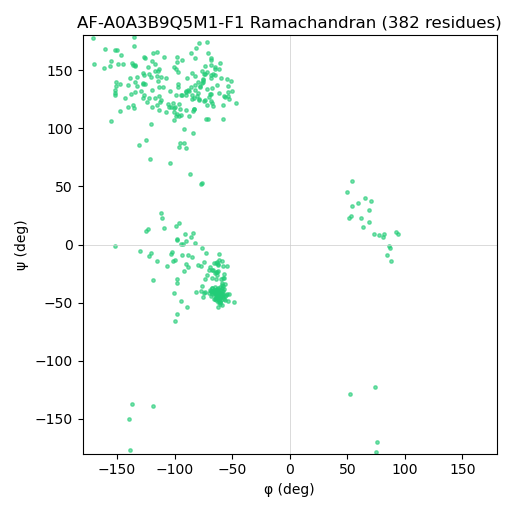 1 327 ? 7.829 -0.037 12.653 1.00 97.75 327 LYS A N 1
ATOM 2653 C CA . LYS A 1 327 ? 7.008 -1.070 11.993 1.00 97.75 327 LYS A CA 1
ATOM 2654 C C . LYS A 1 327 ? 6.296 -1.969 12.999 1.00 97.75 327 LYS A C 1
ATOM 2656 O O . LYS A 1 327 ? 5.112 -2.250 12.824 1.00 97.75 327 LYS A O 1
ATOM 2661 N N . MET A 1 328 ? 6.966 -2.355 14.085 1.00 97.62 328 MET A N 1
ATOM 2662 C CA . MET A 1 328 ? 6.341 -3.066 15.207 1.00 97.62 328 MET A CA 1
ATOM 2663 C C . MET A 1 328 ? 5.248 -2.228 15.883 1.00 97.62 328 MET A C 1
ATOM 2665 O O . MET A 1 328 ? 4.180 -2.751 16.192 1.00 97.62 328 MET A O 1
ATOM 2669 N N . GLN A 1 329 ? 5.482 -0.927 16.091 1.00 96.00 329 GLN A N 1
ATOM 2670 C CA . GLN A 1 329 ? 4.484 -0.027 16.673 1.00 96.00 329 GLN A CA 1
ATOM 2671 C C . GLN A 1 329 ? 3.226 0.056 15.800 1.00 96.00 329 GLN A C 1
ATOM 2673 O O . GLN A 1 329 ? 2.122 -0.116 16.316 1.00 96.00 329 GLN A O 1
ATOM 2678 N N . LEU A 1 330 ? 3.377 0.261 14.488 1.00 95.81 330 LEU A N 1
ATOM 2679 C CA . LEU A 1 330 ? 2.240 0.252 13.564 1.00 95.81 330 LEU A CA 1
ATOM 2680 C C . LEU A 1 330 ? 1.559 -1.118 13.544 1.00 95.81 330 LEU A C 1
ATOM 2682 O O . LEU A 1 330 ? 0.344 -1.189 13.695 1.00 95.81 330 LEU A O 1
ATOM 2686 N N . SER A 1 331 ? 2.315 -2.212 13.453 1.00 96.88 331 SER A N 1
ATOM 2687 C CA . SER A 1 331 ? 1.753 -3.571 13.452 1.00 96.88 331 SER A CA 1
ATOM 2688 C C . SER A 1 331 ? 0.926 -3.853 14.712 1.00 96.88 331 SER A C 1
ATOM 2690 O O . SER A 1 331 ? -0.165 -4.419 14.628 1.00 96.88 331 SER A O 1
ATOM 2692 N N . ALA A 1 332 ? 1.379 -3.400 15.884 1.00 96.25 332 ALA A N 1
ATOM 2693 C CA . ALA A 1 332 ? 0.606 -3.494 17.119 1.00 96.25 332 ALA A CA 1
ATOM 2694 C C . ALA A 1 332 ? -0.698 -2.678 17.048 1.00 96.25 332 ALA A C 1
ATOM 2696 O O . ALA A 1 332 ? -1.746 -3.165 17.467 1.00 96.25 332 ALA A O 1
ATOM 2697 N N . MET A 1 333 ? -0.675 -1.480 16.458 1.00 95.12 333 MET A N 1
ATOM 2698 C CA . MET A 1 333 ? -1.887 -0.680 16.249 1.00 95.12 333 MET A CA 1
ATOM 2699 C C . MET A 1 333 ? -2.877 -1.357 15.295 1.00 95.12 333 MET A C 1
ATOM 2701 O O . MET A 1 333 ? -4.065 -1.425 15.602 1.00 95.12 333 MET A O 1
ATOM 2705 N N . TYR A 1 334 ? -2.402 -1.889 14.166 1.00 96.25 334 TYR A N 1
ATOM 2706 C CA . TYR A 1 334 ? -3.238 -2.574 13.175 1.00 96.25 334 TYR A CA 1
ATOM 2707 C C . TYR A 1 334 ? -3.848 -3.885 13.698 1.00 96.25 334 TYR A C 1
ATOM 2709 O O . TYR A 1 334 ? -4.913 -4.275 13.222 1.00 96.25 334 TYR A O 1
ATOM 2717 N N . SER A 1 335 ? -3.264 -4.499 14.739 1.00 96.00 335 SER A N 1
ATOM 2718 C CA . SER A 1 335 ? -3.756 -5.758 15.335 1.00 96.00 335 SER A CA 1
ATOM 2719 C C . SER A 1 335 ? -5.171 -5.662 15.917 1.00 96.00 335 SER A C 1
ATOM 2721 O O . SER A 1 335 ? -5.815 -6.670 16.204 1.00 96.00 335 SER A O 1
ATOM 2723 N N . VAL A 1 336 ? -5.702 -4.446 16.092 1.00 96.88 336 VAL A N 1
ATOM 2724 C CA . VAL A 1 336 ? -7.089 -4.277 16.528 1.00 96.88 336 VAL A CA 1
ATOM 2725 C C . VAL A 1 336 ? -8.102 -4.690 15.465 1.00 96.88 336 VAL A C 1
ATOM 2727 O O . VAL A 1 336 ? -9.250 -4.936 15.830 1.00 96.88 336 VAL A O 1
ATOM 2730 N N . VAL A 1 337 ? -7.718 -4.776 14.189 1.00 97.00 337 VAL A N 1
ATOM 2731 C CA . VAL A 1 337 ? -8.584 -5.237 13.097 1.00 97.00 337 VAL A CA 1
ATOM 2732 C C . VAL A 1 337 ? -8.475 -6.752 12.996 1.00 97.00 337 VAL A C 1
ATOM 2734 O O . VAL A 1 337 ? -7.432 -7.281 12.628 1.00 97.00 337 VAL A O 1
ATOM 2737 N N . ARG A 1 338 ? -9.552 -7.457 13.362 1.00 94.81 338 ARG A N 1
ATOM 2738 C CA . ARG A 1 338 ? -9.509 -8.908 13.602 1.00 94.81 338 ARG A CA 1
ATOM 2739 C C . ARG A 1 338 ? -9.038 -9.743 12.412 1.00 94.81 338 ARG A C 1
ATOM 2741 O O . ARG A 1 338 ? -8.376 -10.738 12.644 1.00 94.81 338 ARG A O 1
ATOM 2748 N N . ASP A 1 339 ? -9.360 -9.389 11.173 1.00 93.31 339 ASP A N 1
ATOM 2749 C CA . ASP A 1 339 ? -8.902 -10.100 9.966 1.00 93.31 339 ASP A CA 1
ATOM 2750 C C . ASP A 1 339 ? -7.924 -9.263 9.124 1.00 93.31 339 ASP A C 1
ATOM 2752 O O . ASP A 1 339 ? -7.804 -9.441 7.902 1.00 93.31 339 ASP A O 1
ATOM 2756 N N . GLY A 1 340 ? -7.221 -8.353 9.806 1.00 94.75 340 GLY A N 1
ATOM 2757 C CA . GLY A 1 340 ? -6.320 -7.390 9.209 1.00 94.75 340 GLY A CA 1
ATOM 2758 C C . GLY A 1 340 ? -5.105 -8.015 8.524 1.00 94.75 340 GLY A C 1
ATOM 2759 O O . GLY A 1 340 ? -4.617 -9.098 8.862 1.00 94.75 340 GLY A O 1
ATOM 2760 N N . VAL A 1 341 ? -4.601 -7.286 7.537 1.00 97.62 341 VAL A N 1
ATOM 2761 C CA . VAL A 1 341 ? -3.365 -7.590 6.823 1.00 97.62 341 VAL A CA 1
ATOM 2762 C C . VAL A 1 341 ? -2.466 -6.376 6.952 1.00 97.62 341 VAL A C 1
ATOM 2764 O O . VAL A 1 341 ? -2.855 -5.286 6.538 1.00 97.62 341 VAL A O 1
ATOM 2767 N N . VAL A 1 342 ? -1.271 -6.562 7.499 1.00 98.00 342 VAL A N 1
ATOM 2768 C CA . VAL A 1 342 ? -0.234 -5.532 7.508 1.00 98.00 342 VAL A CA 1
ATOM 2769 C C . VAL A 1 342 ? 0.764 -5.759 6.389 1.00 98.00 342 VAL A C 1
ATOM 2771 O O . VAL A 1 342 ? 0.987 -6.891 5.971 1.00 98.00 342 VAL A O 1
ATOM 2774 N N . SER A 1 343 ? 1.377 -4.696 5.892 1.00 98.06 343 SER A N 1
ATOM 2775 C CA . SER A 1 343 ? 2.371 -4.788 4.828 1.00 98.06 343 SER A CA 1
ATOM 2776 C C . SER A 1 343 ? 3.375 -3.666 4.938 1.00 98.06 343 SER A C 1
ATOM 2778 O O . SER A 1 343 ? 2.956 -2.522 5.081 1.00 98.06 343 SER A O 1
ATOM 2780 N N . PHE A 1 344 ? 4.658 -3.984 4.776 1.00 97.94 344 PHE A N 1
ATOM 2781 C CA . PHE A 1 344 ? 5.719 -2.996 4.599 1.00 97.94 344 PHE A CA 1
ATOM 2782 C C . PHE A 1 344 ? 6.482 -3.241 3.296 1.00 97.94 344 PHE A C 1
ATOM 2784 O O . PHE A 1 344 ? 6.591 -4.381 2.829 1.00 97.94 344 PHE A O 1
ATOM 2791 N N . MET A 1 345 ? 7.047 -2.170 2.745 1.00 96.94 345 MET A N 1
ATOM 2792 C CA . MET A 1 345 ? 8.019 -2.263 1.660 1.00 96.94 345 MET A CA 1
ATOM 2793 C C . MET A 1 345 ? 9.452 -2.158 2.205 1.00 96.94 345 MET A C 1
ATOM 2795 O O . MET A 1 345 ? 9.699 -1.598 3.282 1.00 96.94 345 MET A O 1
ATOM 2799 N N . PHE A 1 346 ? 10.409 -2.684 1.447 1.00 98.00 346 PHE A N 1
ATOM 2800 C CA . PHE A 1 346 ? 11.828 -2.610 1.756 1.00 98.00 346 PHE A CA 1
ATOM 2801 C C . PHE A 1 346 ? 12.655 -2.375 0.490 1.00 98.00 346 PHE A C 1
ATOM 2803 O O . PHE A 1 346 ? 12.709 -3.218 -0.407 1.00 98.00 346 PHE A O 1
ATOM 2810 N N . HIS A 1 347 ? 13.365 -1.252 0.438 1.00 96.38 347 HIS A N 1
ATOM 2811 C CA . HIS A 1 347 ? 14.380 -1.043 -0.583 1.00 96.38 347 HIS A CA 1
ATOM 2812 C C . HIS A 1 347 ? 15.563 -1.983 -0.342 1.00 96.38 347 HIS A C 1
ATOM 2814 O O . HIS A 1 347 ? 16.202 -1.954 0.710 1.00 96.38 347 HIS A O 1
ATOM 2820 N N . HIS A 1 348 ? 15.902 -2.802 -1.333 1.00 96.19 348 HIS A N 1
ATOM 2821 C CA . HIS A 1 348 ? 16.836 -3.917 -1.157 1.00 96.19 348 HIS A CA 1
ATOM 2822 C C . HIS A 1 348 ? 18.278 -3.506 -0.774 1.00 96.19 348 HIS A C 1
ATOM 2824 O O . HIS A 1 348 ? 19.086 -4.348 -0.373 1.00 96.19 348 HIS A O 1
ATOM 2830 N N . TRP A 1 349 ? 18.634 -2.225 -0.925 1.00 95.44 349 TRP A N 1
ATOM 2831 C CA . TRP A 1 349 ? 19.930 -1.659 -0.529 1.00 95.44 349 TRP A CA 1
ATOM 2832 C C . TRP A 1 349 ? 20.006 -1.233 0.941 1.00 95.44 349 TRP A C 1
ATOM 2834 O O . TRP A 1 349 ? 21.099 -0.928 1.425 1.00 95.44 349 TRP A O 1
ATOM 2844 N N . GLN A 1 350 ? 18.878 -1.196 1.650 1.00 97.50 350 GLN A N 1
ATOM 2845 C CA . GLN A 1 350 ? 18.833 -0.854 3.067 1.00 97.50 350 GLN A CA 1
ATOM 2846 C C . GLN A 1 350 ? 19.499 -1.955 3.919 1.00 97.50 350 GLN A C 1
ATOM 2848 O O . GLN A 1 350 ? 19.675 -3.090 3.462 1.00 97.50 350 GLN A O 1
ATOM 2853 N N . PRO A 1 351 ? 19.914 -1.655 5.164 1.00 97.44 351 PRO A N 1
ATOM 2854 C CA . PRO A 1 351 ? 20.615 -2.623 6.003 1.00 97.44 351 PRO A CA 1
ATOM 2855 C C . PRO A 1 351 ? 19.798 -3.901 6.245 1.00 97.44 351 PRO A C 1
ATOM 2857 O O . PRO A 1 351 ? 18.742 -3.862 6.877 1.00 97.44 351 PRO A O 1
ATOM 2860 N N . SER A 1 352 ? 20.329 -5.057 5.829 1.00 98.25 352 SER A N 1
ATOM 2861 C CA . SER A 1 352 ? 19.645 -6.353 5.977 1.00 98.25 352 SER A CA 1
ATOM 2862 C C . SER A 1 352 ? 19.297 -6.699 7.428 1.00 98.25 352 SER A C 1
ATOM 2864 O O . SER A 1 352 ? 18.304 -7.372 7.673 1.00 98.25 352 SER A O 1
ATOM 2866 N N . GLN A 1 353 ? 20.061 -6.216 8.415 1.00 98.25 353 GLN A N 1
ATOM 2867 C CA . GLN A 1 353 ? 19.730 -6.469 9.819 1.00 98.25 353 GLN A CA 1
ATOM 2868 C C . GLN A 1 353 ? 18.401 -5.814 10.223 1.00 98.25 353 GLN A C 1
ATOM 2870 O O . GLN A 1 353 ? 17.593 -6.462 10.877 1.00 98.25 353 GLN A O 1
ATOM 2875 N N . ASN A 1 354 ? 18.131 -4.580 9.778 1.00 98.19 354 ASN A N 1
ATOM 2876 C CA . ASN A 1 354 ? 16.855 -3.915 10.059 1.00 98.19 354 ASN A CA 1
ATOM 2877 C C . ASN A 1 354 ? 15.690 -4.696 9.437 1.00 98.19 354 ASN A C 1
ATOM 2879 O O . ASN A 1 354 ? 14.623 -4.816 10.035 1.00 98.19 354 ASN A O 1
ATOM 2883 N N . PHE A 1 355 ? 15.905 -5.252 8.248 1.00 98.62 355 PHE A N 1
ATOM 2884 C CA . PHE A 1 355 ? 14.942 -6.111 7.572 1.00 98.62 355 PHE A CA 1
ATOM 2885 C C . PHE A 1 355 ? 14.641 -7.388 8.370 1.00 98.62 355 PHE A C 1
ATOM 2887 O O . PHE A 1 355 ? 13.477 -7.665 8.658 1.00 98.62 355 PHE A O 1
ATOM 2894 N N . TYR A 1 356 ? 15.673 -8.108 8.819 1.00 98.69 356 TYR A N 1
ATOM 2895 C CA . TYR A 1 356 ? 15.519 -9.316 9.640 1.00 98.69 356 TYR A CA 1
ATOM 2896 C C . TYR A 1 356 ? 14.852 -9.025 10.996 1.00 98.69 356 TYR A C 1
ATOM 2898 O O . TYR A 1 356 ? 13.966 -9.770 11.426 1.00 98.69 356 TYR A O 1
ATOM 2906 N N . ASP A 1 357 ? 15.235 -7.924 11.649 1.00 98.69 357 ASP A N 1
ATOM 2907 C CA . ASP A 1 357 ? 14.669 -7.495 12.933 1.00 98.69 357 ASP A CA 1
ATOM 2908 C C . ASP A 1 357 ? 13.185 -7.127 12.796 1.00 98.69 357 ASP A C 1
ATOM 2910 O O . ASP A 1 357 ? 12.378 -7.467 13.659 1.00 98.69 357 ASP A O 1
ATOM 2914 N N . THR A 1 358 ? 12.808 -6.470 11.693 1.00 98.75 358 THR A N 1
ATOM 2915 C CA . THR A 1 358 ? 11.412 -6.100 11.406 1.00 98.75 358 THR A CA 1
ATOM 2916 C C . THR A 1 358 ? 10.540 -7.336 11.236 1.00 98.75 358 THR A C 1
ATOM 2918 O O . THR A 1 358 ? 9.479 -7.426 11.849 1.00 98.75 358 THR A O 1
ATOM 2921 N N . ILE A 1 359 ? 11.001 -8.303 10.442 1.00 98.81 359 ILE A N 1
ATOM 2922 C CA . ILE A 1 359 ? 10.295 -9.567 10.213 1.00 98.81 359 ILE A CA 1
ATOM 2923 C C . ILE A 1 359 ? 10.091 -10.308 11.534 1.00 98.81 359 ILE A C 1
ATOM 2925 O O . ILE A 1 359 ? 8.958 -10.622 11.892 1.00 98.81 359 ILE A O 1
ATOM 2929 N N . THR A 1 360 ? 11.173 -10.499 12.294 1.00 98.69 360 THR A N 1
ATOM 2930 C CA . THR A 1 360 ? 11.128 -11.190 13.590 1.00 98.69 360 THR A CA 1
ATOM 2931 C C . THR A 1 360 ? 10.163 -10.492 14.552 1.00 98.69 360 THR A C 1
ATOM 2933 O O . THR A 1 360 ? 9.328 -11.140 15.177 1.00 98.69 360 THR A O 1
ATOM 2936 N N . GLY A 1 361 ? 10.224 -9.159 14.641 1.00 98.62 361 GLY A N 1
ATOM 2937 C CA . GLY A 1 361 ? 9.346 -8.381 15.514 1.00 98.62 361 GLY A CA 1
ATOM 2938 C C . GLY A 1 361 ? 7.866 -8.460 15.124 1.00 98.62 361 GLY A C 1
ATOM 2939 O O . GLY A 1 361 ? 7.003 -8.502 15.999 1.00 98.62 361 GLY A O 1
ATOM 2940 N N . ILE A 1 362 ? 7.553 -8.512 13.826 1.00 98.69 362 ILE A N 1
ATOM 2941 C CA . ILE A 1 362 ? 6.178 -8.689 13.337 1.00 98.69 362 ILE A CA 1
ATOM 2942 C C . ILE A 1 362 ? 5.652 -10.092 13.689 1.00 98.69 362 ILE A C 1
ATOM 2944 O O . ILE A 1 362 ? 4.527 -10.211 14.179 1.00 98.69 362 ILE A O 1
ATOM 2948 N N . GLU A 1 363 ? 6.462 -11.143 13.534 1.00 98.62 363 GLU A N 1
ATOM 2949 C CA . GLU A 1 363 ? 6.087 -12.506 13.946 1.00 98.62 363 GLU A CA 1
ATOM 2950 C C . GLU A 1 363 ? 5.886 -12.624 15.465 1.00 98.62 363 GLU A C 1
ATOM 2952 O O . GLU A 1 363 ? 4.926 -13.247 15.923 1.00 98.62 363 GLU A O 1
ATOM 2957 N N . GLU A 1 364 ? 6.740 -11.982 16.270 1.00 98.19 364 GLU A N 1
ATOM 2958 C CA . GLU A 1 364 ? 6.614 -11.948 17.736 1.00 98.19 364 GLU A CA 1
ATOM 2959 C C . GLU A 1 364 ? 5.326 -11.254 18.214 1.00 98.19 364 GLU A C 1
ATOM 2961 O O . GLU A 1 364 ? 4.808 -11.586 19.284 1.00 98.19 364 GLU A O 1
ATOM 2966 N N . LEU A 1 365 ? 4.771 -10.337 17.413 1.00 97.06 365 LEU A N 1
ATOM 2967 C CA . LEU A 1 365 ? 3.459 -9.722 17.646 1.00 97.06 365 LEU A CA 1
ATOM 2968 C C . LEU A 1 365 ? 2.281 -10.646 17.285 1.00 97.06 365 LEU A C 1
ATOM 2970 O O . LEU A 1 365 ? 1.130 -10.285 17.529 1.00 97.06 365 LEU A O 1
ATOM 2974 N N . GLY A 1 366 ? 2.549 -11.840 16.750 1.00 96.75 366 GLY A N 1
ATOM 2975 C CA . GLY A 1 366 ? 1.546 -12.851 16.418 1.00 96.75 366 GLY A CA 1
ATOM 2976 C C . GLY A 1 366 ? 1.061 -12.816 14.970 1.00 96.75 366 GLY A C 1
ATOM 2977 O O . GLY A 1 366 ? 0.112 -13.531 14.641 1.00 96.75 366 GLY A O 1
ATOM 2978 N N . TYR A 1 367 ? 1.694 -12.019 14.105 1.00 98.25 367 TYR A N 1
ATOM 2979 C CA . TYR A 1 367 ? 1.408 -12.039 12.675 1.00 98.25 367 TYR A CA 1
ATOM 2980 C C . TYR A 1 367 ? 2.037 -13.257 12.000 1.00 98.25 367 TYR A C 1
ATOM 2982 O O . TYR A 1 367 ? 3.100 -13.733 12.388 1.00 98.25 367 TYR A O 1
ATOM 2990 N N . THR A 1 368 ? 1.387 -13.743 10.947 1.00 98.19 368 THR A N 1
ATOM 2991 C CA . THR A 1 368 ? 1.950 -14.753 10.043 1.00 98.19 368 THR A CA 1
ATOM 2992 C C . THR A 1 368 ? 2.214 -14.122 8.685 1.00 98.19 368 THR A C 1
ATOM 2994 O O . THR A 1 368 ? 1.288 -13.574 8.083 1.00 98.19 368 THR A O 1
ATOM 2997 N N . PHE A 1 369 ? 3.448 -14.207 8.186 1.00 98.62 369 PHE A N 1
ATOM 2998 C CA . PHE A 1 369 ? 3.743 -13.805 6.813 1.00 98.62 369 PHE A CA 1
ATOM 2999 C C . PHE A 1 369 ? 3.101 -14.773 5.818 1.00 98.62 369 PHE A C 1
ATOM 3001 O O . PHE A 1 369 ? 3.247 -15.990 5.938 1.00 98.62 369 PHE A O 1
ATOM 3008 N N . VAL A 1 370 ? 2.375 -14.227 4.847 1.00 98.19 370 VAL A N 1
ATOM 3009 C CA . VAL A 1 370 ? 1.644 -14.986 3.824 1.00 98.19 370 VAL A CA 1
ATOM 3010 C C . VAL A 1 370 ? 2.050 -14.532 2.424 1.00 98.19 370 VAL A C 1
ATOM 3012 O O . VAL A 1 370 ? 2.614 -13.456 2.245 1.00 98.19 370 VAL A O 1
ATOM 3015 N N . GLY A 1 371 ? 1.786 -15.360 1.417 1.00 96.94 371 GLY A N 1
ATOM 3016 C CA . GLY A 1 371 ? 1.998 -14.996 0.021 1.00 96.94 371 GLY A CA 1
ATOM 3017 C C . GLY A 1 371 ? 0.839 -14.182 -0.541 1.00 96.94 371 GLY A C 1
ATOM 3018 O O . GLY A 1 371 ? -0.291 -14.249 -0.056 1.00 96.94 371 GLY A O 1
ATOM 3019 N N . VAL A 1 372 ? 1.095 -13.466 -1.637 1.00 96.81 372 VAL A N 1
ATOM 3020 C CA . VAL A 1 372 ? 0.028 -12.809 -2.408 1.00 96.81 372 VAL A CA 1
ATOM 3021 C C . VAL A 1 372 ? -1.043 -13.826 -2.822 1.00 96.81 372 VAL A C 1
ATOM 3023 O O . VAL A 1 372 ? -2.232 -13.569 -2.645 1.00 96.81 372 VAL A O 1
ATOM 3026 N N . ASP A 1 373 ? -0.634 -15.012 -3.277 1.00 95.25 373 ASP A N 1
ATOM 3027 C CA . ASP A 1 373 ? -1.546 -16.090 -3.679 1.00 95.25 373 ASP A CA 1
ATOM 3028 C C . ASP A 1 373 ? -2.473 -16.569 -2.552 1.00 95.25 373 ASP A C 1
ATOM 3030 O O . ASP A 1 373 ? -3.591 -17.010 -2.833 1.00 95.25 373 ASP A O 1
ATOM 3034 N N . ASP A 1 374 ? -2.044 -16.477 -1.288 1.00 95.69 374 ASP A N 1
ATOM 3035 C CA . ASP A 1 374 ? -2.885 -16.824 -0.140 1.00 95.69 374 ASP A CA 1
ATOM 3036 C C . ASP A 1 374 ? -4.021 -15.811 0.010 1.00 95.69 374 ASP A C 1
ATOM 3038 O O . ASP A 1 374 ? -5.178 -16.199 0.165 1.00 95.69 374 ASP A O 1
ATOM 3042 N N . LEU A 1 375 ? -3.723 -14.509 -0.114 1.00 95.75 375 LEU A N 1
ATOM 3043 C CA . LEU A 1 375 ? -4.768 -13.486 -0.100 1.00 95.75 375 LEU A CA 1
ATOM 3044 C C . LEU A 1 375 ? -5.680 -13.615 -1.307 1.00 95.75 375 LEU A C 1
ATOM 3046 O O . LEU A 1 375 ? -6.889 -13.488 -1.150 1.00 95.75 375 LEU A O 1
ATOM 3050 N N . LEU A 1 376 ? -5.142 -13.883 -2.501 1.00 96.00 376 LEU A N 1
ATOM 3051 C CA . LEU A 1 376 ? -5.947 -13.961 -3.721 1.00 96.00 376 LEU A CA 1
ATOM 3052 C C . LEU A 1 376 ? -6.991 -15.088 -3.691 1.00 96.00 376 LEU A C 1
ATOM 3054 O O . LEU A 1 376 ? -8.016 -14.981 -4.369 1.00 96.00 376 LEU A O 1
ATOM 3058 N N . GLN A 1 377 ? -6.787 -16.116 -2.868 1.00 95.12 377 GLN A N 1
ATOM 3059 C CA . GLN A 1 377 ? -7.760 -17.186 -2.640 1.00 95.12 377 GLN A CA 1
ATOM 3060 C C . GLN A 1 377 ? -8.919 -16.787 -1.721 1.00 95.12 377 GLN A C 1
ATOM 3062 O O . GLN A 1 377 ? -9.960 -17.451 -1.738 1.00 95.12 377 GLN A O 1
ATOM 3067 N N . ASP A 1 378 ? -8.773 -15.713 -0.943 1.00 93.62 378 ASP A N 1
ATOM 3068 C CA . ASP A 1 378 ? -9.845 -15.242 -0.078 1.00 93.62 378 ASP A CA 1
ATOM 3069 C C . ASP A 1 378 ? -11.047 -14.763 -0.891 1.00 93.62 378 ASP A C 1
ATOM 3071 O O . ASP A 1 378 ? -10.928 -14.215 -1.993 1.00 93.62 378 ASP A O 1
ATOM 3075 N N . VAL A 1 379 ? -12.214 -14.891 -0.266 1.00 91.69 379 VAL A N 1
ATOM 3076 C CA . VAL A 1 379 ? -13.480 -14.326 -0.731 1.00 91.69 379 VAL A CA 1
ATOM 3077 C C . VAL A 1 379 ? -13.999 -13.313 0.291 1.00 91.69 379 VAL A C 1
ATOM 3079 O O . VAL A 1 379 ? -13.682 -13.437 1.477 1.00 91.69 379 VAL A O 1
ATOM 3082 N N . PRO A 1 380 ? -14.825 -12.334 -0.125 1.00 89.88 380 PRO A N 1
ATOM 3083 C CA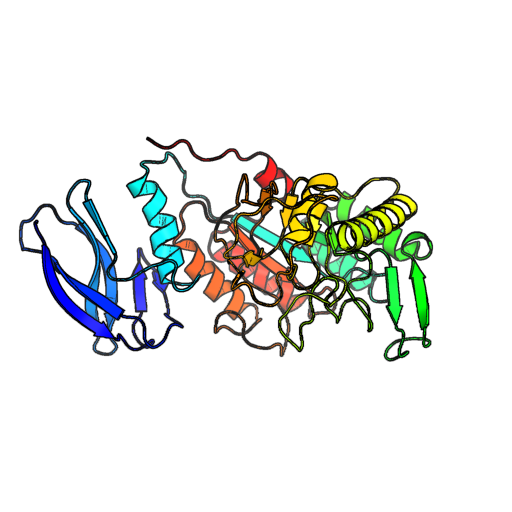 . PRO A 1 380 ? -15.438 -11.399 0.809 1.00 89.88 380 PRO A CA 1
ATOM 3084 C C . PRO A 1 380 ? -16.194 -12.124 1.938 1.00 89.88 380 PRO A C 1
ATOM 3086 O O . PRO A 1 380 ? -16.956 -13.059 1.639 1.00 89.88 380 PRO A O 1
ATOM 3089 N N . PRO A 1 381 ? -16.054 -11.684 3.206 1.00 87.50 381 PRO A N 1
ATOM 3090 C CA . PRO A 1 381 ? -16.833 -12.222 4.316 1.00 87.50 381 PRO A CA 1
ATOM 3091 C C . PRO A 1 381 ? -18.335 -12.149 4.039 1.00 87.50 381 PRO A C 1
ATOM 3093 O O . PRO A 1 381 ? -18.835 -11.181 3.454 1.00 87.50 381 PRO A O 1
ATOM 3096 N N . GLN A 1 382 ? -19.078 -13.169 4.472 1.00 88.62 382 GLN A N 1
ATOM 3097 C CA . GLN A 1 382 ? -20.534 -13.123 4.393 1.00 88.62 382 GLN A CA 1
ATOM 3098 C C . GLN A 1 382 ? -21.062 -12.193 5.490 1.00 88.62 382 GLN A C 1
ATOM 3100 O O . GLN A 1 382 ? -20.577 -12.214 6.619 1.00 88.62 382 GLN A O 1
ATOM 3105 N N . TRP A 1 383 ? -22.069 -11.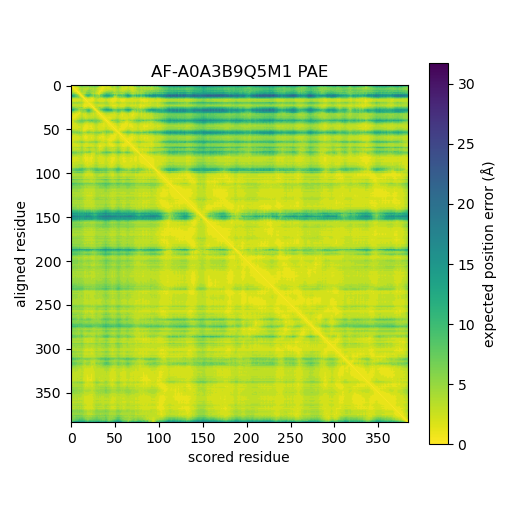382 5.175 1.00 87.38 383 TRP A N 1
ATOM 3106 C CA . TRP A 1 383 ? -22.702 -10.446 6.111 1.00 87.38 383 TRP A CA 1
ATOM 3107 C C . TRP A 1 383 ? -24.225 -10.652 6.148 1.00 87.38 383 TRP A C 1
ATOM 3109 O O . TRP A 1 383 ? -24.782 -11.315 5.268 1.00 87.38 383 TRP A O 1
ATOM 3119 N N . LYS A 1 384 ? -24.887 -10.166 7.207 1.00 80.69 384 LYS A N 1
ATOM 3120 C CA . LYS A 1 384 ? -26.289 -10.492 7.540 1.00 80.69 384 LYS A CA 1
ATOM 3121 C C . LYS A 1 384 ? -27.336 -9.513 7.030 1.00 80.69 384 LYS A C 1
ATOM 3123 O O . LYS A 1 384 ? -27.091 -8.289 7.069 1.00 80.69 384 LYS A O 1
#

Nearest PDB structures (foldseek):
  8t0j-assembly1_A  TM=6.943E-01  e=1.716E-08  Salmonella enterica subsp. enterica serovar Typhimurium
  2c79-assembly1_A  TM=7.207E-01  e=6.901E-08  Acetivibrio thermocellus
  3vus-assembly2_B  TM=4.899E-01  e=1.798E-04  Escherichia coli K-12
  6go1-assembly2_B  TM=3.481E-01  e=2.036E-05  Bacillus anthracis
  4hd5-assembly1_A  TM=3.088E-01  e=1.181E-05  Bacillus cereus ATCC 14579

pLDDT: mean 94.48, std 4.98, range [67.75, 98.88]